Protein AF-0000000066256049 (afdb_homodimer)

Nearest PDB structures (foldseek):
  1gz0-assembly4_D  TM=6.446E-01  e=3.204E-24  Escherichia coli
  1gz0-assembly4_E  TM=9.475E-01  e=6.299E-17  Escherichia coli
  3nk7-assembly1_A  TM=7.485E-01  e=8.533E-19  Streptomyces actuosus
  5l0z-assembly1_B  TM=7.660E-01  e=1.141E-17  Sinorhizobium meliloti 1021
  1zjr-assembly1_A  TM=8.448E-01  e=2.002E-11  Aquifex aeolicus

InterPro domains:
  IPR001537 tRNA/rRNA methyltransferase, SpoU type [PF00588] (96-236)
  IPR004441 RNA methyltransferase TrmH [PTHR46429] (3-244)
  IPR004441 RNA methyltransferase TrmH [TIGR00186] (5-242)
  IPR013123 RNA 2-O ribose methyltransferase, substrate binding [PF08032] (5-79)
  IPR013123 RNA 2-O ribose methyltransferase, substrate binding [SM00967] (5-79)
  IPR029026 tRNA (guanine-N1-)-methyltransferase, N-terminal [G3DSA:3.40.1280.10] (73-248)
  IPR029028 Alpha/beta knot methyltransferases [SSF75217] (67-243)
  IPR029064 Ribosomal protein eL30-like superfamily [G3DSA:3.30.1330.30] (1-72)
  IPR029064 Ribosomal protein eL30-like superfamily [SSF55315] (4-76)

Radius of gyration: 24.27 Å; Cα contacts (8 Å, |Δi|>4): 991; chains: 2; bounding box: 60×64×53 Å

Sequence (498 aa):
MEDIVIVGRHAVKEAIVSGHTINKIWIQEGIRKQQINDILQNAKEQKLIVQTVPKSKLDNLANAPHQGVAALIAPYEYADFDQFIQSQKDKEGLSTVVILDGLEDPHNLGSILRTADASGVDGVIIPKRRSVALTQTVAKASTGAIQHVPVMRVTNLAKTIDELKEHGYWVAGAEADNATDYRDMAADMPLAIVIGSEGQGMSRLVKDKCDFYIKIPMVGHVNSLNASVAASLMMYEVYRKRHQVGDNAMEDIVIVGRHAVKEAIVSGHTINKIWIQEGIRKQQINDILQNAKEQKLIVQTVPKSKLDNLANAPHQGVAALIAPYEYADFDQFIQSQKDKEGLSTVVILDGLEDPHNLGSILRTADASGVDGVIIPKRRSVALTQTVAKASTGAIQHVPVMRVTNLAKTIDELKEHGYWVAGAEADNATDYRDMAADMPLAIVIGSEGQGMSRLVKDKCDFYIKIPMVGHVNSLNASVAASLMMYEVYRKRHQVGDNA

pLDDT: mean 92.68, std 7.94, range [45.41, 98.94]

Solvent-accessible surface area (backbone atoms only — not comparable to full-atom values): 26792 Å² total; per-residue (Å²): 131,72,65,39,77,46,55,15,56,65,53,45,42,46,37,59,72,59,61,50,59,61,68,34,34,39,32,30,64,87,60,59,59,84,80,44,40,71,48,52,51,53,30,58,75,66,67,46,51,74,42,78,37,57,60,67,60,57,58,69,70,42,96,57,78,28,80,52,25,35,26,36,24,60,62,76,78,66,41,56,60,69,63,48,56,59,54,57,72,72,44,87,74,72,53,35,35,38,35,40,43,46,40,60,54,37,58,41,52,7,38,37,35,26,44,29,25,19,50,59,40,62,31,37,37,35,37,66,63,77,36,44,66,83,43,71,63,19,39,59,48,11,62,44,19,63,80,73,32,45,37,24,66,36,89,49,65,51,62,48,51,52,52,42,40,76,72,60,34,43,33,39,28,61,33,83,69,93,37,41,53,51,91,69,57,85,57,91,53,28,35,35,40,36,42,31,16,86,92,74,37,55,49,66,67,48,54,71,66,36,73,46,39,29,15,77,83,59,64,44,82,48,91,67,70,55,57,38,44,50,48,42,54,52,48,46,46,43,36,53,73,70,44,59,90,82,60,78,115,132,73,65,38,79,44,55,15,56,65,53,44,42,48,37,59,72,58,61,49,59,62,68,33,34,38,33,29,64,85,60,59,60,84,80,44,40,69,48,52,50,52,30,58,76,66,68,44,49,72,43,78,37,58,59,68,60,58,57,69,71,42,96,56,78,27,80,51,25,35,25,36,22,58,62,76,77,66,42,57,61,70,63,47,56,59,54,58,72,74,44,86,74,72,55,35,35,38,35,38,43,47,41,60,55,37,57,42,51,7,39,37,35,25,43,29,24,19,49,58,40,60,31,37,39,34,37,67,63,76,35,45,65,82,44,71,63,17,39,60,49,11,62,45,19,63,79,72,34,46,38,23,67,37,87,48,64,50,62,50,51,52,54,41,41,76,71,59,32,43,34,39,28,60,32,82,69,93,39,42,54,51,90,70,57,85,58,90,52,28,34,33,39,35,40,30,16,85,92,73,36,55,49,67,67,48,55,69,66,36,72,44,40,28,15,76,83,59,65,44,83,50,90,69,71,55,57,37,45,50,50,42,52,53,47,45,44,43,36,54,74,71,44,59,90,84,59,77,114

Secondary structure (DSSP, 8-state):
-PPEEEESHHHHHHHHHHT--EEEEEEETT--GGGGHHHHHHHHHTT--EEEE-HHHHHHH-SS--TTEEEEEPPPPPBPHHHHHHHHHT-SS--EEEEEES---HHHHHHHHHHHHHHT--EEEEESSSS----HHHHHHHTTGGGTS-EEEES-HHHHHHHHHHTT-EEEEE-SSS-EEGGG---SS-EEEEEEBTTTBS-HHHHHH-SEEEE----SS-S---HHHHHHHHHHHHHHHHS-TT---/-PPEEEESHHHHHHHHHHT--EEEEEEETT--GGGGHHHHHHHHHTT--EEEE-HHHHHHH-SS--TTEEEEEPPPPPBPHHHHHHHHHT-SS--EEEEEES---HHHHHHHHHHHHHHT--EEEEESSSS----HHHHHHHTTGGGTS-EEEES-HHHHHHHHHHTT-EEEEE-SSS-EEGGG---SS-EEEEEEBTTTBS-HHHHHH-SEEEE----SS-S---HHHHHHHHHHHHHHHHS-TT---

Structure (mmCIF, N/CA/C/O backbone):
data_AF-0000000066256049-model_v1
#
loop_
_entity.id
_entity.type
_entity.pdbx_description
1 polymer 'Putative TrmH family tRNA/rRNA methyltransferase'
#
loop_
_atom_site.group_PDB
_atom_site.id
_atom_site.type_symbol
_atom_site.label_atom_id
_atom_site.label_alt_id
_atom_site.label_comp_id
_atom_site.label_asym_id
_atom_site.label_entity_id
_atom_site.label_seq_id
_atom_site.pdbx_PDB_ins_code
_atom_site.Cartn_x
_atom_site.Cartn_y
_atom_site.Cartn_z
_atom_site.occupancy
_atom_site.B_iso_or_equiv
_atom_site.auth_seq_id
_atom_site.auth_comp_id
_atom_site.auth_asym_id
_atom_site.auth_atom_id
_atom_site.pdbx_PDB_model_num
ATOM 1 N N . MET A 1 1 ? 14.336 25.484 12.82 1 47.97 1 MET A N 1
ATOM 2 C CA . MET A 1 1 ? 14.602 24.141 12.344 1 47.97 1 MET A CA 1
ATOM 3 C C . MET A 1 1 ? 15.516 24.156 11.125 1 47.97 1 MET A C 1
ATOM 5 O O . MET A 1 1 ? 15.453 25.078 10.305 1 47.97 1 MET A O 1
ATOM 9 N N . GLU A 1 2 ? 16.609 23.469 11.148 1 63.62 2 GLU A N 1
ATOM 10 C CA . GLU A 1 2 ? 17.688 23.594 10.172 1 63.62 2 GLU A CA 1
ATOM 11 C C . GLU A 1 2 ? 17.266 23.047 8.812 1 63.62 2 GLU A C 1
ATOM 13 O O . GLU A 1 2 ? 16.531 22.062 8.734 1 63.62 2 GLU A O 1
ATOM 18 N N . ASP A 1 3 ? 17.391 23.703 7.801 1 76.38 3 ASP A N 1
ATOM 19 C CA . ASP A 1 3 ? 17.125 23.328 6.41 1 76.38 3 ASP A CA 1
ATOM 20 C C . ASP A 1 3 ? 17.75 21.984 6.074 1 76.38 3 ASP A C 1
ATOM 22 O O . ASP A 1 3 ? 18.688 21.531 6.746 1 76.38 3 ASP A O 1
ATOM 26 N N . ILE A 1 4 ? 16.984 21.297 5.32 1 83.38 4 ILE A N 1
ATOM 27 C CA . ILE A 1 4 ? 17.453 19.969 4.879 1 83.38 4 ILE A CA 1
ATOM 28 C C . ILE A 1 4 ? 17.984 20.062 3.455 1 83.38 4 ILE A C 1
ATOM 30 O O . ILE A 1 4 ? 17.406 20.75 2.607 1 83.38 4 ILE A O 1
ATOM 34 N N . VAL A 1 5 ? 19.172 19.422 3.25 1 86.88 5 VAL A N 1
ATOM 35 C CA . VAL A 1 5 ? 19.734 19.375 1.901 1 86.88 5 VAL A CA 1
ATOM 36 C C . VAL A 1 5 ? 19.234 18.125 1.178 1 86.88 5 VAL A C 1
ATOM 38 O O . VAL A 1 5 ? 19.281 17.031 1.728 1 86.88 5 VAL A O 1
ATOM 41 N N . ILE A 1 6 ? 18.672 18.344 0.036 1 88.12 6 ILE A N 1
ATOM 42 C CA . ILE A 1 6 ? 18.344 17.219 -0.832 1 88.12 6 ILE A CA 1
ATOM 43 C C . ILE A 1 6 ? 19.234 17.266 -2.078 1 88.12 6 ILE A C 1
ATOM 45 O O . ILE A 1 6 ? 19.609 18.344 -2.541 1 88.12 6 ILE A O 1
ATOM 49 N N . VAL A 1 7 ? 19.562 16 -2.543 1 89.38 7 VAL A N 1
ATOM 50 C CA . VAL A 1 7 ? 20.469 15.953 -3.688 1 89.38 7 VAL A CA 1
ATOM 51 C C . VAL A 1 7 ? 19.844 15.117 -4.801 1 89.38 7 VAL A C 1
ATOM 53 O O . VAL A 1 7 ? 19.031 14.227 -4.539 1 89.38 7 VAL A O 1
ATOM 56 N N . GLY A 1 8 ? 20.172 15.555 -6.004 1 90.62 8 GLY A N 1
ATOM 57 C CA . GLY A 1 8 ? 19.719 14.812 -7.164 1 90.62 8 GLY A CA 1
ATOM 58 C C . GLY A 1 8 ? 18.641 15.531 -7.957 1 90.62 8 GLY A C 1
ATOM 59 O O . GLY A 1 8 ? 17.781 16.203 -7.383 1 90.62 8 GLY A O 1
ATOM 60 N N . ARG A 1 9 ? 18.766 15.383 -9.273 1 90.06 9 ARG A N 1
ATOM 61 C CA . ARG A 1 9 ? 17.875 16.094 -10.18 1 90.06 9 ARG A CA 1
ATOM 62 C C . ARG A 1 9 ? 16.422 15.75 -9.898 1 90.06 9 ARG A C 1
ATOM 64 O O . ARG A 1 9 ? 15.57 16.641 -9.828 1 90.06 9 ARG A O 1
ATOM 71 N N . HIS A 1 10 ? 16.188 14.523 -9.664 1 85.06 10 HIS A N 1
ATOM 72 C CA . HIS A 1 10 ? 14.812 14.07 -9.461 1 85.06 10 HIS A CA 1
ATOM 73 C C . HIS A 1 10 ? 14.258 14.586 -8.133 1 85.06 10 HIS A C 1
ATOM 75 O O . HI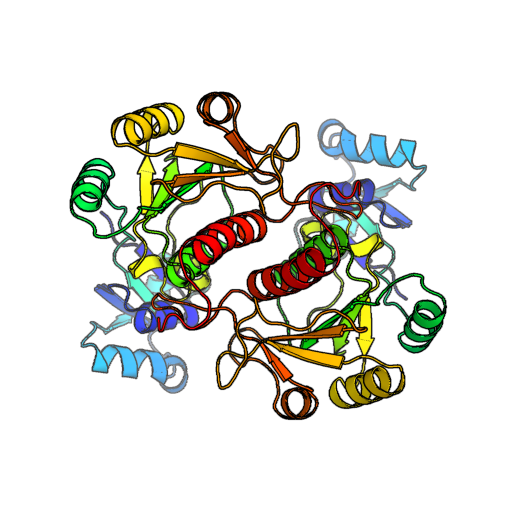S A 1 10 ? 13.133 15.094 -8.086 1 85.06 10 HIS A O 1
ATOM 81 N N . ALA A 1 11 ? 15.047 14.547 -7.176 1 84.19 11 ALA A N 1
ATOM 82 C CA . ALA A 1 11 ? 14.625 15 -5.852 1 84.19 11 ALA A CA 1
ATOM 83 C C . ALA A 1 11 ? 14.32 16.5 -5.848 1 84.19 11 ALA A C 1
ATOM 85 O O . ALA A 1 11 ? 13.312 16.922 -5.281 1 84.19 11 ALA A O 1
ATOM 86 N N . VAL A 1 12 ? 15.172 17.219 -6.473 1 89.88 12 VAL A N 1
ATOM 87 C CA . VAL A 1 12 ? 14.992 18.672 -6.504 1 89.88 12 VAL A CA 1
ATOM 88 C C . VAL A 1 12 ? 13.773 19.016 -7.363 1 89.88 12 VAL A C 1
ATOM 90 O O . VAL A 1 12 ? 12.945 19.844 -6.973 1 89.88 12 VAL A O 1
ATOM 93 N N . LYS A 1 13 ? 13.672 18.359 -8.453 1 87.06 13 LYS A N 1
ATOM 94 C CA . LYS A 1 13 ? 12.508 18.562 -9.305 1 87.06 13 LYS A CA 1
ATOM 95 C C . LYS A 1 13 ? 11.211 18.281 -8.555 1 87.06 13 LYS A C 1
ATOM 97 O O . LYS A 1 13 ? 10.266 19.062 -8.609 1 87.06 13 LYS A O 1
ATOM 102 N N . GLU A 1 14 ? 11.172 17.234 -7.82 1 81.25 14 GLU A N 1
ATOM 103 C CA . GLU A 1 14 ? 9.984 16.828 -7.07 1 81.25 14 GLU A CA 1
ATOM 104 C C . GLU A 1 14 ? 9.648 17.859 -5.988 1 81.25 14 GLU A C 1
ATOM 106 O O . GLU A 1 14 ? 8.477 18.156 -5.746 1 81.25 14 GLU A O 1
ATOM 111 N N . ALA A 1 15 ? 10.688 18.312 -5.383 1 83.56 15 ALA A N 1
ATOM 112 C CA . ALA A 1 15 ? 10.469 19.312 -4.352 1 83.56 15 ALA A CA 1
ATOM 113 C C . ALA A 1 15 ? 9.828 20.578 -4.938 1 83.56 15 ALA A C 1
ATOM 115 O O . ALA A 1 15 ? 8.93 21.172 -4.332 1 83.56 15 ALA A O 1
ATOM 116 N N . ILE A 1 16 ? 10.203 20.891 -6.125 1 83.62 16 ILE A N 1
ATOM 117 C CA . ILE A 1 16 ? 9.68 22.078 -6.793 1 83.62 16 ILE A CA 1
ATOM 118 C C . ILE A 1 16 ? 8.219 21.859 -7.172 1 83.62 16 ILE A C 1
ATOM 120 O O . ILE A 1 16 ? 7.359 22.688 -6.871 1 83.62 16 ILE A O 1
ATOM 124 N N . VAL A 1 17 ? 8.008 20.641 -7.664 1 75.44 17 VAL A N 1
ATOM 125 C CA . VAL A 1 17 ? 6.684 20.328 -8.188 1 75.44 17 VAL A CA 1
ATOM 126 C C . VAL A 1 17 ? 5.695 20.172 -7.035 1 75.44 17 VAL A C 1
ATOM 128 O O . VAL A 1 17 ? 4.531 20.562 -7.148 1 75.44 17 VAL A O 1
ATOM 131 N N . SER A 1 18 ? 6.18 19.625 -5.977 1 72.88 18 SER A N 1
ATOM 132 C CA . SER A 1 18 ? 5.301 19.359 -4.84 1 72.88 18 SER A CA 1
ATOM 133 C C . SER A 1 18 ? 5 20.625 -4.062 1 72.88 18 SER A C 1
ATOM 135 O O . SER A 1 18 ? 4.141 20.641 -3.18 1 72.88 18 SER A O 1
ATOM 137 N N . GLY A 1 19 ? 5.715 21.641 -4.387 1 73.81 19 GLY A N 1
ATOM 138 C CA . GLY A 1 19 ? 5.477 22.922 -3.752 1 73.81 19 GLY A CA 1
ATOM 139 C C . GLY A 1 19 ? 6.164 23.062 -2.406 1 73.81 19 GLY A C 1
ATOM 140 O O . GLY A 1 19 ? 5.777 23.906 -1.589 1 73.81 19 GLY A O 1
ATOM 141 N N . HIS A 1 20 ? 7.047 22.203 -2.201 1 79.94 20 HIS A N 1
ATOM 142 C CA . HIS A 1 20 ? 7.809 22.359 -0.969 1 79.94 20 HIS A CA 1
ATOM 143 C C . HIS A 1 20 ? 8.617 23.656 -0.971 1 79.94 20 HIS A C 1
ATOM 145 O O . HIS A 1 20 ? 9.094 24.094 -2.02 1 79.94 20 HIS A O 1
ATOM 151 N N . THR A 1 21 ? 8.766 24.172 0.235 1 83.38 21 THR A N 1
ATOM 152 C CA . THR A 1 21 ? 9.539 25.406 0.338 1 83.38 21 THR A CA 1
ATOM 153 C C . THR A 1 21 ? 11.023 25.141 0.071 1 83.38 21 THR A C 1
ATOM 155 O O . THR A 1 21 ? 11.664 24.391 0.802 1 83.38 21 THR A O 1
ATOM 158 N N . ILE A 1 22 ? 11.477 25.766 -0.982 1 89.31 22 ILE A N 1
ATOM 159 C CA . ILE A 1 22 ? 12.875 25.641 -1.36 1 89.31 22 ILE A CA 1
ATOM 160 C C . ILE A 1 22 ? 13.602 26.969 -1.11 1 89.31 22 ILE A C 1
ATOM 162 O O . ILE A 1 22 ? 13.211 28 -1.649 1 89.31 22 ILE A O 1
ATOM 166 N N . ASN A 1 23 ? 14.664 26.828 -0.33 1 90.19 23 ASN A N 1
ATOM 167 C CA . ASN A 1 23 ? 15.383 28.047 0.034 1 90.19 23 ASN A CA 1
ATOM 168 C C . ASN A 1 23 ? 16.469 28.375 -0.981 1 90.19 23 ASN A C 1
ATOM 170 O O . ASN A 1 23 ? 16.75 29.547 -1.243 1 90.19 23 ASN A O 1
ATOM 174 N N . LYS A 1 24 ? 17.047 27.281 -1.451 1 93.12 24 LYS A N 1
ATOM 175 C CA . LYS A 1 24 ? 18.156 27.484 -2.379 1 93.12 24 LYS A CA 1
ATOM 176 C C . LYS A 1 24 ? 18.406 26.234 -3.223 1 93.12 24 LYS A C 1
ATOM 178 O O . LYS A 1 24 ? 18.25 25.109 -2.734 1 93.12 24 LYS A O 1
ATOM 183 N N . ILE A 1 25 ? 18.703 26.531 -4.508 1 95.31 25 ILE A N 1
ATOM 184 C CA . ILE A 1 25 ? 19.109 25.453 -5.395 1 95.31 25 ILE A CA 1
ATOM 185 C C . ILE A 1 25 ? 20.562 25.641 -5.824 1 95.31 25 ILE A C 1
ATOM 187 O O . ILE A 1 25 ? 20.969 26.75 -6.195 1 95.31 25 ILE A O 1
ATOM 191 N N . TRP A 1 26 ? 21.359 24.531 -5.715 1 95.06 26 TRP A N 1
ATOM 192 C CA . TRP A 1 26 ? 22.734 24.547 -6.191 1 95.06 26 TRP A CA 1
ATOM 193 C C . TRP A 1 26 ? 22.875 23.719 -7.461 1 95.06 26 TRP A C 1
ATOM 195 O O . TRP A 1 26 ? 22.391 22.578 -7.527 1 95.06 26 TRP A O 1
ATOM 205 N N . ILE A 1 27 ? 23.547 24.328 -8.375 1 95.81 27 ILE A N 1
ATOM 206 C CA . ILE A 1 27 ? 23.859 23.641 -9.633 1 95.81 27 ILE A CA 1
ATOM 207 C C . ILE A 1 27 ? 25.359 23.562 -9.828 1 95.81 27 ILE A C 1
ATOM 209 O O . ILE A 1 27 ? 26.078 24.547 -9.594 1 95.81 27 ILE A O 1
ATOM 213 N N . GLN A 1 28 ? 25.797 22.359 -10.258 1 95.38 28 GLN A N 1
ATOM 214 C CA . GLN A 1 28 ? 27.234 22.156 -10.492 1 95.38 28 GLN A CA 1
ATOM 215 C C . GLN A 1 28 ? 27.719 23 -11.664 1 95.38 28 GLN A C 1
ATOM 217 O O . GLN A 1 28 ? 27.078 23.062 -12.711 1 95.38 28 GLN A O 1
ATOM 222 N N . GLU A 1 29 ? 28.938 23.531 -11.453 1 94.56 29 GLU A N 1
ATOM 223 C CA . GLU A 1 29 ? 29.594 24.234 -12.562 1 94.56 29 GLU A CA 1
ATOM 224 C C . GLU A 1 29 ? 29.828 23.297 -13.742 1 94.56 29 GLU A C 1
ATOM 226 O O . GLU A 1 29 ? 30.297 22.172 -13.562 1 94.56 29 GLU A O 1
ATOM 231 N N . GLY A 1 30 ? 29.438 23.812 -14.938 1 92.25 30 GLY A N 1
ATOM 232 C CA . GLY A 1 30 ? 29.734 23.062 -16.141 1 92.25 30 GLY A CA 1
ATOM 233 C C . GLY A 1 30 ? 28.625 22.094 -16.531 1 92.25 30 GLY A C 1
ATOM 234 O O . GLY A 1 30 ? 28.719 21.422 -17.562 1 92.25 30 GLY A O 1
ATOM 235 N N . ILE A 1 31 ? 27.672 22 -15.68 1 91.44 31 ILE A N 1
ATOM 236 C CA . ILE A 1 31 ? 26.578 21.094 -16.016 1 91.44 31 ILE A CA 1
ATOM 237 C C . ILE A 1 31 ? 25.844 21.594 -17.25 1 91.44 31 ILE A C 1
ATOM 239 O O . ILE A 1 31 ? 25.688 22.797 -17.453 1 91.44 31 ILE A O 1
ATOM 243 N N . ARG A 1 32 ? 25.484 20.703 -18.125 1 87.75 32 ARG A N 1
ATOM 244 C CA . ARG A 1 32 ? 24.75 21.062 -19.328 1 87.75 32 ARG A CA 1
ATOM 245 C C . ARG A 1 32 ? 23.328 21.5 -18.984 1 87.75 32 ARG A C 1
ATOM 247 O O . ARG A 1 32 ? 22.562 20.734 -18.391 1 87.75 32 ARG A O 1
ATOM 254 N N . LYS A 1 33 ? 22.969 22.625 -19.469 1 85.12 33 LYS A N 1
ATOM 255 C CA . LYS A 1 33 ? 21.672 23.219 -19.141 1 85.12 33 LYS A CA 1
ATOM 256 C C . LYS A 1 33 ? 20.531 22.328 -19.594 1 85.12 33 LYS A C 1
ATOM 258 O O . LYS A 1 33 ? 19.484 22.281 -18.953 1 85.12 33 LYS A O 1
ATOM 263 N N . GLN A 1 34 ? 20.75 21.641 -20.656 1 88.56 34 GLN A N 1
ATOM 264 C CA . GLN A 1 34 ? 19.719 20.766 -21.219 1 88.56 34 GLN A CA 1
ATOM 265 C C . GLN A 1 34 ? 19.328 19.672 -20.219 1 88.56 34 GLN A C 1
ATOM 267 O O . GLN A 1 34 ? 18.188 19.203 -20.203 1 88.56 34 GLN A O 1
ATOM 272 N N . GLN A 1 35 ? 20.25 19.375 -19.312 1 86.94 35 GLN A N 1
ATOM 273 C CA . GLN A 1 35 ? 20.031 18.281 -18.375 1 86.94 35 GLN A CA 1
ATOM 274 C C . GLN A 1 35 ? 19.188 18.734 -17.188 1 86.94 35 GLN A C 1
ATOM 276 O O . GLN A 1 35 ? 18.594 17.906 -16.5 1 86.94 35 GLN A O 1
ATOM 281 N N . ILE A 1 36 ? 19.203 20.016 -17 1 90.88 36 ILE A N 1
ATOM 282 C CA . ILE A 1 36 ? 18.484 20.484 -15.828 1 90.88 36 ILE A CA 1
ATOM 283 C C . ILE A 1 36 ? 17.5 21.578 -16.234 1 90.88 36 ILE A C 1
ATOM 285 O O . ILE A 1 36 ? 17.172 22.453 -15.43 1 90.88 36 ILE A O 1
ATOM 289 N N . ASN A 1 37 ? 17.094 21.547 -17.438 1 91.44 37 ASN A N 1
ATOM 290 C CA . ASN A 1 37 ? 16.203 22.578 -17.984 1 91.44 37 ASN A CA 1
ATOM 291 C C . ASN A 1 37 ? 14.914 22.672 -17.188 1 91.44 37 ASN A C 1
ATOM 293 O O . ASN A 1 37 ? 14.453 23.766 -16.875 1 91.44 37 ASN A O 1
ATOM 297 N N . ASP A 1 38 ? 14.367 21.562 -16.891 1 90.38 38 ASP A N 1
ATOM 298 C CA . ASP A 1 38 ? 13.117 21.531 -16.141 1 90.38 38 ASP A CA 1
ATOM 299 C C . ASP A 1 38 ? 13.273 22.203 -14.773 1 90.38 38 ASP A C 1
ATOM 301 O O . ASP A 1 38 ? 12.391 22.938 -14.328 1 90.38 38 ASP A O 1
ATOM 305 N N . ILE A 1 39 ? 14.344 22 -14.195 1 91.94 39 ILE A N 1
ATOM 306 C CA . ILE A 1 39 ? 14.625 22.562 -12.875 1 91.94 39 ILE A CA 1
ATOM 307 C C . ILE A 1 39 ? 14.812 24.078 -12.984 1 91.94 39 ILE A C 1
ATOM 309 O O . ILE A 1 39 ? 14.227 24.828 -12.211 1 91.94 39 ILE A O 1
ATOM 313 N N . LEU A 1 40 ? 15.555 24.469 -13.984 1 92.12 40 LEU A N 1
ATOM 314 C CA . LEU A 1 40 ? 15.828 25.875 -14.18 1 92.12 40 LEU A CA 1
ATOM 315 C C . LEU A 1 40 ? 14.547 26.641 -14.523 1 92.12 40 LEU A C 1
ATOM 317 O O . LEU A 1 40 ? 14.312 27.734 -13.992 1 92.12 40 LEU A O 1
ATOM 321 N N . GLN A 1 41 ? 13.773 26.062 -15.32 1 92.38 41 GLN A N 1
ATOM 322 C CA . GLN A 1 41 ? 12.523 26.688 -15.727 1 92.38 41 GLN A CA 1
ATOM 323 C C . GLN A 1 41 ? 11.578 26.844 -14.539 1 92.38 41 GLN A C 1
ATOM 325 O O . GLN A 1 41 ? 11.023 27.922 -14.312 1 92.38 41 GLN A O 1
ATOM 330 N N . ASN A 1 42 ? 11.43 25.781 -13.82 1 90.31 42 ASN A N 1
ATOM 331 C CA . ASN A 1 42 ? 10.555 25.812 -12.656 1 90.31 42 ASN A CA 1
ATOM 332 C C . ASN A 1 42 ? 11.062 26.781 -11.594 1 90.31 42 ASN A C 1
ATOM 334 O O . ASN A 1 42 ? 10.281 27.484 -10.961 1 90.31 42 ASN A O 1
ATOM 338 N N . ALA A 1 43 ? 12.367 26.781 -11.438 1 90.12 43 ALA A N 1
ATOM 339 C CA . ALA A 1 43 ? 12.984 27.688 -10.469 1 90.12 43 ALA A CA 1
ATOM 340 C C . ALA A 1 43 ? 12.742 29.141 -10.844 1 90.12 43 ALA A C 1
ATOM 342 O O . ALA A 1 43 ? 12.445 29.969 -9.977 1 90.12 43 ALA A O 1
ATOM 343 N N . LYS A 1 44 ? 12.883 29.391 -12.078 1 89.88 44 LYS A N 1
ATOM 344 C CA . LYS A 1 44 ? 12.633 30.75 -12.57 1 89.88 44 LYS A CA 1
ATOM 345 C C . LYS A 1 44 ? 11.18 31.156 -12.367 1 89.88 44 LYS A C 1
ATOM 347 O O . LYS A 1 44 ? 10.891 32.25 -11.859 1 89.88 44 LYS A O 1
ATOM 352 N N . GLU A 1 45 ? 10.305 30.281 -12.703 1 90.06 45 GLU A N 1
ATOM 353 C CA . GLU A 1 45 ? 8.867 30.531 -12.586 1 90.06 45 GLU A CA 1
ATOM 354 C C . GLU A 1 45 ? 8.469 30.781 -11.133 1 90.06 45 GLU A C 1
ATOM 356 O O . GLU A 1 45 ? 7.59 31.594 -10.859 1 90.06 45 GLU A O 1
ATOM 361 N N . GLN A 1 46 ? 9.172 30.172 -10.266 1 88.19 46 GLN A N 1
ATOM 362 C CA . GLN A 1 46 ? 8.812 30.266 -8.852 1 88.19 46 GLN A CA 1
ATOM 363 C C . GLN A 1 46 ? 9.734 31.234 -8.117 1 88.19 46 GLN A C 1
ATOM 365 O O . GLN A 1 46 ? 9.672 31.344 -6.891 1 88.19 46 GLN A O 1
ATOM 370 N N . LYS A 1 47 ? 10.656 31.859 -8.875 1 89.81 47 LYS A N 1
ATOM 371 C CA . LYS A 1 47 ? 11.578 32.875 -8.359 1 89.81 47 LYS A CA 1
ATOM 372 C C . LYS A 1 47 ? 12.461 32.281 -7.254 1 89.81 47 LYS A C 1
ATOM 374 O O . LYS A 1 47 ? 12.625 32.906 -6.199 1 89.81 47 LYS A O 1
ATOM 379 N N . LEU A 1 48 ? 12.922 31.078 -7.496 1 91.69 48 LEU A N 1
ATOM 380 C CA . LEU A 1 48 ? 13.812 30.438 -6.547 1 91.69 48 LEU A CA 1
ATOM 381 C C . LEU A 1 48 ? 15.258 30.875 -6.773 1 91.69 48 LEU A C 1
ATOM 383 O O . LEU A 1 48 ? 15.648 31.172 -7.906 1 91.69 48 LEU A O 1
ATOM 387 N N . ILE A 1 49 ? 16.031 30.922 -5.738 1 93.25 49 ILE A N 1
ATOM 388 C CA . ILE A 1 49 ? 17.438 31.266 -5.816 1 93.25 49 ILE A CA 1
ATOM 389 C C . ILE A 1 49 ? 18.234 30.062 -6.352 1 93.25 49 ILE A C 1
ATOM 391 O O . ILE A 1 49 ? 18.172 28.969 -5.785 1 93.25 49 ILE A O 1
ATOM 395 N N . VAL A 1 50 ? 18.891 30.312 -7.457 1 95.12 50 VAL A N 1
ATOM 396 C CA . VAL A 1 50 ? 19.734 29.281 -8.039 1 95.12 50 VAL A CA 1
ATOM 397 C C . VAL A 1 50 ? 21.188 29.75 -8.031 1 95.12 50 VAL A C 1
ATOM 399 O O . VAL A 1 50 ? 21.5 30.859 -8.477 1 95.12 50 VAL A O 1
ATOM 402 N N . GLN A 1 51 ? 22.031 28.922 -7.473 1 95.5 51 GLN A N 1
ATOM 403 C CA . GLN A 1 51 ? 23.453 29.266 -7.398 1 95.5 51 GLN A CA 1
ATOM 404 C C . GLN A 1 51 ? 24.312 28.188 -8.055 1 95.5 51 GLN A C 1
ATOM 406 O O . GLN A 1 51 ? 24.141 27 -7.789 1 95.5 51 GLN A O 1
ATOM 411 N N . THR A 1 52 ? 25.219 28.609 -8.914 1 95.31 52 THR A N 1
ATOM 412 C CA . THR A 1 52 ?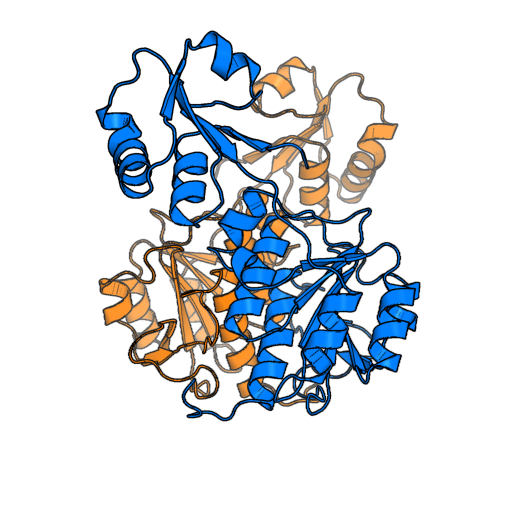 26.188 27.688 -9.492 1 95.31 52 THR A CA 1
ATOM 413 C C . THR A 1 52 ? 27.375 27.5 -8.547 1 95.31 52 THR A C 1
ATOM 415 O O . THR A 1 52 ? 27.938 28.484 -8.031 1 95.31 52 THR A O 1
ATOM 418 N N . VAL A 1 53 ? 27.734 26.266 -8.297 1 95.94 53 VAL A N 1
ATOM 419 C CA . VAL A 1 53 ? 28.781 25.984 -7.336 1 95.94 53 VAL A CA 1
ATOM 420 C C . VAL A 1 53 ? 29.75 24.938 -7.91 1 95.94 53 VAL A C 1
ATOM 422 O O . VAL A 1 53 ? 29.391 24.188 -8.828 1 95.94 53 VAL A O 1
ATOM 425 N N . PRO A 1 54 ? 31.062 24.906 -7.402 1 94.62 54 PRO A N 1
ATOM 426 C CA . PRO A 1 54 ? 31.969 23.844 -7.816 1 94.62 54 PRO A CA 1
ATOM 427 C C . PRO A 1 54 ? 31.5 22.453 -7.379 1 94.62 54 PRO A C 1
ATOM 429 O O . PRO A 1 54 ? 30.734 22.344 -6.418 1 94.62 54 PRO A O 1
ATOM 432 N N . LYS A 1 55 ? 31.906 21.469 -8.07 1 93.06 55 LYS A N 1
ATOM 433 C CA . LYS A 1 55 ? 31.531 20.094 -7.766 1 93.06 55 LYS A CA 1
ATOM 434 C C . LYS A 1 55 ? 31.875 19.734 -6.32 1 93.06 55 LYS A C 1
ATOM 436 O O . LYS A 1 55 ? 31.141 18.984 -5.672 1 93.06 55 LYS A O 1
ATOM 441 N N . SER A 1 56 ? 32.938 20.297 -5.863 1 93 56 SER A N 1
ATOM 442 C CA . SER A 1 56 ? 33.438 19.984 -4.52 1 93 56 SER A CA 1
ATOM 443 C C . SER A 1 56 ? 32.406 20.391 -3.463 1 93 56 SER A C 1
ATOM 445 O O . SER A 1 56 ? 32.25 19.703 -2.455 1 93 56 SER A O 1
ATOM 447 N N . LYS A 1 57 ? 31.766 21.453 -3.643 1 92 57 LYS A N 1
ATOM 448 C CA . LYS A 1 57 ? 30.75 21.906 -2.703 1 92 57 LYS A CA 1
ATOM 449 C C . LYS A 1 57 ? 29.594 20.906 -2.613 1 92 57 LYS A C 1
ATOM 451 O O . LYS A 1 57 ? 29.125 20.594 -1.519 1 92 57 LYS A O 1
ATOM 456 N N . LEU A 1 58 ? 29.125 20.406 -3.744 1 92.75 58 LEU A N 1
ATOM 457 C CA . LEU A 1 58 ? 28.031 19.438 -3.783 1 92.75 58 LEU A CA 1
ATOM 458 C C . LEU A 1 58 ? 28.469 18.109 -3.188 1 92.75 58 LEU A C 1
ATOM 460 O O . LEU A 1 58 ? 27.688 17.453 -2.49 1 92.75 58 LEU A O 1
ATOM 464 N N . ASP A 1 59 ? 29.719 17.75 -3.402 1 90.81 59 ASP A N 1
ATOM 465 C CA . ASP A 1 59 ? 30.266 16.516 -2.871 1 90.81 59 ASP A CA 1
ATOM 466 C C . ASP A 1 59 ? 30.25 16.516 -1.344 1 90.81 59 ASP A C 1
ATOM 468 O O . ASP A 1 59 ? 30.109 15.461 -0.716 1 90.81 59 ASP A O 1
ATOM 472 N N . ASN A 1 60 ? 30.312 17.672 -0.843 1 89.31 60 ASN A N 1
ATOM 473 C CA . ASN A 1 60 ? 30.406 17.797 0.608 1 89.31 60 ASN A CA 1
ATOM 474 C C . ASN A 1 60 ? 29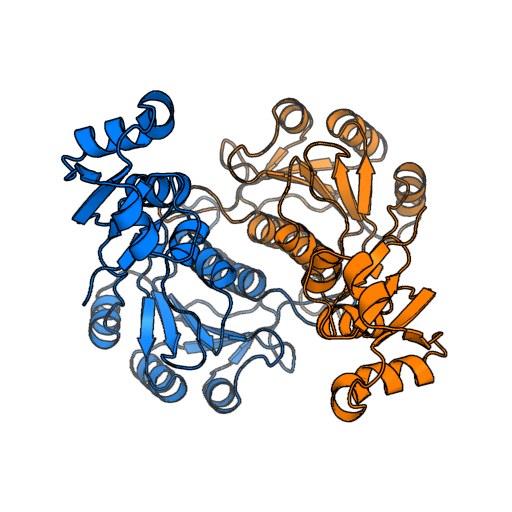.031 17.859 1.255 1 89.31 60 ASN A C 1
ATOM 476 O O . ASN A 1 60 ? 28.906 17.734 2.475 1 89.31 60 ASN A O 1
ATOM 480 N N . LEU A 1 61 ? 28.047 18.156 0.467 1 85.19 61 LEU A N 1
ATOM 481 C CA . LEU A 1 61 ? 26.703 18.375 1.013 1 85.19 61 LEU A CA 1
ATOM 482 C C . LEU A 1 61 ? 26.047 17.047 1.358 1 85.19 61 LEU A C 1
ATOM 484 O O . LEU A 1 61 ? 25.266 16.969 2.312 1 85.19 61 LEU A O 1
ATOM 488 N N . ALA A 1 62 ? 26.234 16.078 0.517 1 75.88 62 ALA A N 1
ATOM 489 C CA . ALA A 1 62 ? 25.594 14.781 0.778 1 75.88 62 ALA A CA 1
ATOM 490 C C . ALA A 1 62 ? 26.453 13.633 0.26 1 75.88 62 ALA A C 1
ATOM 492 O O . ALA A 1 62 ? 27.266 13.812 -0.65 1 75.88 62 ALA A O 1
ATOM 493 N N . ASN A 1 63 ? 26.297 12.508 0.883 1 77.19 63 ASN A N 1
ATOM 494 C CA . ASN A 1 63 ? 27.016 11.305 0.473 1 77.19 63 ASN A CA 1
ATOM 495 C C . ASN A 1 63 ? 26.312 10.594 -0.679 1 77.19 63 ASN A C 1
ATOM 497 O O . ASN A 1 63 ? 26.828 9.594 -1.196 1 77.19 63 ASN A O 1
ATOM 501 N N . ALA A 1 64 ? 25.281 11.102 -1.133 1 76.69 64 ALA A N 1
ATOM 502 C CA . ALA A 1 64 ? 24.516 10.508 -2.232 1 76.69 64 ALA A CA 1
ATOM 503 C C . ALA A 1 64 ? 24.859 11.188 -3.559 1 76.69 64 ALA A C 1
ATOM 505 O O . ALA A 1 64 ? 25.312 12.328 -3.58 1 76.69 64 ALA A O 1
ATOM 506 N N . PRO A 1 65 ? 24.766 10.422 -4.609 1 86.25 65 PRO A N 1
ATOM 507 C CA . PRO A 1 65 ? 25 11.055 -5.91 1 86.25 65 PRO A CA 1
ATOM 508 C C . PRO A 1 65 ? 24.125 12.281 -6.141 1 86.25 65 PRO A C 1
ATOM 510 O O . PRO A 1 65 ? 22.891 12.203 -6.051 1 86.25 65 PRO A O 1
ATOM 513 N N . HIS A 1 66 ? 24.719 13.359 -6.43 1 90.38 66 HIS A N 1
ATOM 514 C CA . HIS A 1 66 ? 23.969 14.609 -6.531 1 90.38 66 HIS A CA 1
ATOM 515 C C . HIS A 1 66 ? 23.625 14.922 -7.98 1 90.38 66 HIS A C 1
ATOM 517 O O . HIS A 1 66 ? 22.75 15.766 -8.242 1 90.38 66 HIS A O 1
ATOM 523 N N . GLN A 1 67 ? 24.203 14.258 -8.875 1 91.5 67 GLN A N 1
ATOM 524 C CA . GLN A 1 67 ? 23.922 14.445 -10.289 1 91.5 67 GLN A CA 1
ATOM 525 C C . GLN A 1 67 ? 24 15.914 -10.68 1 91.5 67 GLN A C 1
ATOM 527 O O . GLN A 1 67 ? 23.188 16.391 -11.484 1 91.5 67 GLN A O 1
ATOM 532 N N . GLY A 1 68 ? 24.828 16.719 -9.961 1 93.06 68 GLY A N 1
ATOM 533 C CA . GLY A 1 68 ? 25.094 18.109 -10.289 1 93.06 68 GLY A CA 1
ATOM 534 C C . GLY A 1 68 ? 24.062 19.062 -9.695 1 93.06 68 GLY A C 1
ATOM 535 O O . GLY A 1 68 ? 24.094 20.266 -9.984 1 93.06 68 GLY A O 1
ATOM 536 N N . VAL A 1 69 ? 23.109 18.547 -8.977 1 95.25 69 VAL A N 1
ATOM 537 C CA . VAL A 1 69 ? 22.047 19.406 -8.461 1 95.25 69 VAL A CA 1
ATOM 538 C C . VAL A 1 69 ? 21.828 19.109 -6.977 1 95.25 69 VAL A C 1
ATOM 540 O O . VAL A 1 69 ? 21.828 17.953 -6.562 1 95.25 69 VAL A O 1
ATOM 543 N N . ALA A 1 70 ? 21.656 20.156 -6.152 1 94.06 70 ALA A N 1
ATOM 544 C CA . ALA A 1 70 ? 21.234 20.062 -4.758 1 94.06 70 ALA A CA 1
ATOM 545 C C . ALA A 1 70 ? 20.312 21.219 -4.387 1 94.06 70 ALA A C 1
ATOM 547 O O . ALA A 1 70 ? 20.25 22.234 -5.094 1 94.06 70 ALA A O 1
ATOM 548 N N . ALA A 1 71 ? 19.516 20.984 -3.387 1 93.19 71 ALA A N 1
ATOM 549 C CA . ALA A 1 71 ? 18.641 22.062 -2.926 1 93.19 71 ALA A CA 1
ATOM 550 C C . ALA A 1 71 ? 18.547 22.078 -1.402 1 93.19 71 ALA A C 1
ATOM 552 O O . ALA A 1 71 ? 18.625 21.031 -0.758 1 93.19 71 ALA A O 1
ATOM 553 N N . LEU A 1 72 ? 18.547 23.234 -0.935 1 89.94 72 LEU A N 1
ATOM 554 C CA . LEU A 1 72 ? 18.234 23.484 0.469 1 89.94 72 LEU A CA 1
ATOM 555 C C . LEU A 1 72 ? 16.734 23.719 0.661 1 89.94 72 LEU A C 1
ATOM 557 O O . LEU A 1 72 ? 16.188 24.688 0.153 1 89.94 72 LEU A O 1
ATOM 561 N N . ILE A 1 73 ? 16.078 22.766 1.397 1 87.75 73 ILE A N 1
ATOM 562 C CA . ILE A 1 73 ? 14.633 22.875 1.536 1 87.75 73 ILE A CA 1
ATOM 563 C C . ILE A 1 73 ? 14.266 23.016 3.012 1 87.75 73 ILE A C 1
ATOM 565 O O . ILE A 1 73 ? 15.047 22.641 3.891 1 87.75 73 ILE A O 1
ATOM 569 N N . ALA A 1 74 ? 13.086 23.688 3.215 1 86.44 74 ALA A N 1
ATOM 570 C CA . ALA A 1 74 ? 12.555 23.766 4.57 1 86.44 74 ALA A CA 1
ATOM 571 C C . ALA A 1 74 ? 12.195 22.375 5.098 1 86.44 74 ALA A C 1
ATOM 573 O O . ALA A 1 74 ? 11.789 21.5 4.332 1 86.44 74 ALA A O 1
ATOM 574 N N . PRO A 1 75 ? 12.438 22.156 6.418 1 85.5 75 PRO A N 1
ATOM 575 C CA . PRO A 1 75 ? 11.984 20.891 6.988 1 85.5 75 PRO A CA 1
ATOM 576 C C . PRO A 1 75 ? 10.469 20.719 6.93 1 85.5 75 PRO A C 1
ATOM 578 O O . PRO A 1 75 ? 9.734 21.719 6.895 1 85.5 75 PRO A O 1
ATOM 581 N N . TYR A 1 76 ? 10.062 19.438 6.801 1 86.38 76 TYR A N 1
ATOM 582 C CA . TYR A 1 76 ? 8.633 19.188 6.883 1 86.38 76 TYR A CA 1
ATOM 583 C C . TYR A 1 76 ? 8.117 19.406 8.297 1 86.38 76 TYR A C 1
ATOM 585 O O . TYR A 1 76 ? 8.719 18.938 9.266 1 86.38 76 TYR A O 1
ATOM 593 N N . GLU A 1 77 ? 7.078 20.156 8.422 1 89.19 77 GLU A N 1
ATOM 594 C CA . GLU A 1 77 ? 6.578 20.547 9.734 1 89.19 77 GLU A CA 1
ATOM 595 C C . GLU A 1 77 ? 5.516 19.562 10.234 1 89.19 77 GLU A C 1
ATOM 597 O O . GLU A 1 77 ? 4.688 19.094 9.461 1 89.19 77 GLU A O 1
ATOM 602 N N . TYR A 1 78 ? 5.625 19.375 11.531 1 95.94 78 TYR A N 1
ATOM 603 C CA . TYR A 1 78 ? 4.582 18.625 12.211 1 95.94 78 TYR A CA 1
ATOM 604 C C . TYR A 1 78 ? 3.533 19.547 12.805 1 95.94 78 TYR A C 1
ATOM 606 O O . TYR A 1 78 ? 3.863 20.641 13.281 1 95.94 78 TYR A O 1
ATOM 614 N N . ALA A 1 79 ? 2.311 19.125 12.742 1 97.56 79 ALA A N 1
ATOM 615 C CA . ALA A 1 79 ? 1.235 19.891 13.367 1 97.56 79 ALA A CA 1
ATOM 616 C C . ALA A 1 79 ? 1.241 19.719 14.883 1 97.56 79 ALA A C 1
ATOM 618 O O . ALA A 1 79 ? 1.715 18.688 15.391 1 97.56 79 ALA A O 1
ATOM 619 N N . ASP A 1 80 ? 0.725 20.75 15.5 1 97.81 80 ASP A N 1
ATOM 620 C CA . ASP A 1 80 ? 0.554 20.672 16.953 1 97.81 80 ASP A CA 1
ATOM 621 C C . ASP A 1 80 ? -0.728 19.922 17.312 1 97.81 80 ASP A C 1
ATOM 623 O O . ASP A 1 80 ? -1.813 20.281 16.859 1 97.81 80 ASP A O 1
ATOM 627 N N . PHE A 1 81 ? -0.602 18.969 18.219 1 98.5 81 PHE A N 1
ATOM 628 C CA . PHE A 1 81 ? -1.731 18.109 18.547 1 98.5 81 PHE A CA 1
ATOM 629 C C . PHE A 1 81 ? -2.85 18.922 19.203 1 98.5 81 PHE A C 1
ATOM 631 O O . PHE A 1 81 ? -4.016 18.781 18.828 1 98.5 81 PHE A O 1
ATOM 638 N N . ASP A 1 82 ? -2.504 19.75 20.172 1 97.62 82 ASP A N 1
ATOM 639 C CA . ASP A 1 82 ? -3.51 20.516 20.891 1 97.62 82 ASP A CA 1
ATOM 640 C C . ASP A 1 82 ? -4.242 21.484 19.953 1 97.62 82 ASP A C 1
ATOM 642 O O . ASP A 1 82 ? -5.469 21.609 20.016 1 97.62 82 ASP A O 1
ATOM 646 N N . GLN A 1 83 ? -3.486 22.109 19.125 1 97.69 83 GLN A N 1
ATOM 647 C CA . GLN A 1 83 ? -4.098 23.016 18.156 1 97.69 83 GLN A CA 1
ATOM 648 C C . GLN A 1 83 ? -5.016 22.266 17.203 1 97.69 83 GLN A C 1
ATOM 650 O O . GLN A 1 83 ? -6.102 22.75 16.859 1 97.69 83 GLN A O 1
ATOM 655 N N . PHE A 1 84 ? -4.594 21.094 16.828 1 98.19 84 PHE A N 1
ATOM 656 C CA . PHE A 1 84 ? -5.387 20.266 15.938 1 98.19 84 PHE A CA 1
ATOM 657 C C . PHE A 1 84 ? -6.715 19.891 16.578 1 98.19 84 PHE A C 1
ATOM 659 O O . PHE A 1 84 ? -7.777 20.062 15.969 1 98.19 84 PHE A O 1
ATOM 666 N N . ILE A 1 85 ? -6.691 19.438 17.75 1 97.5 85 ILE A N 1
ATOM 667 C CA . ILE A 1 85 ? -7.887 18.953 18.438 1 97.5 85 ILE A CA 1
ATOM 668 C C . ILE A 1 85 ? -8.883 20.109 18.594 1 97.5 85 ILE A C 1
ATOM 670 O O . ILE A 1 85 ? -10.086 19.922 18.391 1 97.5 85 ILE A O 1
ATOM 674 N N . GLN A 1 86 ? -8.359 21.297 18.922 1 96.12 86 GLN A N 1
ATOM 675 C CA . GLN A 1 86 ? -9.219 22.453 19.047 1 96.12 86 GLN A CA 1
ATOM 676 C C . GLN A 1 86 ? -9.891 22.797 17.719 1 96.12 86 GLN A C 1
ATOM 678 O O . GLN A 1 86 ? -11.07 23.156 17.688 1 96.12 86 GLN A O 1
ATOM 683 N N . SER A 1 87 ? -9.164 22.641 16.719 1 96.56 87 SER A N 1
ATOM 684 C CA . SER A 1 87 ? -9.711 22.953 15.391 1 96.56 87 SER A CA 1
ATOM 685 C C . SER A 1 87 ? -10.812 21.984 15.008 1 96.56 87 SER A C 1
ATOM 687 O O . SER A 1 87 ? -11.734 22.344 14.266 1 96.56 87 SER A O 1
ATOM 689 N N . GLN A 1 88 ? -10.727 20.719 15.469 1 96.69 88 GLN A N 1
ATOM 690 C CA . GLN A 1 88 ? -11.703 19.688 15.125 1 96.69 88 GLN A CA 1
ATOM 691 C C . GLN A 1 88 ? -13.039 19.938 15.812 1 96.69 88 GLN A C 1
ATOM 693 O O . GLN A 1 88 ? -14.078 19.438 15.367 1 96.69 88 GLN A O 1
ATOM 698 N N . LYS A 1 89 ? -13.031 20.719 16.891 1 92.56 89 LYS A N 1
ATOM 699 C CA . LYS A 1 89 ? -14.258 21.031 17.609 1 92.56 89 LYS A CA 1
ATOM 700 C C . LYS A 1 89 ? -15.18 21.922 16.766 1 92.56 89 LYS A C 1
ATOM 702 O O . LYS A 1 89 ? -16.406 21.859 16.891 1 92.56 89 LYS A O 1
ATOM 707 N N . ASP A 1 90 ? -14.594 22.672 15.883 1 90.75 90 ASP A N 1
ATOM 708 C CA . ASP A 1 90 ? -15.344 23.625 15.07 1 90.75 90 ASP A CA 1
ATOM 709 C C . ASP A 1 90 ? -15.641 23.062 13.688 1 90.75 90 ASP A C 1
ATOM 711 O O . ASP A 1 90 ? -16.266 23.719 12.859 1 90.75 90 ASP A O 1
ATOM 715 N N . LYS A 1 91 ? -15.227 21.859 13.508 1 90.5 91 LYS A N 1
ATOM 716 C CA . LYS A 1 91 ? -15.391 21.266 12.188 1 90.5 91 LYS A CA 1
ATOM 717 C C . LYS A 1 91 ? -16.828 20.766 11.984 1 90.5 91 LYS A C 1
ATOM 719 O O . LYS A 1 91 ? -17.438 20.234 12.914 1 90.5 91 LYS A O 1
ATOM 724 N N . GLU A 1 92 ? -17.234 21 10.75 1 90.88 92 GLU A N 1
ATOM 725 C CA . GLU A 1 92 ? -18.5 20.375 10.383 1 90.88 92 GLU A CA 1
ATOM 726 C C . GLU A 1 92 ? -18.312 18.891 10.062 1 90.88 92 GLU A C 1
ATOM 728 O O . GLU A 1 92 ? -17.344 18.516 9.398 1 90.88 92 GLU A O 1
ATOM 733 N N . GLY A 1 93 ? -19.125 18.031 10.648 1 93.44 93 GLY A N 1
ATOM 734 C CA . GLY A 1 93 ? -19.047 16.609 10.375 1 93.44 93 GLY A CA 1
ATOM 735 C C . GLY A 1 93 ? -18.234 15.852 11.406 1 93.44 93 GLY A C 1
ATOM 736 O O . GLY A 1 93 ? -17.781 16.438 12.391 1 93.44 93 GLY A O 1
ATOM 737 N N . LEU A 1 94 ? -18.047 14.586 11.18 1 97.31 94 LEU A N 1
ATOM 738 C CA . LEU A 1 94 ? -17.359 13.711 12.125 1 97.31 94 LEU A CA 1
ATOM 739 C C . LEU A 1 94 ? -15.875 13.617 11.805 1 97.31 94 LEU A C 1
ATOM 741 O O . LEU A 1 94 ? -15.492 13.336 10.672 1 97.31 94 LEU A O 1
ATOM 745 N N . SER A 1 95 ? -15.086 13.867 12.789 1 98.31 95 SER A N 1
ATOM 746 C CA . SER A 1 95 ? -13.633 13.836 12.641 1 98.31 95 SER A CA 1
ATOM 747 C C . SER A 1 95 ? -13.117 12.406 12.602 1 98.31 95 SER A C 1
ATOM 749 O O . SER A 1 95 ? -13.602 11.539 13.344 1 98.31 95 SER A O 1
ATOM 751 N N . THR A 1 96 ? -12.141 12.18 11.727 1 98.75 96 THR A N 1
ATOM 752 C CA . THR A 1 96 ? -11.414 10.914 11.672 1 98.75 96 THR A CA 1
ATOM 753 C C . THR A 1 96 ? -9.914 11.156 11.703 1 98.75 96 THR A C 1
ATOM 755 O O . THR A 1 96 ? -9.391 11.992 10.961 1 98.75 96 THR A O 1
ATOM 758 N N . VAL A 1 97 ? -9.203 10.461 12.602 1 98.94 97 VAL A N 1
ATOM 759 C CA . VAL A 1 97 ? -7.746 10.5 12.617 1 98.94 97 VAL A CA 1
ATOM 760 C C . VAL A 1 97 ? -7.188 9.078 12.562 1 98.94 97 VAL A C 1
ATOM 762 O O . VAL A 1 97 ? -7.867 8.125 12.945 1 98.94 97 VAL A O 1
ATOM 765 N N . VAL A 1 98 ? -5.969 8.945 12.047 1 98.94 98 VAL A N 1
ATOM 766 C CA . VAL A 1 98 ? -5.266 7.668 12 1 98.94 98 VAL A CA 1
ATOM 767 C C . VAL A 1 98 ? -4.055 7.711 12.938 1 98.94 98 VAL A C 1
ATOM 769 O O . VAL A 1 98 ? -3.277 8.664 12.906 1 98.94 98 VAL A O 1
ATOM 772 N N . ILE A 1 99 ? -3.969 6.719 13.758 1 98.94 99 ILE A N 1
ATOM 773 C CA . ILE A 1 99 ? -2.842 6.566 14.672 1 98.94 99 ILE A CA 1
ATOM 774 C C . ILE A 1 99 ? -1.952 5.418 14.203 1 98.94 99 ILE A C 1
ATOM 776 O O . ILE A 1 99 ? -2.414 4.281 14.078 1 98.94 99 ILE A O 1
ATOM 780 N N . LEU A 1 100 ? -0.697 5.738 13.969 1 98.75 100 LEU A N 1
ATOM 781 C CA . LEU A 1 100 ? 0.265 4.719 13.562 1 98.75 100 LEU A CA 1
ATOM 782 C C . LEU A 1 100 ? 1.169 4.336 14.734 1 98.75 100 LEU A C 1
ATOM 784 O O . LEU A 1 100 ? 1.981 5.145 15.188 1 98.75 100 LEU A O 1
ATOM 788 N N . ASP A 1 101 ? 1.038 3.123 15.156 1 98.25 101 ASP A N 1
ATOM 789 C CA . ASP A 1 101 ? 1.772 2.629 16.328 1 98.25 101 ASP A CA 1
ATOM 790 C C . ASP A 1 101 ? 2.996 1.821 15.898 1 98.25 101 ASP A C 1
ATOM 792 O O . ASP A 1 101 ? 2.936 0.593 15.812 1 98.25 101 ASP A O 1
ATOM 796 N N . GLY A 1 102 ? 4.055 2.564 15.648 1 96.25 102 GLY A N 1
ATOM 797 C CA . GLY A 1 102 ? 5.312 1.885 15.391 1 96.25 102 GLY A CA 1
ATOM 798 C C . GLY A 1 102 ? 5.59 1.681 13.906 1 96.25 102 GLY A C 1
ATOM 799 O O . GLY A 1 102 ? 6.336 0.776 13.531 1 96.25 102 GLY A O 1
ATOM 800 N N . LEU A 1 103 ? 4.973 2.408 13.031 1 97 103 LEU A N 1
ATOM 801 C CA . LEU A 1 103 ? 5.27 2.334 11.609 1 97 103 LEU A CA 1
ATOM 802 C C . LEU A 1 103 ? 6.66 2.885 11.312 1 97 103 LEU A C 1
ATOM 804 O O . LEU A 1 103 ? 6.988 4 11.719 1 97 103 LEU A O 1
ATOM 808 N N . GLU A 1 104 ? 7.438 2.189 10.531 1 95 104 GLU A N 1
ATOM 809 C CA . GLU A 1 104 ? 8.82 2.611 10.344 1 95 104 GLU A CA 1
ATOM 810 C C . GLU A 1 104 ? 9.117 2.893 8.875 1 95 104 GLU A C 1
ATOM 812 O O . GLU A 1 104 ? 10.086 3.584 8.547 1 95 104 GLU A O 1
ATOM 817 N N . ASP A 1 105 ? 8.383 2.41 8 1 95.25 105 ASP A N 1
ATOM 818 C CA . ASP A 1 105 ? 8.648 2.512 6.57 1 95.25 105 ASP A CA 1
ATOM 819 C C . ASP A 1 105 ? 8.109 3.824 6.004 1 95.25 105 ASP A C 1
ATOM 821 O O . ASP A 1 105 ? 6.898 4.055 5.992 1 95.25 105 ASP A O 1
ATOM 825 N N . PRO A 1 106 ? 8.977 4.668 5.422 1 96.06 106 PRO A N 1
ATOM 826 C CA . PRO A 1 106 ? 8.516 5.949 4.879 1 96.06 106 PRO A CA 1
ATOM 827 C C . PRO A 1 106 ? 7.559 5.785 3.701 1 96.06 106 PRO A C 1
ATOM 829 O O . PRO A 1 106 ? 6.691 6.633 3.482 1 96.06 106 PRO A O 1
ATOM 832 N N . HIS A 1 107 ? 7.691 4.734 2.912 1 95.5 107 HIS A N 1
ATOM 833 C CA . HIS A 1 107 ? 6.781 4.504 1.795 1 95.5 107 HIS A CA 1
ATOM 834 C C . HIS A 1 107 ? 5.367 4.223 2.285 1 95.5 107 HIS A C 1
ATOM 836 O O . HIS A 1 107 ? 4.395 4.695 1.691 1 95.5 107 HIS A O 1
ATOM 842 N N . ASN A 1 108 ? 5.324 3.502 3.389 1 97.5 108 ASN A N 1
ATOM 843 C CA . ASN A 1 108 ? 4.02 3.248 3.99 1 97.5 108 ASN A CA 1
ATOM 844 C C . ASN A 1 108 ? 3.375 4.535 4.5 1 97.5 108 ASN A C 1
ATOM 846 O O . ASN A 1 108 ? 2.184 4.766 4.289 1 97.5 108 ASN A O 1
ATOM 850 N N . LEU A 1 109 ? 4.172 5.336 5.16 1 98.19 109 LEU A N 1
ATOM 851 C CA . LEU A 1 109 ? 3.619 6.594 5.648 1 98.19 109 LEU A CA 1
ATOM 852 C C . LEU A 1 109 ? 3.125 7.457 4.496 1 98.19 109 LEU A C 1
ATOM 854 O O . LEU A 1 109 ? 2.025 8.016 4.555 1 98.19 109 LEU A O 1
ATOM 858 N N . GLY A 1 110 ? 3.975 7.559 3.48 1 97.19 110 GLY A N 1
ATOM 859 C CA . GLY A 1 110 ? 3.545 8.312 2.316 1 97.19 110 GLY A CA 1
ATOM 860 C C . GLY A 1 110 ? 2.246 7.809 1.721 1 97.19 110 GLY A C 1
ATOM 861 O O . GLY A 1 110 ? 1.347 8.594 1.416 1 97.19 110 GLY A O 1
ATOM 862 N N . SER A 1 111 ? 2.166 6.508 1.568 1 97.81 111 SER A N 1
ATOM 863 C CA . SER A 1 111 ? 0.966 5.883 1.021 1 97.81 111 SER A CA 1
ATOM 864 C C . SER A 1 111 ? -0.245 6.133 1.914 1 97.81 111 SER A C 1
ATOM 866 O O . SER A 1 111 ? -1.342 6.402 1.42 1 97.81 111 SER A O 1
ATOM 868 N N . ILE A 1 112 ? -0.066 6.082 3.18 1 98.75 112 ILE A N 1
ATOM 869 C CA . ILE A 1 112 ? -1.146 6.301 4.137 1 98.75 112 ILE A CA 1
ATOM 870 C C . ILE A 1 112 ? -1.609 7.754 4.066 1 98.75 112 ILE A C 1
ATOM 872 O O . ILE A 1 112 ? -2.811 8.031 4.082 1 98.75 112 ILE A O 1
ATOM 876 N N . LEU A 1 113 ? -0.663 8.68 3.959 1 98.44 113 LEU A N 1
ATOM 877 C CA . LEU A 1 113 ? -1.025 10.086 3.818 1 98.44 113 LEU A CA 1
ATOM 878 C C . LEU A 1 113 ? -1.821 10.312 2.537 1 98.44 113 LEU A C 1
ATOM 880 O O . LEU A 1 113 ? -2.799 11.062 2.535 1 98.44 113 LEU A O 1
ATOM 884 N N . ARG A 1 114 ? -1.356 9.633 1.521 1 97.38 114 ARG A N 1
ATOM 885 C CA . ARG A 1 114 ? -2.049 9.727 0.239 1 97.38 114 ARG A CA 1
ATOM 886 C C . ARG A 1 114 ? -3.492 9.242 0.362 1 97.38 114 ARG A C 1
ATOM 888 O O . ARG A 1 114 ? -4.418 9.914 -0.1 1 97.38 114 ARG A O 1
ATOM 895 N N . THR A 1 115 ? -3.715 8.164 1.018 1 98.69 115 THR A N 1
ATOM 896 C CA . THR A 1 115 ? -5.051 7.617 1.23 1 98.69 115 THR A CA 1
ATOM 897 C C . THR A 1 115 ? -5.855 8.508 2.174 1 98.69 115 THR A C 1
ATOM 899 O O . THR A 1 115 ? -7.062 8.68 1.992 1 98.69 115 THR A O 1
ATOM 902 N N . ALA A 1 116 ? -5.168 9.023 3.193 1 98.88 116 ALA A N 1
ATOM 903 C CA . ALA A 1 116 ? -5.84 9.922 4.133 1 98.88 116 ALA A CA 1
ATOM 904 C C . ALA A 1 116 ? -6.406 11.141 3.418 1 98.88 116 ALA A C 1
ATOM 906 O O . ALA A 1 116 ? -7.574 11.492 3.604 1 98.88 116 ALA A O 1
ATOM 907 N N . ASP A 1 117 ? -5.66 11.734 2.582 1 97.88 117 ASP A N 1
ATOM 908 C CA . ASP A 1 117 ? -6.125 12.867 1.789 1 97.88 117 ASP A CA 1
ATOM 909 C C . ASP A 1 117 ? -7.301 12.469 0.897 1 97.88 117 ASP A C 1
ATOM 911 O O . ASP A 1 117 ? -8.328 13.148 0.868 1 97.88 117 ASP A O 1
ATOM 915 N N . ALA A 1 118 ? -7.145 11.344 0.281 1 97.5 118 ALA A N 1
ATOM 916 C CA . ALA A 1 118 ? -8.133 10.867 -0.683 1 97.5 118 ALA A CA 1
ATOM 917 C C . ALA A 1 118 ? -9.469 10.578 -0 1 97.5 118 ALA A C 1
ATOM 919 O O . ALA A 1 118 ? -10.531 10.812 -0.578 1 97.5 118 ALA A O 1
ATOM 920 N N . SER A 1 119 ? -9.422 10.062 1.194 1 98.25 119 SER A N 1
ATOM 921 C CA . SER A 1 119 ? -10.633 9.586 1.852 1 98.25 119 SER A CA 1
ATOM 922 C C . SER A 1 119 ? -11.188 10.625 2.824 1 98.25 119 SER A C 1
ATOM 924 O O . SER A 1 119 ? -12.227 10.414 3.447 1 98.25 119 SER A O 1
ATOM 926 N N . GLY A 1 120 ? -10.461 11.68 3.059 1 97.56 120 GLY A N 1
ATOM 927 C CA . GLY A 1 120 ? -10.977 12.773 3.875 1 97.56 120 GLY A CA 1
ATOM 928 C C . GLY A 1 120 ? -10.609 12.633 5.344 1 97.56 120 GLY A C 1
ATOM 929 O O . GLY A 1 120 ? -11.281 13.211 6.207 1 97.56 120 GLY A O 1
ATOM 930 N N . VAL A 1 121 ? -9.641 11.867 5.66 1 98.69 121 VAL A N 1
ATOM 931 C CA . VAL A 1 121 ? -9.109 11.766 7.016 1 98.69 121 VAL A CA 1
ATOM 932 C C . VAL A 1 121 ? -8.492 13.102 7.43 1 98.69 121 VAL A C 1
ATOM 934 O O . VAL A 1 121 ? -7.809 13.75 6.637 1 98.69 121 VAL A O 1
ATOM 937 N N . ASP A 1 122 ? -8.664 13.453 8.688 1 98.56 122 ASP A N 1
ATOM 938 C CA . ASP A 1 122 ? -8.367 14.812 9.109 1 98.56 122 ASP A CA 1
ATOM 939 C C . ASP A 1 122 ? -6.918 14.938 9.586 1 98.56 122 ASP A C 1
ATOM 941 O O . ASP A 1 122 ? -6.359 16.031 9.609 1 98.56 122 ASP A O 1
ATOM 945 N N . GLY A 1 123 ? -6.352 13.828 10.008 1 98.75 123 GLY A N 1
ATOM 946 C CA . GLY A 1 123 ? -4.988 13.891 10.516 1 98.75 123 GLY A CA 1
ATOM 947 C C . GLY A 1 123 ? -4.395 12.523 10.805 1 98.75 123 GLY A C 1
ATOM 948 O O . GLY A 1 123 ? -5.121 11.531 10.898 1 98.75 123 GLY A O 1
ATOM 949 N N . VAL A 1 124 ? -3.047 12.523 10.914 1 98.94 124 VAL A N 1
ATOM 950 C CA . VAL A 1 124 ? -2.301 11.312 11.234 1 98.94 124 VAL A CA 1
ATOM 951 C C . VAL A 1 124 ? -1.405 11.562 12.445 1 98.94 124 VAL A C 1
ATOM 953 O O . VAL A 1 124 ? -0.755 12.602 12.547 1 98.94 124 VAL A O 1
ATOM 956 N N . ILE A 1 125 ? -1.421 10.594 13.359 1 98.94 125 ILE A N 1
ATOM 957 C CA . ILE A 1 125 ? -0.64 10.703 14.586 1 98.94 125 ILE A CA 1
ATOM 958 C C . ILE A 1 125 ? 0.436 9.617 14.609 1 98.94 125 ILE A C 1
ATOM 960 O O . ILE A 1 125 ? 0.147 8.445 14.375 1 98.94 125 ILE A O 1
ATOM 964 N N . ILE A 1 126 ? 1.648 10.039 14.891 1 98.69 126 ILE A N 1
ATOM 965 C CA . ILE A 1 126 ? 2.766 9.109 15 1 98.69 126 ILE A CA 1
ATOM 966 C C . ILE A 1 126 ? 3.572 9.414 16.266 1 98.69 126 ILE A C 1
ATOM 968 O O . ILE A 1 126 ? 3.588 10.555 16.734 1 98.69 126 ILE A O 1
ATOM 972 N N . PRO A 1 127 ? 4.23 8.375 16.797 1 98.19 127 PRO A N 1
ATOM 973 C CA . PRO A 1 127 ? 5.094 8.648 17.953 1 98.19 127 PRO A CA 1
ATOM 974 C C . PRO A 1 127 ? 6.441 9.25 17.547 1 98.19 127 PRO A C 1
ATOM 976 O O . PRO A 1 127 ? 6.883 9.078 16.406 1 98.19 127 PRO A O 1
ATOM 979 N N . LYS A 1 128 ? 7.066 9.906 18.469 1 96.44 128 LYS A N 1
ATOM 980 C CA . LYS A 1 128 ? 8.359 10.539 18.25 1 96.44 128 LYS A CA 1
ATOM 981 C C . LYS A 1 128 ? 9.461 9.492 18.094 1 96.44 128 LYS A C 1
ATOM 983 O O . LYS A 1 128 ? 10.406 9.688 17.328 1 96.44 128 LYS A O 1
ATOM 988 N N . ARG A 1 129 ? 9.281 8.406 18.797 1 93.38 129 ARG A N 1
ATOM 989 C CA . ARG A 1 129 ? 10.336 7.398 18.812 1 93.38 129 ARG A CA 1
ATOM 990 C C . ARG A 1 129 ? 9.883 6.121 18.109 1 93.38 129 ARG A C 1
ATOM 992 O O . ARG A 1 129 ? 8.695 5.793 18.109 1 93.38 129 ARG A O 1
ATOM 999 N N . ARG A 1 130 ? 10.914 5.449 17.609 1 90 130 ARG A N 1
ATOM 1000 C CA . ARG A 1 130 ? 10.688 4.156 16.984 1 90 130 ARG A CA 1
ATOM 1001 C C . ARG A 1 130 ? 9.578 4.242 15.938 1 90 130 ARG A C 1
ATOM 1003 O O . ARG A 1 130 ? 8.68 3.398 15.914 1 90 130 ARG A O 1
ATOM 1010 N N . SER A 1 131 ? 9.641 5.355 15.195 1 94.25 131 SER A N 1
ATOM 1011 C CA . SER A 1 131 ? 8.609 5.641 14.203 1 94.25 131 SER A CA 1
ATOM 1012 C C . SER A 1 131 ? 9.188 6.371 13 1 94.25 131 SER A C 1
ATOM 1014 O O . SER A 1 131 ? 10.25 6.988 13.094 1 94.25 131 SER A O 1
ATOM 1016 N N . VAL A 1 132 ? 8.484 6.227 11.93 1 94.56 132 VAL A N 1
ATOM 1017 C CA . VAL A 1 132 ? 8.828 6.934 10.703 1 94.56 132 VAL A CA 1
ATOM 1018 C C . VAL A 1 132 ? 8.68 8.438 10.906 1 94.56 132 VAL A C 1
ATOM 1020 O O . VAL A 1 132 ? 7.891 8.883 11.742 1 94.56 132 VAL A O 1
ATOM 1023 N N . ALA A 1 133 ? 9.492 9.195 10.164 1 94.06 133 ALA A N 1
ATOM 1024 C CA . ALA A 1 133 ? 9.445 10.656 10.195 1 94.06 133 ALA A CA 1
ATOM 1025 C C . ALA A 1 133 ? 9.07 11.211 8.82 1 94.06 133 ALA A C 1
ATOM 1027 O O . ALA A 1 133 ? 9.078 10.492 7.824 1 94.06 133 ALA A O 1
ATOM 1028 N N . LEU A 1 134 ? 8.695 12.477 8.844 1 93 134 LEU A N 1
ATOM 1029 C CA . LEU A 1 134 ? 8.469 13.156 7.574 1 93 134 LEU A CA 1
ATOM 1030 C C . LEU A 1 134 ? 9.789 13.43 6.863 1 93 134 LEU A C 1
ATOM 1032 O O . LEU A 1 134 ? 10.672 14.094 7.414 1 93 134 LEU A O 1
ATOM 1036 N N . THR A 1 135 ? 9.891 12.859 5.727 1 88.75 135 THR A N 1
ATOM 1037 C CA . THR A 1 135 ? 11.094 12.984 4.91 1 88.75 135 THR A CA 1
ATOM 1038 C C . THR A 1 135 ? 10.734 13.25 3.453 1 88.75 135 THR A C 1
ATOM 1040 O O . THR A 1 135 ? 9.555 13.273 3.092 1 88.75 135 THR A O 1
ATOM 1043 N N . GLN A 1 136 ? 11.766 13.406 2.646 1 83.88 136 GLN A N 1
ATOM 1044 C CA . GLN A 1 136 ? 11.578 13.57 1.209 1 83.88 136 GLN A CA 1
ATOM 1045 C C . GLN A 1 136 ? 10.945 12.32 0.596 1 83.88 136 GLN A C 1
ATOM 1047 O O . GLN A 1 136 ? 10.133 12.414 -0.322 1 83.88 136 GLN A O 1
ATOM 1052 N N . THR A 1 137 ? 11.391 11.211 1.128 1 87.94 137 THR A N 1
ATOM 1053 C CA . THR A 1 137 ? 10.82 9.953 0.663 1 87.94 137 THR A CA 1
ATOM 1054 C C . THR A 1 137 ? 9.312 9.922 0.909 1 87.94 137 THR A C 1
ATOM 1056 O O . THR A 1 137 ? 8.539 9.547 0.025 1 87.94 137 THR A O 1
ATOM 1059 N N . VAL A 1 138 ? 8.906 10.352 2.066 1 93.94 138 VAL A N 1
ATOM 1060 C CA . VAL A 1 138 ? 7.488 10.414 2.41 1 93.94 138 VAL A CA 1
ATOM 1061 C C . VAL A 1 138 ? 6.773 11.398 1.491 1 93.94 138 VAL A C 1
ATOM 1063 O O . VAL A 1 138 ? 5.68 11.117 0.994 1 93.94 138 VAL A O 1
ATOM 1066 N N . ALA A 1 139 ? 7.355 12.5 1.256 1 88.5 139 ALA A N 1
ATOM 1067 C CA . ALA A 1 139 ? 6.777 13.523 0.386 1 88.5 139 ALA A CA 1
ATOM 1068 C C . ALA A 1 139 ? 6.527 12.969 -1.016 1 88.5 139 ALA A C 1
ATOM 1070 O O . ALA A 1 139 ? 5.449 13.156 -1.578 1 88.5 139 ALA A O 1
ATOM 1071 N N . LYS A 1 140 ? 7.477 12.289 -1.498 1 85.31 140 LYS A N 1
ATOM 1072 C CA . LYS A 1 140 ? 7.355 11.711 -2.832 1 85.31 140 LYS A CA 1
ATOM 1073 C C . LYS A 1 140 ? 6.262 10.648 -2.869 1 85.31 140 LYS A C 1
ATOM 1075 O O . LYS A 1 140 ? 5.418 10.648 -3.77 1 85.31 140 LYS A O 1
ATOM 1080 N N . ALA A 1 141 ? 6.281 9.781 -1.893 1 91 141 ALA A N 1
ATOM 1081 C CA . ALA A 1 141 ? 5.336 8.672 -1.842 1 91 141 ALA A CA 1
ATOM 1082 C C . ALA A 1 141 ? 3.912 9.172 -1.619 1 91 141 ALA A C 1
ATOM 1084 O O . ALA A 1 141 ? 2.947 8.508 -2.006 1 91 141 ALA A O 1
ATOM 1085 N N . SER A 1 142 ? 3.748 10.336 -1.021 1 93 142 SER A N 1
ATOM 1086 C CA . SER A 1 142 ? 2.434 10.875 -0.685 1 93 142 SER A CA 1
ATOM 1087 C C . SER A 1 142 ? 1.833 11.641 -1.856 1 93 142 SER A C 1
ATOM 1089 O O . SER A 1 142 ? 0.656 12.008 -1.83 1 93 142 SER A O 1
ATOM 1091 N N . THR A 1 143 ? 2.693 11.867 -2.871 1 86.75 143 THR A N 1
ATOM 1092 C CA . THR A 1 143 ? 2.273 12.625 -4.051 1 86.75 143 THR A CA 1
ATOM 1093 C C . THR A 1 143 ? 1.593 13.93 -3.645 1 86.75 143 THR A C 1
ATOM 1095 O O . THR A 1 143 ? 0.506 14.242 -4.133 1 86.75 143 THR A O 1
ATOM 1098 N N . GLY A 1 144 ? 2.18 14.648 -2.641 1 81.88 144 GLY A N 1
ATOM 1099 C CA . GLY A 1 144 ? 1.696 15.969 -2.268 1 81.88 144 GLY A CA 1
ATOM 1100 C C . GLY A 1 144 ? 0.754 15.945 -1.079 1 81.88 144 GLY A C 1
ATOM 1101 O O . GLY A 1 144 ? 0.508 16.984 -0.454 1 81.88 144 GLY A O 1
ATOM 1102 N N . ALA A 1 145 ? 0.185 14.797 -0.696 1 92.06 145 ALA A N 1
ATOM 1103 C CA . ALA A 1 145 ? -0.747 14.688 0.424 1 92.06 145 ALA A CA 1
ATOM 1104 C C . ALA A 1 145 ? -0.111 15.195 1.716 1 92.06 145 ALA A C 1
ATOM 1106 O O . ALA A 1 145 ? -0.812 15.641 2.625 1 92.06 145 ALA A O 1
ATOM 1107 N N . ILE A 1 146 ? 1.167 15.172 1.753 1 92.12 146 ILE A N 1
ATOM 1108 C CA . ILE A 1 146 ? 1.929 15.57 2.93 1 92.12 146 ILE A CA 1
ATOM 1109 C C . ILE A 1 146 ? 1.646 17.047 3.248 1 92.12 146 ILE A C 1
ATOM 1111 O O . ILE A 1 146 ? 1.81 17.469 4.391 1 92.12 146 ILE A O 1
ATOM 1115 N N . GLN A 1 147 ? 1.228 17.797 2.275 1 87.5 147 GLN A N 1
ATOM 1116 C CA . GLN A 1 147 ? 0.961 19.219 2.443 1 87.5 147 GLN A CA 1
ATOM 1117 C C . GLN A 1 147 ? -0.457 19.469 2.953 1 87.5 147 GLN A C 1
ATOM 1119 O O . GLN A 1 147 ? -0.784 20.562 3.404 1 87.5 147 GLN A O 1
ATOM 1124 N N . HIS A 1 148 ? -1.264 18.438 2.918 1 92.44 148 HIS A N 1
ATOM 1125 C CA . HIS A 1 148 ? -2.686 18.672 3.141 1 92.44 148 HIS A CA 1
ATOM 1126 C C . HIS A 1 148 ? -3.186 17.922 4.363 1 92.44 148 HIS A C 1
ATOM 1128 O O . HIS A 1 148 ? -4.207 18.281 4.949 1 92.44 148 HIS A O 1
ATOM 1134 N N . VAL A 1 149 ? -2.506 16.859 4.707 1 97.25 149 VAL A N 1
ATOM 1135 C CA . VAL A 1 149 ? -2.893 16.062 5.871 1 97.25 149 VAL A CA 1
ATOM 1136 C C . VAL A 1 149 ? -1.938 16.344 7.027 1 97.25 149 VAL A C 1
ATOM 1138 O O . VAL A 1 149 ? -0.765 15.969 6.98 1 97.25 149 VAL A O 1
ATOM 1141 N N . PRO A 1 150 ? -2.422 17 8.047 1 97.94 150 PRO A N 1
ATOM 1142 C CA . PRO A 1 150 ? -1.528 17.25 9.18 1 97.94 150 PRO A CA 1
ATOM 1143 C C . PRO A 1 150 ? -1.03 15.953 9.836 1 97.94 150 PRO A C 1
ATOM 1145 O O . PRO A 1 150 ? -1.807 15.016 10.031 1 97.94 150 PRO A O 1
ATOM 1148 N N . VAL A 1 151 ? 0.245 15.953 10.094 1 98.56 151 VAL A N 1
ATOM 1149 C CA . VAL A 1 151 ? 0.867 14.867 10.844 1 98.56 151 VAL A CA 1
ATOM 1150 C C . VAL A 1 151 ? 1.32 15.375 12.211 1 98.56 151 VAL A C 1
ATOM 1152 O O . VAL A 1 151 ? 2.043 16.375 12.297 1 98.56 151 VAL A O 1
ATOM 1155 N N . MET A 1 152 ? 0.847 14.711 13.234 1 98.69 152 MET A N 1
ATOM 1156 C CA . MET A 1 152 ? 1.202 15.07 14.602 1 98.69 152 MET A CA 1
ATOM 1157 C C . MET A 1 152 ? 2.141 14.039 15.219 1 98.69 152 MET A C 1
ATOM 1159 O O . MET A 1 152 ? 1.854 12.844 15.188 1 98.69 152 MET A O 1
ATOM 1163 N N . ARG A 1 153 ? 3.172 14.547 15.75 1 97.81 153 ARG A N 1
ATOM 1164 C CA . ARG A 1 153 ? 4.102 13.703 16.484 1 97.81 153 ARG A CA 1
ATOM 1165 C C . ARG A 1 153 ? 3.898 13.844 17.984 1 97.81 153 ARG A C 1
ATOM 1167 O O . ARG A 1 153 ? 3.869 14.961 18.516 1 97.81 153 ARG A O 1
ATOM 1174 N N . VAL A 1 154 ? 3.828 12.711 18.609 1 98.44 154 VAL A N 1
ATOM 1175 C CA . VAL A 1 154 ? 3.525 12.766 20.031 1 98.44 154 VAL A CA 1
ATOM 1176 C C . VAL A 1 154 ? 4.52 11.898 20.812 1 98.44 154 VAL A C 1
ATOM 1178 O O . VAL A 1 154 ? 5.152 11.008 20.234 1 98.44 154 VAL A O 1
ATOM 1181 N N . THR A 1 155 ? 4.633 12.125 22.062 1 97.31 155 THR A N 1
ATOM 1182 C CA . THR A 1 155 ? 5.578 11.398 22.906 1 97.31 155 THR A CA 1
ATOM 1183 C C . THR A 1 155 ? 4.992 10.055 23.328 1 97.31 155 THR A C 1
ATOM 1185 O O . THR A 1 155 ? 5.691 9.039 23.344 1 97.31 155 THR A O 1
ATOM 1188 N N . ASN A 1 156 ? 3.668 10.109 23.719 1 97.69 156 ASN A N 1
ATOM 1189 C CA . ASN A 1 156 ? 3.006 8.93 24.281 1 97.69 156 ASN A CA 1
ATOM 1190 C C . ASN A 1 156 ? 1.649 8.695 23.625 1 97.69 156 ASN A C 1
ATOM 1192 O O . ASN A 1 156 ? 0.691 9.422 23.875 1 97.69 156 ASN A O 1
ATOM 1196 N N . LEU A 1 157 ? 1.604 7.57 22.891 1 98.5 157 LEU A N 1
ATOM 1197 C CA . LEU A 1 157 ? 0.387 7.285 22.141 1 98.5 157 LEU A CA 1
ATOM 1198 C C . LEU A 1 157 ? -0.767 6.949 23.078 1 98.5 157 LEU A C 1
ATOM 1200 O O . LEU A 1 157 ? -1.902 7.375 22.859 1 98.5 157 LEU A O 1
ATOM 1204 N N . ALA A 1 158 ? -0.475 6.191 24.094 1 98.5 158 ALA A N 1
ATOM 1205 C CA . ALA A 1 158 ? -1.527 5.797 25.031 1 98.5 158 ALA A CA 1
ATOM 1206 C C . ALA A 1 158 ? -2.178 7.02 25.672 1 98.5 158 ALA A C 1
ATOM 1208 O O . ALA A 1 158 ? -3.406 7.113 25.734 1 98.5 158 ALA A O 1
ATOM 1209 N N . LYS A 1 159 ? -1.394 7.93 26.109 1 98.38 159 LYS A N 1
ATOM 1210 C CA . LYS A 1 159 ? -1.902 9.164 26.703 1 98.38 159 LYS A CA 1
ATOM 1211 C C . LYS A 1 159 ? -2.666 9.992 25.672 1 98.38 159 LYS A C 1
ATOM 1213 O O . LYS A 1 159 ? -3.691 10.602 26 1 98.38 159 LYS A O 1
ATOM 1218 N N . THR A 1 160 ? -2.137 10.023 24.5 1 98.81 160 THR A N 1
ATOM 1219 C CA . THR A 1 160 ? -2.785 10.75 23.422 1 98.81 160 THR A CA 1
ATOM 1220 C C . THR A 1 160 ? -4.168 10.18 23.141 1 98.81 160 THR A C 1
ATOM 1222 O O . THR A 1 160 ? -5.121 10.93 22.891 1 98.81 160 THR A O 1
ATOM 1225 N N . ILE A 1 161 ? -4.305 8.883 23.156 1 98.88 161 ILE A N 1
ATOM 1226 C CA . ILE A 1 161 ? -5.586 8.219 22.938 1 98.88 161 ILE A CA 1
ATOM 1227 C C . ILE A 1 161 ? -6.57 8.625 24.031 1 98.88 161 ILE A C 1
ATOM 1229 O O . ILE A 1 161 ? -7.734 8.914 23.75 1 98.88 161 ILE A O 1
ATOM 1233 N N . ASP A 1 162 ? -6.066 8.711 25.266 1 98.75 162 ASP A N 1
ATOM 1234 C CA . ASP A 1 162 ? -6.918 9.172 26.359 1 98.75 162 ASP A CA 1
ATOM 1235 C C . ASP A 1 162 ? -7.445 10.578 26.094 1 98.75 162 ASP A C 1
ATOM 1237 O O . ASP A 1 162 ? -8.625 10.859 26.312 1 98.75 162 ASP A O 1
ATOM 1241 N N . GLU A 1 163 ? -6.582 11.391 25.656 1 98.56 163 GLU A N 1
ATOM 1242 C CA . GLU A 1 163 ? -6.961 12.766 25.375 1 98.56 163 GLU A CA 1
ATOM 1243 C C . GLU A 1 163 ? -7.98 12.836 24.234 1 98.56 163 GLU A C 1
ATOM 1245 O O . GLU A 1 163 ? -8.938 13.602 24.297 1 98.56 163 GLU A O 1
ATOM 1250 N N . LEU A 1 164 ? -7.793 12.047 23.219 1 98.81 164 LEU A N 1
ATOM 1251 C CA . LEU A 1 164 ? -8.758 11.969 22.125 1 98.81 164 LEU A CA 1
ATOM 1252 C C . LEU A 1 164 ? -10.133 11.57 22.641 1 98.81 164 LEU A C 1
ATOM 1254 O O . LEU A 1 164 ? -11.141 12.172 22.266 1 98.81 164 LEU A O 1
ATOM 1258 N N . LYS A 1 165 ? -10.172 10.609 23.484 1 98.62 165 LYS A N 1
ATOM 1259 C CA . LYS A 1 165 ? -11.43 10.125 24.047 1 98.62 165 LYS A CA 1
ATOM 1260 C C . LYS A 1 165 ? -12.125 11.219 24.859 1 98.62 165 LYS A C 1
ATOM 1262 O O . LYS A 1 165 ? -13.352 11.344 24.812 1 98.62 165 LYS A O 1
ATOM 1267 N N . GLU A 1 166 ? -11.312 11.984 25.578 1 98.19 166 GLU A N 1
ATOM 1268 C CA . GLU A 1 166 ? -11.859 13.117 26.328 1 98.19 166 GLU A CA 1
ATOM 1269 C C . GLU A 1 166 ? -12.523 14.125 25.391 1 98.19 166 GLU A C 1
ATOM 1271 O O . GLU A 1 166 ? -13.422 14.859 25.812 1 98.19 166 GLU A O 1
ATOM 1276 N N . HIS A 1 167 ? -12.109 14.086 24.188 1 97.5 167 HIS A N 1
ATOM 1277 C CA . HIS A 1 167 ? -12.656 15.031 23.219 1 97.5 167 HIS A CA 1
ATOM 1278 C C . HIS A 1 167 ? -13.688 14.367 22.312 1 97.5 167 HIS A C 1
ATOM 1280 O O . HIS A 1 167 ? -13.992 14.867 21.234 1 97.5 167 HIS A O 1
ATOM 1286 N N . GLY A 1 168 ? -14.102 13.141 22.594 1 97.62 168 GLY A N 1
ATOM 1287 C CA . GLY A 1 168 ? -15.273 12.547 21.969 1 97.62 168 GLY A CA 1
ATOM 1288 C C . GLY A 1 168 ? -14.93 11.492 20.938 1 97.62 168 GLY A C 1
ATOM 1289 O O . GLY A 1 168 ? -15.82 10.922 20.297 1 97.62 168 GLY A O 1
ATOM 1290 N N . TYR A 1 169 ? -13.672 11.156 20.781 1 98.69 169 TYR A N 1
ATOM 1291 C CA . TYR A 1 169 ? -13.289 10.141 19.812 1 98.69 169 TYR A CA 1
ATOM 1292 C C . TYR A 1 169 ? -13.508 8.742 20.375 1 98.69 169 TYR A C 1
ATOM 1294 O O . TYR A 1 169 ? -13.242 8.484 21.547 1 98.69 169 TYR A O 1
ATOM 1302 N N . TRP A 1 170 ? -13.961 7.926 19.547 1 98.81 170 TRP A N 1
ATOM 1303 C CA . TRP A 1 170 ? -13.828 6.488 19.766 1 98.81 170 TRP A CA 1
ATOM 1304 C C . TRP A 1 170 ? -12.609 5.93 19.047 1 98.81 170 TRP A C 1
ATOM 1306 O O . TRP A 1 170 ? -12.195 6.465 18.016 1 98.81 170 TRP A O 1
ATOM 1316 N N . VAL A 1 171 ? -12.07 4.863 19.641 1 98.88 171 VAL A N 1
ATOM 1317 C CA . VAL A 1 171 ? -10.812 4.367 19.109 1 98.88 171 VAL A CA 1
ATOM 1318 C C . VAL A 1 171 ? -10.984 2.932 18.609 1 98.88 171 VAL A C 1
ATOM 1320 O O . VAL A 1 171 ? -11.297 2.031 19.391 1 98.88 171 VAL A O 1
ATOM 1323 N N . ALA A 1 172 ? -10.805 2.758 17.328 1 98.69 172 ALA A N 1
ATOM 1324 C CA . ALA A 1 172 ? -10.852 1.448 16.688 1 98.69 172 ALA A CA 1
ATOM 1325 C C . ALA A 1 172 ? -9.445 0.936 16.375 1 98.69 172 ALA A C 1
ATOM 1327 O O . ALA A 1 172 ? -8.703 1.556 15.609 1 98.69 172 ALA A O 1
ATOM 1328 N N . GLY A 1 173 ? -9.117 -0.205 16.938 1 98.5 173 GLY A N 1
ATOM 1329 C CA . GLY A 1 173 ? -7.84 -0.829 16.641 1 98.5 173 GLY A CA 1
ATOM 1330 C C . GLY A 1 173 ? -7.945 -1.923 15.594 1 98.5 173 GLY A C 1
ATOM 1331 O O . GLY A 1 173 ? -8.82 -2.791 15.68 1 98.5 173 GLY A O 1
ATOM 1332 N N . ALA A 1 174 ? -7.078 -1.876 14.594 1 97.19 174 ALA A N 1
ATOM 1333 C CA . ALA A 1 174 ? -7.012 -2.961 13.617 1 97.19 174 ALA A CA 1
ATOM 1334 C C . ALA A 1 174 ? -6.332 -4.191 14.211 1 97.19 174 ALA A C 1
ATOM 1336 O O . ALA A 1 174 ? -5.133 -4.172 14.492 1 97.19 174 ALA A O 1
ATOM 1337 N N . GLU A 1 175 ? -7.125 -5.207 14.383 1 93.25 175 GLU A N 1
ATOM 1338 C CA . GLU A 1 175 ? -6.664 -6.43 15.031 1 93.25 175 GLU A CA 1
ATOM 1339 C C . GLU A 1 175 ? -7.328 -7.664 14.422 1 93.25 175 GLU A C 1
ATOM 1341 O O . GLU A 1 175 ? -8.516 -7.629 14.078 1 93.25 175 GLU A O 1
ATOM 1346 N N . ALA A 1 176 ? -6.527 -8.719 14.352 1 87.06 176 ALA A N 1
ATOM 1347 C CA . ALA A 1 176 ? -7.039 -9.93 13.711 1 87.06 176 ALA A CA 1
ATOM 1348 C C . ALA A 1 176 ? -7.887 -10.742 14.688 1 87.06 176 ALA A C 1
ATOM 1350 O O . ALA A 1 176 ? -8.914 -11.312 14.305 1 87.06 176 ALA A O 1
ATOM 1351 N N . ASP A 1 177 ? -7.535 -10.68 15.922 1 87.31 177 ASP A N 1
ATOM 1352 C CA . ASP A 1 177 ? -8.148 -11.586 16.891 1 87.31 177 ASP A CA 1
ATOM 1353 C C . ASP A 1 177 ? -9.258 -10.883 17.672 1 87.31 177 ASP A C 1
ATOM 1355 O O . ASP A 1 177 ? -9.102 -9.734 18.094 1 87.31 177 ASP A O 1
ATOM 1359 N N . ASN A 1 178 ? -10.352 -11.641 17.891 1 90.5 178 ASN A N 1
ATOM 1360 C CA . ASN A 1 178 ? -11.461 -11.164 18.703 1 90.5 178 ASN A CA 1
ATOM 1361 C C . ASN A 1 178 ? -11.914 -9.773 18.266 1 90.5 178 ASN A C 1
ATOM 1363 O O . ASN A 1 178 ? -12.031 -8.867 19.094 1 90.5 178 ASN A O 1
ATOM 1367 N N . ALA A 1 179 ? -12.141 -9.672 17.031 1 94.94 179 ALA A N 1
ATOM 1368 C CA . ALA A 1 179 ? -12.453 -8.367 16.438 1 94.94 179 ALA A CA 1
ATOM 1369 C C . ALA A 1 179 ? -13.688 -8.453 15.555 1 94.94 179 ALA A C 1
ATOM 1371 O O . ALA A 1 179 ? -14.094 -9.539 15.141 1 94.94 179 ALA A O 1
ATOM 1372 N N . THR A 1 180 ? -14.289 -7.316 15.375 1 96.19 180 THR A N 1
ATOM 1373 C CA . THR A 1 180 ? -15.445 -7.156 14.508 1 96.19 180 THR A CA 1
ATOM 1374 C C . THR A 1 180 ? -15.008 -6.98 13.055 1 96.19 180 THR A C 1
ATOM 1376 O O . THR A 1 180 ? -14.016 -6.305 12.773 1 96.19 180 THR A O 1
ATOM 1379 N N . ASP A 1 181 ? -15.82 -7.641 12.133 1 97.69 181 ASP A N 1
ATOM 1380 C CA . ASP A 1 181 ? -15.57 -7.438 10.711 1 97.69 181 ASP A CA 1
ATOM 1381 C C . ASP A 1 181 ? -15.602 -5.953 10.352 1 97.69 181 ASP A C 1
ATOM 1383 O O . ASP A 1 181 ? -16.484 -5.219 10.805 1 97.69 181 ASP A O 1
ATOM 1387 N N . TYR A 1 182 ? -14.602 -5.539 9.484 1 98 182 TYR A N 1
ATOM 1388 C CA . TYR A 1 182 ? -14.516 -4.113 9.18 1 98 182 TYR A CA 1
ATOM 1389 C C . TYR A 1 182 ? -15.797 -3.619 8.516 1 98 182 TYR A C 1
ATOM 1391 O O . TYR A 1 182 ? -16.125 -2.436 8.602 1 98 182 TYR A O 1
ATOM 1399 N N . ARG A 1 183 ? -16.609 -4.438 7.98 1 97.62 183 ARG A N 1
ATOM 1400 C CA . ARG A 1 183 ? -17.875 -4.078 7.332 1 97.62 183 ARG A CA 1
ATOM 1401 C C . ARG A 1 183 ? -18.922 -3.678 8.359 1 97.62 183 ARG A C 1
ATOM 1403 O O . ARG A 1 183 ? -19.891 -2.98 8.039 1 97.62 183 ARG A O 1
ATOM 1410 N N . ASP A 1 184 ? -18.641 -4.059 9.57 1 97.44 184 ASP A N 1
ATOM 1411 C CA . ASP A 1 184 ? -19.594 -3.771 10.641 1 97.44 184 ASP A CA 1
ATOM 1412 C C . ASP A 1 184 ? -19.062 -2.68 11.57 1 97.44 184 ASP A C 1
ATOM 1414 O O . ASP A 1 184 ? -19.641 -2.416 12.625 1 97.44 184 ASP A O 1
ATOM 1418 N N . MET A 1 185 ? -18.047 -2.078 11.188 1 96.81 185 MET A N 1
ATOM 1419 C CA . MET A 1 185 ? -17.438 -1.032 12.008 1 96.81 185 MET A CA 1
ATOM 1420 C C . MET A 1 185 ? -18.375 0.158 12.156 1 96.81 185 MET A C 1
ATOM 1422 O O . MET A 1 185 ? -18.891 0.668 11.156 1 96.81 185 MET A O 1
ATOM 1426 N N . ALA A 1 186 ? -18.609 0.576 13.391 1 97.06 186 ALA A N 1
ATOM 1427 C CA . ALA A 1 186 ? -19.375 1.8 13.617 1 97.06 186 ALA A CA 1
ATOM 1428 C C . ALA A 1 186 ? -18.562 3.031 13.211 1 97.06 186 ALA A C 1
ATOM 1430 O O . ALA A 1 186 ? -17.375 3.127 13.508 1 97.06 186 ALA A O 1
ATOM 1431 N N . ALA A 1 187 ? -19.25 3.924 12.461 1 97.62 187 ALA A N 1
ATOM 1432 C CA . ALA A 1 187 ? -18.531 5.109 11.992 1 97.62 187 ALA A CA 1
ATOM 1433 C C . ALA A 1 187 ? -19.391 6.359 12.133 1 97.62 187 ALA A C 1
ATOM 1435 O O . ALA A 1 187 ? -19.219 7.332 11.398 1 97.62 187 ALA A O 1
ATOM 1436 N N . ASP A 1 188 ? -20.312 6.34 13.031 1 97.88 188 ASP A N 1
ATOM 1437 C CA . ASP A 1 188 ? -21.25 7.449 13.211 1 97.88 188 ASP A CA 1
ATOM 1438 C C . ASP A 1 188 ? -20.812 8.352 14.367 1 97.88 188 ASP A C 1
ATOM 1440 O O . ASP A 1 188 ? -21.641 9.047 14.969 1 97.88 188 ASP A O 1
ATOM 1444 N N . MET A 1 189 ? -19.625 8.312 14.773 1 97.75 189 MET A N 1
ATOM 1445 C CA . MET A 1 189 ? -18.969 9.117 15.805 1 97.75 189 MET A CA 1
ATOM 1446 C C . MET A 1 189 ? -17.578 9.555 15.359 1 97.75 189 MET A C 1
ATOM 1448 O O . MET A 1 189 ? -17.031 9.008 14.406 1 97.75 189 MET A O 1
ATOM 1452 N N . PRO A 1 190 ? -17 10.594 16 1 98.5 190 PRO A N 1
ATOM 1453 C CA . PRO A 1 190 ? -15.578 10.836 15.75 1 98.5 190 PRO A CA 1
ATOM 1454 C C . PRO A 1 190 ? -14.719 9.609 16.016 1 98.5 190 PRO A C 1
ATOM 1456 O O . PRO A 1 190 ? -14.961 8.867 16.969 1 98.5 190 PRO A O 1
ATOM 1459 N N . LEU A 1 191 ? -13.766 9.359 15.109 1 98.81 191 LEU A N 1
ATOM 1460 C CA . LEU A 1 191 ? -13.094 8.062 15.141 1 98.81 191 LEU A CA 1
ATOM 1461 C C . LEU A 1 191 ? -11.586 8.227 15.023 1 98.81 191 LEU A C 1
ATOM 1463 O O . LEU A 1 191 ? -11.102 9.023 14.211 1 98.81 191 LEU A O 1
ATOM 1467 N N . ALA A 1 192 ? -10.883 7.535 15.875 1 98.94 192 ALA A N 1
ATOM 1468 C CA . ALA A 1 192 ? -9.453 7.289 15.703 1 98.94 192 ALA A CA 1
ATOM 1469 C C . ALA A 1 192 ? -9.188 5.84 15.312 1 98.94 192 ALA A C 1
ATOM 1471 O O . ALA A 1 192 ? -9.625 4.914 16 1 98.94 192 ALA A O 1
ATOM 1472 N N . ILE A 1 193 ? -8.5 5.668 14.219 1 98.88 193 ILE A N 1
ATOM 1473 C CA . ILE A 1 193 ? -8.156 4.34 13.727 1 98.88 193 ILE A CA 1
ATOM 1474 C C . ILE A 1 193 ? -6.691 4.039 14.031 1 98.88 193 ILE A C 1
ATOM 1476 O O . ILE A 1 193 ? -5.797 4.773 13.602 1 98.88 193 ILE A O 1
ATOM 1480 N N . VAL A 1 194 ? -6.438 2.926 14.727 1 98.88 194 VAL A N 1
ATOM 1481 C CA . VAL A 1 194 ? -5.07 2.564 15.086 1 98.88 194 VAL A CA 1
ATOM 1482 C C . VAL A 1 194 ? -4.574 1.45 14.164 1 98.88 194 VAL A C 1
ATOM 1484 O O . VAL A 1 194 ? -5.219 0.404 14.047 1 98.88 194 VAL A O 1
ATOM 1487 N N . ILE A 1 195 ? -3.492 1.717 13.539 1 98.44 195 ILE A N 1
ATOM 1488 C CA . ILE A 1 195 ? -2.787 0.732 12.727 1 98.44 195 ILE A CA 1
ATOM 1489 C C . ILE A 1 195 ? -1.465 0.363 13.398 1 98.44 195 ILE A C 1
ATOM 1491 O O . ILE A 1 195 ? -0.637 1.235 13.672 1 98.44 195 ILE A O 1
ATOM 1495 N N . GLY A 1 196 ? -1.246 -0.855 13.602 1 96.44 196 GLY A N 1
ATOM 1496 C CA . GLY A 1 196 ? -0.03 -1.329 14.242 1 96.44 196 GLY A CA 1
ATOM 1497 C C . GLY A 1 196 ? 1.132 -1.481 13.273 1 96.44 196 GLY A C 1
ATOM 1498 O O . GLY A 1 196 ? 0.958 -1.364 12.062 1 96.44 196 GLY A O 1
ATOM 1499 N N . SER A 1 197 ? 2.264 -1.8 13.898 1 90.5 197 SER A N 1
ATOM 1500 C CA . SER A 1 197 ? 3.488 -1.964 13.125 1 90.5 197 SER A CA 1
ATOM 1501 C C . SER A 1 197 ? 3.465 -3.264 12.328 1 90.5 197 SER A C 1
ATOM 1503 O O . SER A 1 197 ? 2.666 -4.156 12.609 1 90.5 197 SER A O 1
ATOM 1505 N N . GLU A 1 198 ? 4.438 -3.178 11.289 1 78.94 198 GLU A N 1
ATOM 1506 C CA . GLU A 1 198 ? 4.641 -4.391 10.508 1 78.94 198 GLU A CA 1
ATOM 1507 C C . GLU A 1 198 ? 5.277 -5.492 11.344 1 78.94 198 GLU A C 1
ATOM 1509 O O . GLU A 1 198 ? 6.254 -5.254 12.062 1 78.94 198 GLU A O 1
ATOM 1514 N N . GLY A 1 199 ? 4.781 -6.621 11.633 1 76.25 199 GLY A N 1
ATOM 1515 C CA . GLY A 1 199 ? 5.398 -7.719 12.359 1 76.25 199 GLY A CA 1
ATOM 1516 C C . GLY A 1 199 ? 4.785 -7.949 13.727 1 76.25 199 GLY A C 1
ATOM 1517 O O . GLY A 1 199 ? 4.348 -9.062 14.039 1 76.25 199 GLY A O 1
ATOM 1518 N N . GLN A 1 200 ? 4.746 -6.773 14.531 1 83.38 200 GLN A N 1
ATOM 1519 C CA . GLN A 1 200 ? 4.352 -6.961 15.922 1 83.38 200 GLN A CA 1
ATOM 1520 C C . GLN A 1 200 ? 2.898 -6.551 16.141 1 83.38 200 GLN A C 1
ATOM 1522 O O . GLN A 1 200 ? 2.291 -6.914 17.156 1 83.38 200 GLN A O 1
ATOM 1527 N N . GLY A 1 201 ? 2.391 -5.797 15.242 1 91.38 201 GLY A N 1
ATOM 1528 C CA . GLY A 1 201 ? 1.058 -5.258 15.453 1 91.38 201 GLY A CA 1
ATOM 1529 C C . GLY A 1 201 ? 1.031 -4.109 16.438 1 91.38 201 GLY A C 1
ATOM 1530 O O . GLY A 1 201 ? 2 -3.354 16.547 1 91.38 201 GLY A O 1
ATOM 1531 N N . MET A 1 202 ? -0.033 -3.938 17.109 1 95.25 202 MET A N 1
ATOM 1532 C CA . MET A 1 202 ? -0.207 -2.848 18.062 1 95.25 202 MET A CA 1
ATOM 1533 C C . MET A 1 202 ? 0.49 -3.164 19.391 1 95.25 202 MET A C 1
ATOM 1535 O O . MET A 1 202 ? 0.465 -4.309 19.844 1 95.25 202 MET A O 1
ATOM 1539 N N . SER A 1 203 ? 1.047 -2.145 19.938 1 96 203 SER A N 1
ATOM 1540 C CA . SER A 1 203 ? 1.621 -2.32 21.266 1 96 203 SER A CA 1
ATOM 1541 C C . SER A 1 203 ? 0.536 -2.582 22.312 1 96 203 SER A C 1
ATOM 1543 O O . SER A 1 203 ? -0.611 -2.166 22.141 1 96 203 SER A O 1
ATOM 1545 N N . ARG A 1 204 ? 0.932 -3.227 23.359 1 95.94 204 ARG A N 1
ATOM 1546 C CA . ARG A 1 204 ? -0.011 -3.641 24.391 1 95.94 204 ARG A CA 1
ATOM 1547 C C . ARG A 1 204 ? -0.741 -2.438 24.969 1 95.94 204 ARG A C 1
ATOM 1549 O O . ARG A 1 204 ? -1.965 -2.457 25.125 1 95.94 204 ARG A O 1
ATOM 1556 N N . LEU A 1 205 ? -0.034 -1.415 25.375 1 97.31 205 LEU A N 1
ATOM 1557 C CA . LEU A 1 205 ? -0.62 -0.239 26.016 1 97.31 205 LEU A CA 1
ATOM 1558 C C . LEU A 1 205 ? -1.635 0.427 25.094 1 97.31 205 LEU A C 1
ATOM 1560 O O . LEU A 1 205 ? -2.701 0.853 25.547 1 97.31 205 LEU A O 1
ATOM 1564 N N . VAL A 1 206 ? -1.307 0.516 23.828 1 98.12 206 VAL A N 1
ATOM 1565 C CA . VAL A 1 206 ? -2.207 1.113 22.844 1 98.12 206 VAL A CA 1
ATOM 1566 C C . VAL A 1 206 ? -3.434 0.222 22.656 1 98.12 206 VAL A C 1
ATOM 1568 O O . VAL A 1 206 ? -4.566 0.709 22.625 1 98.12 206 VAL A O 1
ATOM 1571 N N . LYS A 1 207 ? -3.16 -1.043 22.578 1 97.12 207 LYS A N 1
ATOM 1572 C CA . LYS A 1 207 ? -4.238 -2.016 22.438 1 97.12 207 LYS A CA 1
ATOM 1573 C C . LYS A 1 207 ? -5.242 -1.901 23.578 1 97.12 207 LYS A C 1
ATOM 1575 O O . LYS A 1 207 ? -6.453 -1.912 23.359 1 97.12 207 LYS A O 1
ATOM 1580 N N . ASP A 1 208 ? -4.766 -1.701 24.719 1 97.62 208 ASP A N 1
ATOM 1581 C CA . ASP A 1 208 ? -5.594 -1.62 25.922 1 97.62 208 ASP A CA 1
ATOM 1582 C C . ASP A 1 208 ? -6.465 -0.365 25.906 1 97.62 208 ASP A C 1
ATOM 1584 O O . ASP A 1 208 ? -7.48 -0.299 26.594 1 97.62 208 ASP A O 1
ATOM 1588 N N . LYS A 1 209 ? -6.07 0.605 25.156 1 98.25 209 LYS A N 1
ATOM 1589 C CA . LYS A 1 209 ? -6.777 1.882 25.141 1 98.25 209 LYS A CA 1
ATOM 1590 C C . LYS A 1 209 ? -7.867 1.896 24.078 1 98.25 209 LYS A C 1
ATOM 1592 O O . LYS A 1 209 ? -8.719 2.789 24.062 1 98.25 209 LYS A O 1
ATOM 1597 N N . CYS A 1 210 ? -7.879 0.935 23.219 1 98.44 210 CYS A N 1
ATOM 1598 C CA . CYS A 1 210 ? -8.867 0.908 22.141 1 98.44 210 CYS A CA 1
ATOM 1599 C C . CYS A 1 210 ? -10.258 0.609 22.703 1 98.44 210 CYS A C 1
ATOM 1601 O O . CYS A 1 210 ? -10.406 -0.153 23.656 1 98.44 210 CYS A O 1
ATOM 1603 N N . ASP A 1 211 ? -11.227 1.198 22.094 1 98.44 211 ASP A N 1
ATOM 1604 C CA . ASP A 1 211 ? -12.602 0.946 22.5 1 98.44 211 ASP A CA 1
ATOM 1605 C C . ASP A 1 211 ? -13.141 -0.333 21.859 1 98.44 211 ASP A C 1
ATOM 1607 O O . ASP A 1 211 ? -13.969 -1.027 22.453 1 98.44 211 ASP A O 1
ATOM 1611 N N . PHE A 1 212 ? -12.758 -0.642 20.672 1 97.56 212 PHE A N 1
ATOM 1612 C CA . PHE A 1 212 ? -13.125 -1.873 19.984 1 97.56 212 PHE A CA 1
ATOM 1613 C C . PHE A 1 212 ? -12.094 -2.236 18.922 1 97.56 212 PHE A C 1
ATOM 1615 O O . PHE A 1 212 ? -11.234 -1.421 18.594 1 97.56 212 PHE A O 1
ATOM 1622 N N . TYR A 1 213 ? -12.18 -3.494 18.484 1 98 213 TYR A N 1
ATOM 1623 C CA . TYR A 1 213 ? -11.227 -4.023 17.516 1 98 213 TYR A CA 1
ATOM 1624 C C . TYR A 1 213 ? -11.914 -4.383 16.203 1 98 213 TYR A C 1
ATOM 1626 O O . TYR A 1 213 ? -13.055 -4.855 16.203 1 98 213 TYR A O 1
ATOM 1634 N N . ILE A 1 214 ? -11.234 -4.082 15.141 1 98.06 214 ILE A N 1
ATOM 1635 C CA . ILE A 1 214 ? -11.75 -4.324 13.797 1 98.06 214 ILE A CA 1
ATOM 1636 C C . ILE A 1 214 ? -10.805 -5.25 13.039 1 98.06 214 ILE A C 1
ATOM 1638 O O . ILE A 1 214 ? -9.586 -5.066 13.078 1 98.06 214 ILE A O 1
ATOM 1642 N N . LYS A 1 215 ? -11.352 -6.199 12.344 1 97 215 LYS A N 1
ATOM 1643 C CA . LYS A 1 215 ? -10.539 -7.098 11.531 1 97 215 LYS A CA 1
ATOM 1644 C C . LYS A 1 215 ? -10.93 -7.012 10.055 1 97 215 LYS A C 1
ATOM 1646 O O . LYS A 1 215 ? -12.102 -6.801 9.734 1 97 215 LYS A O 1
ATOM 1651 N N . ILE A 1 216 ? -10.008 -7.094 9.242 1 97.06 216 ILE A N 1
ATOM 1652 C CA . ILE A 1 216 ? -10.203 -7.324 7.812 1 97.06 216 ILE A CA 1
ATOM 1653 C C . ILE A 1 216 ? -10.125 -8.82 7.516 1 97.06 216 ILE A C 1
ATOM 1655 O O . ILE A 1 216 ? -9.102 -9.461 7.77 1 97.06 216 ILE A O 1
ATOM 1659 N N . PRO A 1 217 ? -11.18 -9.328 7.066 1 96.44 217 PRO A N 1
ATOM 1660 C CA . PRO A 1 217 ? -11.172 -10.773 6.84 1 96.44 217 PRO A CA 1
ATOM 1661 C C . PRO A 1 217 ? -10.109 -11.211 5.832 1 96.44 217 PRO A C 1
ATOM 1663 O O . PRO A 1 217 ? -9.859 -10.5 4.852 1 96.44 217 PRO A O 1
ATOM 1666 N N . MET A 1 218 ? -9.539 -12.336 6.098 1 94.44 218 MET A N 1
ATOM 1667 C CA . MET A 1 218 ? -8.562 -12.945 5.203 1 94.44 218 MET A CA 1
ATOM 1668 C C . MET A 1 218 ? -8.875 -14.43 4.992 1 94.44 218 MET A C 1
ATOM 1670 O O . MET A 1 218 ? -9.125 -15.156 5.953 1 94.44 218 MET A O 1
ATOM 1674 N N . VAL A 1 219 ? -8.852 -14.898 3.807 1 93.56 219 VAL A N 1
ATOM 1675 C CA . VAL A 1 219 ? -9.242 -16.281 3.535 1 93.56 219 VAL A CA 1
ATOM 1676 C C . VAL A 1 219 ? -8.031 -17.078 3.039 1 93.56 219 VAL A C 1
ATOM 1678 O O . VAL A 1 219 ? -8.086 -18.297 2.932 1 93.56 219 VAL A O 1
ATOM 1681 N N . GLY A 1 220 ? -6.945 -16.453 2.744 1 92.94 220 GLY A N 1
ATOM 1682 C CA . GLY A 1 220 ? -5.773 -17.156 2.232 1 92.94 220 GLY A CA 1
ATOM 1683 C C . GLY A 1 220 ? -4.824 -17.609 3.326 1 92.94 220 GLY A C 1
ATOM 1684 O O . GLY A 1 220 ? -5.262 -18.125 4.359 1 92.94 220 GLY A O 1
ATOM 1685 N N . HIS A 1 221 ? -3.592 -17.531 3.027 1 90.5 221 HIS A N 1
ATOM 1686 C CA . HIS A 1 221 ? -2.57 -18.125 3.879 1 90.5 221 HIS A CA 1
ATOM 1687 C C . HIS A 1 221 ? -1.84 -17.062 4.695 1 90.5 221 HIS A C 1
ATOM 1689 O O . HIS A 1 221 ? -1.212 -17.375 5.707 1 90.5 221 HIS A O 1
ATOM 1695 N N . VAL A 1 222 ? -1.944 -15.844 4.27 1 89.56 222 VAL A N 1
ATOM 1696 C CA . VAL A 1 222 ? -1.233 -14.789 4.977 1 89.56 222 VAL A CA 1
ATOM 1697 C C . 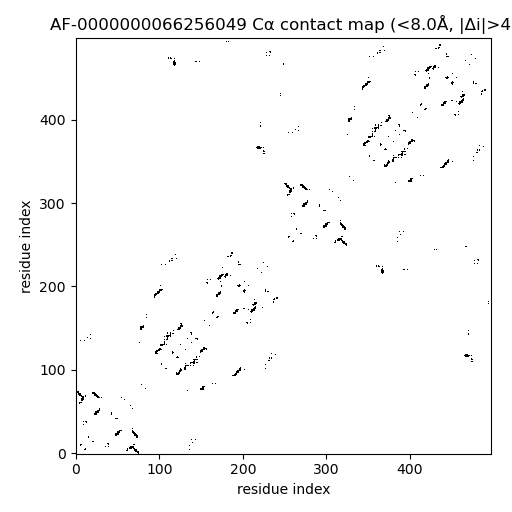VAL A 1 222 ? -1.974 -14.438 6.27 1 89.56 222 VAL A C 1
ATOM 1699 O O . VAL A 1 222 ? -3.186 -14.648 6.371 1 89.56 222 VAL A O 1
ATOM 1702 N N . ASN A 1 223 ? -1.215 -13.836 7.176 1 87.44 223 ASN A N 1
ATOM 1703 C CA . ASN A 1 223 ? -1.823 -13.531 8.469 1 87.44 223 ASN A CA 1
ATOM 1704 C C . ASN A 1 223 ? -1.917 -12.031 8.703 1 87.44 223 ASN A C 1
ATOM 1706 O O . ASN A 1 223 ? -2.33 -11.586 9.773 1 87.44 223 ASN A O 1
ATOM 1710 N N . SER A 1 224 ? -1.482 -11.32 7.781 1 92.31 224 SER A N 1
ATOM 1711 C CA . SER A 1 224 ? -1.576 -9.867 7.891 1 92.31 224 SER A CA 1
ATOM 1712 C C . SER A 1 224 ? -1.448 -9.203 6.523 1 92.31 224 SER A C 1
ATOM 1714 O O . SER A 1 224 ? -0.958 -9.82 5.574 1 92.31 224 SER A O 1
ATOM 1716 N N . LEU A 1 225 ? -1.938 -8.031 6.5 1 95.56 225 LEU A N 1
ATOM 1717 C CA . LEU A 1 225 ? -1.802 -7.18 5.316 1 95.56 225 LEU A CA 1
ATOM 1718 C C . LEU A 1 225 ? -0.698 -6.148 5.516 1 95.56 225 LEU A C 1
ATOM 1720 O O . LEU A 1 225 ? -0.232 -5.938 6.637 1 95.56 225 LEU A O 1
ATOM 1724 N N . ASN A 1 226 ? -0.193 -5.609 4.398 1 95.81 226 ASN A N 1
ATOM 1725 C CA . ASN A 1 226 ? 0.657 -4.43 4.496 1 95.81 226 ASN A CA 1
ATOM 1726 C C . ASN A 1 226 ? -0.027 -3.307 5.27 1 95.81 226 ASN A C 1
ATOM 1728 O O . ASN A 1 226 ? -1.226 -3.074 5.102 1 95.81 226 ASN A O 1
ATOM 1732 N N . ALA A 1 227 ? 0.738 -2.547 6.008 1 97.12 227 ALA A N 1
ATOM 1733 C CA . ALA A 1 227 ? 0.175 -1.534 6.895 1 97.12 227 ALA A CA 1
ATOM 1734 C C . ALA A 1 227 ? -0.608 -0.488 6.105 1 97.12 227 ALA A C 1
ATOM 1736 O O . ALA A 1 227 ? -1.68 -0.053 6.535 1 97.12 227 ALA A O 1
ATOM 1737 N N . SER A 1 228 ? -0.081 -0.026 4.977 1 98 228 SER A N 1
ATOM 1738 C CA . SER A 1 228 ? -0.774 0.998 4.199 1 98 228 SER A CA 1
ATOM 1739 C C . SER A 1 228 ? -2.055 0.449 3.578 1 98 228 SER A C 1
ATOM 1741 O O . SER A 1 228 ? -3.039 1.176 3.43 1 98 228 SER A O 1
ATOM 1743 N N . VAL A 1 229 ? -2.041 -0.853 3.242 1 98.19 229 VAL A N 1
ATOM 1744 C CA . VAL A 1 229 ? -3.232 -1.508 2.713 1 98.19 229 VAL A CA 1
ATOM 1745 C C . VAL A 1 229 ? -4.293 -1.614 3.805 1 98.19 229 VAL A C 1
ATOM 1747 O O . VAL A 1 229 ? -5.449 -1.235 3.598 1 98.19 229 VAL A O 1
ATOM 1750 N N . ALA A 1 230 ? -3.881 -2.1 4.98 1 98.19 230 ALA A N 1
ATOM 1751 C CA . ALA A 1 230 ? -4.82 -2.199 6.098 1 98.19 230 ALA A CA 1
ATOM 1752 C C . ALA A 1 230 ? -5.418 -0.837 6.43 1 98.19 230 ALA A C 1
ATOM 1754 O O . ALA A 1 230 ? -6.637 -0.711 6.594 1 98.19 230 ALA A O 1
ATOM 1755 N N . ALA A 1 231 ? -4.574 0.159 6.48 1 98.62 231 ALA A N 1
ATOM 1756 C CA . ALA A 1 231 ? -5.031 1.517 6.77 1 98.62 231 ALA A CA 1
ATOM 1757 C C . ALA A 1 231 ? -6.035 1.991 5.719 1 98.62 231 ALA A C 1
ATOM 1759 O O . ALA A 1 231 ? -7.055 2.596 6.059 1 98.62 231 ALA A O 1
ATOM 1760 N N . SER A 1 232 ? -5.77 1.702 4.477 1 98.81 232 SER A N 1
ATOM 1761 C CA . SER A 1 232 ? -6.621 2.188 3.395 1 98.81 232 SER A CA 1
ATOM 1762 C C . SER A 1 232 ? -8 1.539 3.441 1 98.81 232 SER A C 1
ATOM 1764 O O . SER A 1 232 ? -9.008 2.201 3.199 1 98.81 232 SER A O 1
ATOM 1766 N N . LEU A 1 233 ? -8.039 0.218 3.748 1 98.81 233 LEU A N 1
ATOM 1767 C CA . LEU A 1 233 ? -9.32 -0.484 3.854 1 98.81 233 LEU A CA 1
ATOM 1768 C C . LEU A 1 233 ? -10.156 0.078 4.996 1 98.81 233 LEU A C 1
ATOM 1770 O O . LEU A 1 233 ? -11.359 0.274 4.848 1 98.81 233 LEU A O 1
ATOM 1774 N N . MET A 1 234 ? -9.508 0.42 6.082 1 98.75 234 MET A N 1
ATOM 1775 C CA . MET A 1 234 ? -10.219 0.993 7.223 1 98.75 234 MET A CA 1
ATOM 1776 C C . MET A 1 234 ? -10.711 2.398 6.906 1 98.75 234 MET A C 1
ATOM 1778 O O . MET A 1 234 ? -11.867 2.729 7.18 1 98.75 234 MET A O 1
ATOM 1782 N N . MET A 1 235 ? -9.891 3.207 6.324 1 98.88 235 MET A N 1
ATOM 1783 C CA . MET A 1 235 ? -10.25 4.582 6.004 1 98.88 235 MET A CA 1
ATOM 1784 C C . MET A 1 235 ? -11.414 4.625 5.02 1 98.88 235 MET A C 1
ATOM 1786 O O . MET A 1 235 ? -12.352 5.402 5.191 1 98.88 235 MET A O 1
ATOM 1790 N N . TYR A 1 236 ? -11.398 3.785 4.059 1 98.75 236 TYR A N 1
ATOM 1791 C CA . TYR A 1 236 ? -12.445 3.822 3.037 1 98.75 236 TYR A CA 1
ATOM 1792 C C . TYR A 1 236 ? -13.734 3.193 3.553 1 98.75 236 TYR A C 1
ATOM 1794 O O . TYR A 1 236 ? -14.812 3.453 3.018 1 98.75 236 TYR A O 1
ATOM 1802 N N . GLU A 1 237 ? -13.586 2.283 4.578 1 98.69 237 GLU A N 1
ATOM 1803 C CA . GLU A 1 237 ? -14.82 1.832 5.215 1 98.69 237 GLU A CA 1
ATOM 1804 C C . GLU A 1 237 ? -15.516 2.979 5.938 1 98.69 237 GLU A C 1
ATOM 1806 O O . GLU A 1 237 ? -16.75 3.1 5.883 1 98.69 237 GLU A O 1
ATOM 1811 N N . VAL A 1 238 ? -14.758 3.816 6.609 1 98.56 238 VAL A N 1
ATOM 1812 C CA . VAL A 1 238 ? -15.312 5.004 7.242 1 98.56 238 VAL A CA 1
ATOM 1813 C C . VAL A 1 238 ? -15.93 5.918 6.18 1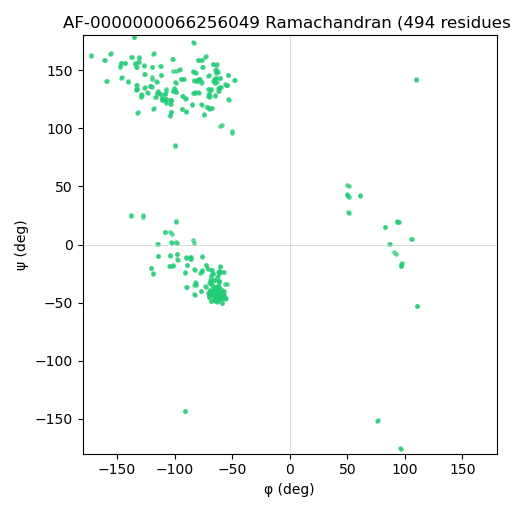 98.56 238 VAL A C 1
ATOM 1815 O O . VAL A 1 238 ? -17.047 6.395 6.34 1 98.56 238 VAL A O 1
ATOM 1818 N N . TYR A 1 239 ? -15.242 6.121 5.082 1 98.38 239 TYR A N 1
ATOM 1819 C CA . TYR A 1 239 ? -15.742 6.926 3.977 1 98.38 239 TYR A CA 1
ATOM 1820 C C . TYR A 1 239 ? -17.078 6.395 3.479 1 98.38 239 TYR A C 1
ATOM 1822 O O . TYR A 1 239 ? -18.031 7.16 3.303 1 98.38 239 TYR A O 1
ATOM 1830 N N . ARG A 1 240 ? -17.125 5.113 3.291 1 97.69 240 ARG A N 1
ATOM 1831 C CA . ARG A 1 240 ? -18.312 4.441 2.7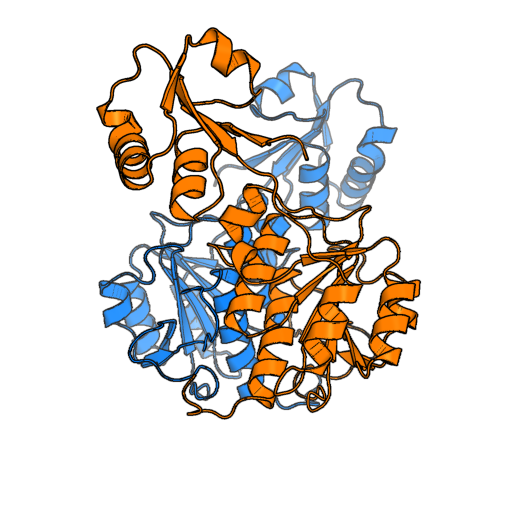83 1 97.69 240 ARG A CA 1
ATOM 1832 C C . ARG A 1 240 ? -19.516 4.691 3.693 1 97.69 240 ARG A C 1
ATOM 1834 O O . ARG A 1 240 ? -20.609 4.992 3.215 1 97.69 240 ARG A O 1
ATOM 1841 N N . LYS A 1 241 ? -19.281 4.621 4.945 1 97.44 241 LYS A N 1
ATOM 1842 C CA . LYS A 1 241 ? -20.375 4.723 5.91 1 97.44 241 LYS A CA 1
ATOM 1843 C C . LYS A 1 241 ? -20.844 6.168 6.066 1 97.44 241 LYS A C 1
ATOM 1845 O O . LYS A 1 241 ? -22 6.422 6.41 1 97.44 241 LYS A O 1
ATOM 1850 N N . ARG A 1 242 ? -19.922 7.051 5.711 1 97.12 242 ARG A N 1
ATOM 1851 C CA . ARG A 1 242 ? -20.25 8.445 5.98 1 97.12 242 ARG A CA 1
ATOM 1852 C C . ARG A 1 242 ? -20.656 9.172 4.703 1 97.12 242 ARG A C 1
ATOM 1854 O O . ARG A 1 242 ? -21.078 10.328 4.746 1 97.12 242 ARG A O 1
ATOM 1861 N N . HIS A 1 243 ? -20.484 8.547 3.551 1 95.31 243 HIS A N 1
ATOM 1862 C CA . HIS A 1 243 ? -20.828 9.156 2.27 1 95.31 243 HIS A CA 1
ATOM 1863 C C . HIS A 1 243 ? -21.703 8.227 1.438 1 95.31 243 HIS A C 1
ATOM 1865 O O . HIS A 1 243 ? -21.344 7.078 1.187 1 95.31 243 HIS A O 1
ATOM 1871 N N . GLN A 1 244 ? -22.781 8.703 1 1 89.94 244 GLN A N 1
ATOM 1872 C CA . GLN A 1 244 ? -23.641 7.914 0.122 1 89.94 244 GLN A CA 1
ATOM 1873 C C . GLN A 1 244 ? -23.141 7.969 -1.322 1 89.94 244 GLN A C 1
ATOM 1875 O O . GLN A 1 244 ? -22.547 8.961 -1.74 1 89.94 244 GLN A O 1
ATOM 1880 N N . VAL A 1 245 ? -23.406 6.805 -1.966 1 88.44 245 VAL A N 1
ATOM 1881 C CA . VAL A 1 245 ? -23.062 6.797 -3.383 1 88.44 245 VAL A CA 1
ATOM 1882 C C . VAL A 1 245 ? -23.844 7.891 -4.109 1 88.44 245 VAL A C 1
ATOM 1884 O O . VAL A 1 245 ? -25.047 8.039 -3.912 1 88.44 245 VAL A O 1
ATOM 1887 N N . GLY A 1 246 ? -23.156 8.617 -4.953 1 75.44 246 GLY A N 1
ATOM 1888 C CA . GLY A 1 246 ? -23.812 9.719 -5.645 1 75.44 246 GLY A CA 1
ATOM 1889 C C . GLY A 1 246 ? -23.578 11.062 -4.969 1 75.44 246 GLY A C 1
ATOM 1890 O O . GLY A 1 246 ? -23.891 12.109 -5.539 1 75.44 246 GLY A O 1
ATOM 1891 N N . ASP A 1 247 ? -23.172 10.992 -3.678 1 67.25 247 ASP A N 1
ATOM 1892 C CA . ASP A 1 247 ? -22.844 12.242 -3.008 1 67.25 247 ASP A CA 1
ATOM 1893 C C . ASP A 1 247 ? -21.688 12.961 -3.725 1 67.25 247 ASP A C 1
ATOM 1895 O O . ASP A 1 247 ? -20.797 12.312 -4.27 1 67.25 247 ASP A O 1
ATOM 1899 N N . ASN A 1 248 ? -21.938 13.953 -4.484 1 53.75 248 ASN A N 1
ATOM 1900 C CA . ASN A 1 248 ? -20.922 14.734 -5.176 1 53.75 248 ASN A CA 1
ATOM 1901 C C . ASN A 1 248 ? -19.812 15.18 -4.227 1 53.75 248 ASN A C 1
ATOM 1903 O O . ASN A 1 248 ? -20.078 15.742 -3.166 1 53.75 248 ASN A O 1
ATOM 1907 N N . ALA A 1 249 ? -18.812 14.383 -4.27 1 45.41 249 ALA A N 1
ATOM 1908 C CA . ALA A 1 249 ? -17.688 15.102 -3.666 1 45.41 249 ALA A CA 1
ATOM 1909 C C . ALA A 1 249 ? -17.344 16.359 -4.465 1 45.41 249 ALA A C 1
ATOM 1911 O O . ALA A 1 249 ? -17.484 16.375 -5.691 1 45.41 249 ALA A O 1
ATOM 1912 N N . MET B 1 1 ? 15.961 -23.484 -15.75 1 47.69 1 MET B N 1
ATOM 1913 C CA . MET B 1 1 ? 16.031 -22.094 -15.312 1 47.69 1 MET B CA 1
ATOM 1914 C C . MET B 1 1 ? 17.141 -21.906 -14.281 1 47.69 1 MET B C 1
ATOM 1916 O O . MET B 1 1 ? 17.391 -22.797 -13.469 1 47.69 1 MET B O 1
ATOM 1920 N N . GLU B 1 2 ? 18.047 -21.031 -14.5 1 63.06 2 GLU B N 1
ATOM 1921 C CA . GLU B 1 2 ? 19.297 -20.938 -13.734 1 63.06 2 GLU B CA 1
ATOM 1922 C C . GLU B 1 2 ? 19.031 -20.453 -12.312 1 63.06 2 GLU B C 1
ATOM 1924 O O . GLU B 1 2 ? 18.156 -19.609 -12.094 1 63.06 2 GLU B O 1
ATOM 1929 N N . ASP B 1 3 ? 19.438 -21.062 -11.344 1 76.06 3 ASP B N 1
ATOM 1930 C CA . ASP B 1 3 ? 19.359 -20.734 -9.922 1 76.06 3 ASP B CA 1
ATOM 1931 C C . ASP B 1 3 ? 19.797 -19.281 -9.688 1 76.06 3 ASP B C 1
ATOM 1933 O O . ASP B 1 3 ? 20.5 -18.688 -10.508 1 76.06 3 ASP B O 1
ATOM 1937 N N . ILE B 1 4 ? 19.062 -18.734 -8.797 1 83.12 4 ILE B N 1
ATOM 1938 C CA . ILE B 1 4 ? 19.344 -17.344 -8.422 1 83.12 4 ILE B CA 1
ATOM 1939 C C . ILE B 1 4 ? 20.141 -17.328 -7.117 1 83.12 4 ILE B C 1
ATOM 1941 O O . ILE B 1 4 ? 19.859 -18.094 -6.191 1 83.12 4 ILE B O 1
ATOM 1945 N N . VAL B 1 5 ? 21.219 -16.484 -7.125 1 86.56 5 VAL B N 1
ATOM 1946 C CA . VAL B 1 5 ? 22 -16.328 -5.898 1 86.56 5 VAL B CA 1
ATOM 1947 C C . VAL B 1 5 ? 21.438 -15.164 -5.078 1 86.56 5 VAL B C 1
ATOM 1949 O O . VAL B 1 5 ? 21.188 -14.078 -5.613 1 86.56 5 VAL B O 1
ATOM 1952 N N . ILE B 1 6 ? 21.125 -15.469 -3.863 1 87.88 6 ILE B N 1
ATOM 1953 C CA . ILE B 1 6 ? 20.781 -14.398 -2.938 1 87.88 6 ILE B CA 1
ATOM 1954 C C . ILE B 1 6 ? 21.859 -14.266 -1.868 1 87.88 6 ILE B C 1
ATOM 1956 O O . ILE B 1 6 ? 22.5 -15.25 -1.493 1 87.88 6 ILE B O 1
ATOM 1960 N N . VAL B 1 7 ? 22.062 -12.953 -1.461 1 89.12 7 VAL B N 1
ATOM 1961 C CA . VAL B 1 7 ? 23.141 -12.734 -0.498 1 89.12 7 VAL B CA 1
ATOM 1962 C C . VAL B 1 7 ? 22.594 -11.992 0.723 1 89.12 7 VAL B C 1
ATOM 1964 O O . VAL B 1 7 ? 21.609 -11.258 0.623 1 89.12 7 VAL B O 1
ATOM 1967 N N . GLY B 1 8 ? 23.203 -12.352 1.831 1 90.44 8 GLY B N 1
ATOM 1968 C CA . GLY B 1 8 ? 22.844 -11.672 3.066 1 90.44 8 GLY B CA 1
ATOM 1969 C C . GLY B 1 8 ? 22.062 -12.555 4.027 1 90.44 8 GLY B C 1
ATOM 1970 O O . GLY B 1 8 ? 21.25 -13.367 3.605 1 90.44 8 GLY B O 1
ATOM 1971 N N . ARG B 1 9 ? 22.391 -12.359 5.305 1 89.88 9 ARG B N 1
ATOM 1972 C CA . ARG B 1 9 ? 21.812 -13.203 6.344 1 89.88 9 ARG B CA 1
ATOM 1973 C C . ARG B 1 9 ? 20.281 -13.117 6.332 1 89.88 9 ARG B C 1
ATOM 1975 O O . ARG B 1 9 ? 19.594 -14.133 6.402 1 89.88 9 ARG B O 1
ATOM 1982 N N . HIS B 1 10 ? 19.812 -11.953 6.156 1 84.69 10 HIS B N 1
ATOM 1983 C CA . HIS B 1 10 ? 18.359 -11.742 6.203 1 84.69 10 HIS B CA 1
ATOM 1984 C C . HIS B 1 10 ? 17.688 -12.367 4.992 1 84.69 10 HIS B C 1
ATOM 1986 O O . HIS B 1 10 ? 16.672 -13.055 5.129 1 84.69 10 HIS B O 1
ATOM 1992 N N . ALA B 1 11 ? 18.266 -12.211 3.908 1 83.81 11 ALA B N 1
ATOM 1993 C CA . ALA B 1 11 ? 17.703 -12.742 2.672 1 83.81 11 ALA B CA 1
ATOM 1994 C C . ALA B 1 11 ? 17.656 -14.266 2.703 1 83.81 11 ALA B C 1
ATOM 1996 O O . ALA B 1 11 ? 16.656 -14.867 2.318 1 83.81 11 ALA B O 1
ATOM 1997 N N . VAL B 1 12 ? 18.719 -14.82 3.156 1 89.56 12 VAL B N 1
ATOM 1998 C CA . VAL B 1 12 ? 18.797 -16.281 3.201 1 89.56 12 VAL B CA 1
ATOM 1999 C C . VAL B 1 12 ? 17.828 -16.812 4.254 1 89.56 12 VAL B C 1
ATOM 2001 O O . VAL B 1 12 ? 17.094 -17.781 4.004 1 89.56 12 VAL B O 1
ATOM 2004 N N . LYS B 1 13 ? 17.797 -16.156 5.359 1 86.81 13 LYS B N 1
ATOM 2005 C CA . LYS B 1 13 ? 16.859 -16.562 6.398 1 86.81 13 LYS B CA 1
ATOM 2006 C C . LYS B 1 13 ? 15.414 -16.5 5.883 1 86.81 13 LYS B C 1
ATOM 2008 O O . LYS B 1 13 ? 14.641 -17.438 6.098 1 86.81 13 LYS B O 1
ATOM 2013 N N . GLU B 1 14 ? 15.078 -15.492 5.184 1 80.88 14 GLU B N 1
ATOM 2014 C CA . GLU B 1 14 ? 13.727 -15.312 4.66 1 80.88 14 GLU B CA 1
ATOM 2015 C C . GLU B 1 14 ? 13.383 -16.391 3.641 1 80.88 14 GLU B C 1
ATOM 2017 O O . GLU B 1 14 ? 12.25 -16.891 3.604 1 80.88 14 GLU B O 1
ATOM 2022 N N . ALA B 1 15 ? 14.359 -16.688 2.861 1 83.31 15 ALA B N 1
ATOM 2023 C CA . ALA B 1 15 ? 14.133 -17.734 1.871 1 83.31 15 ALA B CA 1
ATOM 2024 C C . ALA B 1 15 ? 13.828 -19.062 2.547 1 83.31 15 ALA B C 1
ATOM 2026 O O . ALA B 1 15 ? 12.953 -19.812 2.098 1 83.31 15 ALA B O 1
ATOM 2027 N N . ILE B 1 16 ? 14.461 -19.297 3.646 1 83.38 16 ILE B N 1
ATOM 2028 C CA . ILE B 1 16 ? 14.266 -20.531 4.379 1 83.38 16 ILE B CA 1
ATOM 2029 C C . ILE B 1 16 ? 12.875 -20.547 5.012 1 83.38 16 ILE B C 1
ATOM 2031 O O . ILE B 1 16 ? 12.125 -21.516 4.855 1 83.38 16 ILE B O 1
ATOM 2035 N N . VAL B 1 17 ? 12.547 -19.391 5.547 1 75.31 17 VAL B N 1
ATOM 2036 C CA . VAL B 1 17 ? 11.305 -19.297 6.301 1 75.31 17 VAL B CA 1
ATOM 2037 C C . VAL B 1 17 ? 10.117 -19.312 5.34 1 75.31 17 VAL B C 1
ATOM 2039 O O . VAL B 1 17 ? 9.07 -19.891 5.652 1 75.31 17 VAL B O 1
ATOM 2042 N N . SER B 1 18 ? 10.305 -18.703 4.223 1 72.81 18 SER B N 1
ATOM 2043 C CA . SER B 1 18 ? 9.211 -18.609 3.266 1 72.81 18 SER B CA 1
ATOM 2044 C C . SER B 1 18 ? 8.992 -19.922 2.535 1 72.81 18 SER B C 1
ATOM 2046 O O . SER B 1 18 ? 8.008 -20.094 1.81 1 72.81 18 SER B O 1
ATOM 2048 N N . GLY B 1 19 ? 9.914 -20.812 2.723 1 73.62 19 GLY B N 1
ATOM 2049 C CA . GLY B 1 19 ? 9.781 -22.125 2.121 1 73.62 19 GLY B CA 1
ATOM 2050 C C . GLY B 1 19 ? 10.227 -22.172 0.673 1 73.62 19 GLY B C 1
ATOM 2051 O O . GLY B 1 19 ? 9.852 -23.078 -0.074 1 73.62 19 GLY B O 1
ATOM 2052 N N . HIS B 1 20 ? 10.906 -21.188 0.328 1 79.56 20 HIS B N 1
ATOM 2053 C CA . HIS B 1 20 ? 11.453 -21.219 -1.023 1 79.56 20 HIS B CA 1
ATOM 2054 C C . HIS B 1 20 ? 12.453 -22.375 -1.18 1 79.56 20 HIS B C 1
ATOM 2056 O O . HIS B 1 20 ? 13.172 -22.703 -0.235 1 79.56 20 HIS B O 1
ATOM 2062 N N . THR B 1 21 ? 12.469 -22.891 -2.393 1 83.06 21 THR B N 1
ATOM 2063 C CA . THR B 1 21 ? 13.406 -23.969 -2.646 1 83.06 21 THR B CA 1
ATOM 2064 C C . THR B 1 21 ? 14.844 -23.453 -2.645 1 83.06 21 THR B C 1
ATOM 2066 O O . THR B 1 21 ? 15.211 -22.625 -3.471 1 83.06 21 THR B O 1
ATOM 2069 N N . ILE B 1 22 ? 15.578 -23.969 -1.696 1 89 22 ILE B N 1
ATOM 2070 C CA . ILE B 1 22 ? 16.984 -23.609 -1.572 1 89 22 ILE B CA 1
ATOM 2071 C C . ILE B 1 22 ? 17.859 -24.797 -1.964 1 89 22 ILE B C 1
ATOM 2073 O O . ILE B 1 22 ? 17.766 -25.875 -1.378 1 89 22 ILE B O 1
ATOM 2077 N N . ASN B 1 23 ? 18.734 -24.484 -2.912 1 89.94 23 ASN B N 1
ATOM 2078 C CA . ASN B 1 23 ? 19.562 -25.562 -3.416 1 89.94 23 ASN B CA 1
ATOM 2079 C C . ASN B 1 23 ? 20.859 -25.688 -2.613 1 89.94 23 ASN B C 1
ATOM 2081 O O . ASN B 1 23 ? 21.359 -26.797 -2.416 1 89.94 23 ASN B O 1
ATOM 2085 N N . LYS B 1 24 ? 21.328 -24.516 -2.244 1 92.88 24 LYS B N 1
ATOM 2086 C CA . LYS B 1 24 ? 22.594 -24.5 -1.528 1 92.88 24 LYS B CA 1
ATOM 2087 C C . LYS B 1 24 ? 22.766 -23.219 -0.725 1 92.88 24 LYS B C 1
ATOM 2089 O O . LYS B 1 24 ? 22.359 -22.141 -1.167 1 92.88 24 LYS B O 1
ATOM 2094 N N . ILE B 1 25 ? 23.344 -23.438 0.489 1 95.12 25 ILE B N 1
ATOM 2095 C CA . ILE B 1 25 ? 23.719 -22.297 1.308 1 95.12 25 ILE B CA 1
ATOM 2096 C C . ILE B 1 25 ? 25.234 -22.234 1.468 1 95.12 25 ILE B C 1
ATOM 2098 O O . ILE B 1 25 ? 25.875 -23.25 1.753 1 95.12 25 ILE B O 1
ATOM 2102 N N . TRP B 1 26 ? 25.797 -21.016 1.23 1 94.88 26 TRP B N 1
ATOM 2103 C CA . TRP B 1 26 ? 27.219 -20.781 1.453 1 94.88 26 TRP B CA 1
ATOM 2104 C C . TRP B 1 26 ? 27.453 -19.922 2.689 1 94.88 26 TRP B C 1
ATOM 2106 O O . TRP B 1 26 ? 26.797 -18.891 2.861 1 94.88 26 TRP B O 1
ATOM 2116 N N . ILE B 1 27 ? 28.359 -20.406 3.465 1 95.69 27 ILE B N 1
ATOM 2117 C CA . ILE B 1 27 ? 28.766 -19.656 4.652 1 95.69 27 ILE B CA 1
ATOM 2118 C C . ILE B 1 27 ? 30.25 -19.328 4.582 1 95.69 27 ILE B C 1
ATOM 2120 O O . ILE B 1 27 ? 31.062 -20.172 4.207 1 95.69 27 ILE B O 1
ATOM 2124 N N . GLN B 1 28 ? 30.562 -18.062 4.93 1 95.25 28 GLN B N 1
ATOM 2125 C CA . GLN B 1 28 ? 31.953 -17.609 4.91 1 95.25 28 GLN B CA 1
ATOM 2126 C C . GLN B 1 28 ? 32.781 -18.344 5.969 1 95.25 28 GLN B C 1
ATOM 2128 O O . GLN B 1 28 ? 32.344 -18.484 7.109 1 95.25 28 GLN B O 1
ATOM 2133 N N . GLU B 1 29 ? 34 -18.672 5.543 1 94.44 29 GLU B N 1
ATOM 2134 C CA . GLU B 1 29 ? 34.938 -19.234 6.504 1 94.44 29 GLU B CA 1
ATOM 2135 C C . GLU B 1 29 ? 35.25 -18.25 7.637 1 94.44 29 GLU B C 1
ATOM 2137 O O . GLU B 1 29 ? 35.469 -17.062 7.395 1 94.44 29 GLU B O 1
ATOM 2142 N N . GLY B 1 30 ? 35.156 -18.812 8.883 1 92.12 30 GLY B N 1
ATOM 2143 C CA . GLY B 1 30 ? 35.531 -17.984 10.023 1 92.12 30 GLY B CA 1
ATOM 2144 C C . GLY B 1 30 ? 34.344 -17.234 10.617 1 92.12 30 GLY B C 1
ATOM 2145 O O . GLY B 1 30 ? 34.5 -16.531 11.625 1 92.12 30 GLY B O 1
ATOM 2146 N N . ILE B 1 31 ? 33.25 -17.312 9.938 1 91.25 31 ILE B N 1
ATOM 2147 C CA . ILE B 1 31 ? 32.094 -16.594 10.477 1 91.25 31 ILE B CA 1
ATOM 2148 C C . ILE B 1 31 ? 31.719 -17.188 11.82 1 91.25 31 ILE B C 1
ATOM 2150 O O . ILE B 1 31 ? 31.797 -18.406 12.023 1 91.25 31 ILE B O 1
ATOM 2154 N N . ARG B 1 32 ? 31.359 -16.344 12.75 1 87.5 32 ARG B N 1
ATOM 2155 C CA . ARG B 1 32 ? 30.922 -16.812 14.062 1 87.5 32 ARG B CA 1
ATOM 2156 C C . ARG B 1 32 ? 29.547 -17.484 13.977 1 87.5 32 ARG B C 1
ATOM 2158 O O . ARG B 1 32 ? 28.578 -16.859 13.531 1 87.5 32 ARG B O 1
ATOM 2165 N N . LYS B 1 33 ? 29.484 -18.656 14.5 1 85 33 LYS B N 1
ATOM 2166 C CA . LYS B 1 33 ? 28.266 -19.453 14.391 1 85 33 LYS B CA 1
ATOM 2167 C C . LYS B 1 33 ? 27.078 -18.766 15.055 1 85 33 LYS B C 1
ATOM 2169 O O . LYS B 1 33 ? 25.953 -18.891 14.602 1 85 33 LYS B O 1
ATOM 2174 N N . GLN B 1 34 ? 27.359 -18.016 16.078 1 88.44 34 GLN B 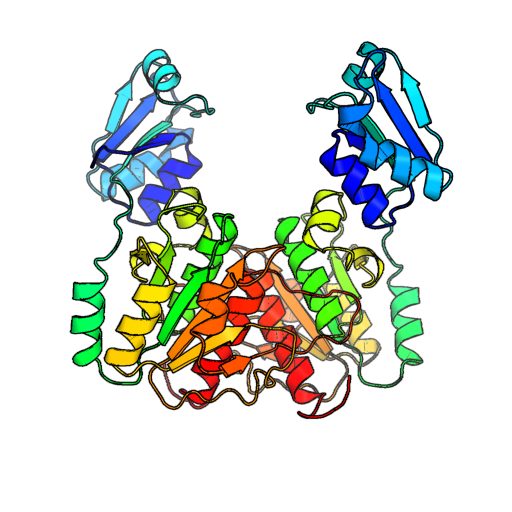N 1
ATOM 2175 C CA . GLN B 1 34 ? 26.312 -17.328 16.812 1 88.44 34 GLN B CA 1
ATOM 2176 C C . GLN B 1 34 ? 25.594 -16.328 15.922 1 88.44 34 GLN B C 1
ATOM 2178 O O . GLN B 1 34 ? 24.406 -16.062 16.109 1 88.44 34 GLN B O 1
ATOM 2183 N N . GLN B 1 35 ? 26.281 -15.898 14.875 1 86.81 35 GLN B N 1
ATOM 2184 C CA . GLN B 1 35 ? 25.734 -14.867 14.008 1 86.81 35 GLN B CA 1
ATOM 2185 C C . GLN B 1 35 ? 24.766 -15.461 12.977 1 86.81 35 GLN B C 1
ATOM 2187 O O . GLN B 1 35 ? 23.922 -14.758 12.422 1 86.81 35 GLN B O 1
ATOM 2192 N N . ILE B 1 36 ? 24.953 -16.734 12.773 1 90.75 36 ILE B N 1
ATOM 2193 C CA . ILE B 1 36 ? 24.141 -17.344 11.727 1 90.75 36 ILE B CA 1
ATOM 2194 C C . ILE B 1 36 ? 23.422 -18.578 12.281 1 90.75 36 ILE B C 1
ATOM 2196 O O . ILE B 1 36 ? 23.125 -19.516 11.531 1 90.75 36 ILE B O 1
ATOM 2200 N N . ASN B 1 37 ? 23.25 -18.594 13.539 1 91.25 37 ASN B N 1
ATOM 2201 C CA . ASN B 1 37 ? 22.656 -19.75 14.219 1 91.25 37 ASN B CA 1
ATOM 2202 C C . ASN B 1 37 ? 21.266 -20.078 13.664 1 91.25 37 ASN B C 1
ATOM 2204 O O . ASN B 1 37 ? 20.953 -21.25 13.422 1 91.25 37 ASN B O 1
ATOM 2208 N N . ASP B 1 38 ? 20.516 -19.078 13.469 1 90.12 38 ASP B N 1
ATOM 2209 C CA . ASP B 1 38 ? 19.156 -19.281 12.953 1 90.12 38 ASP B CA 1
ATOM 2210 C C . ASP B 1 38 ? 19.188 -19.938 11.57 1 90.12 38 ASP B C 1
ATOM 2212 O O . ASP B 1 38 ? 18.375 -20.812 11.281 1 90.12 38 ASP B O 1
ATOM 2216 N N . ILE B 1 39 ? 20.094 -19.562 10.82 1 91.81 39 ILE B N 1
ATOM 2217 C CA . ILE B 1 39 ? 20.219 -20.094 9.469 1 91.81 39 ILE B CA 1
ATOM 2218 C C . ILE B 1 39 ? 20.672 -21.547 9.523 1 91.81 39 ILE B C 1
ATOM 2220 O O . ILE B 1 39 ? 20.094 -22.406 8.852 1 91.81 39 ILE B O 1
ATOM 2224 N N . LEU B 1 40 ? 21.641 -21.797 10.367 1 91.94 40 LEU B N 1
ATOM 2225 C CA . LEU B 1 40 ? 22.172 -23.141 10.492 1 91.94 40 LEU B CA 1
ATOM 2226 C C . LEU B 1 40 ? 21.125 -24.094 11.047 1 91.94 40 LEU B C 1
ATOM 2228 O O . LEU B 1 40 ? 20.969 -25.219 10.555 1 91.94 40 LEU B O 1
ATOM 2232 N N . GLN B 1 41 ? 20.406 -23.641 11.977 1 92.19 41 GLN B N 1
ATOM 2233 C CA . GLN B 1 41 ? 19.375 -24.469 12.586 1 92.19 41 GLN B CA 1
ATOM 2234 C C . GLN B 1 41 ? 18.266 -24.797 11.586 1 92.19 41 GLN B C 1
ATOM 2236 O O . GLN B 1 41 ? 17.875 -25.953 11.453 1 92.19 41 GLN B O 1
ATOM 2241 N N . ASN B 1 42 ? 17.812 -23.781 10.922 1 90.06 42 ASN B N 1
ATOM 2242 C CA . ASN B 1 42 ? 16.766 -23.984 9.93 1 90.06 42 ASN B CA 1
ATOM 2243 C C . ASN B 1 42 ? 17.234 -24.875 8.781 1 90.06 42 ASN B C 1
ATOM 2245 O O . ASN B 1 42 ? 16.484 -25.703 8.289 1 90.06 42 ASN B O 1
ATOM 2249 N N . ALA B 1 43 ? 18.469 -24.656 8.398 1 89.88 43 ALA B N 1
ATOM 2250 C CA . ALA B 1 43 ? 19.047 -25.453 7.32 1 89.88 43 ALA B CA 1
ATOM 2251 C C . ALA B 1 43 ? 19.125 -26.938 7.711 1 89.88 43 ALA B C 1
ATOM 2253 O O . ALA B 1 43 ? 18.812 -27.812 6.902 1 89.88 43 ALA B O 1
ATOM 2254 N N . LYS B 1 44 ? 19.516 -27.141 8.906 1 89.69 44 LYS B N 1
ATOM 2255 C CA . LYS B 1 44 ? 19.594 -28.5 9.422 1 89.69 44 LYS B CA 1
ATOM 2256 C C . LYS B 1 44 ? 18.203 -29.141 9.469 1 89.69 44 LYS B C 1
ATOM 2258 O O . LYS B 1 44 ? 18.031 -30.281 9.016 1 89.69 44 LYS B O 1
ATOM 2263 N N . GLU B 1 45 ? 17.266 -28.422 9.969 1 89.81 45 GLU B N 1
ATOM 2264 C CA . GLU B 1 45 ? 15.898 -28.906 10.109 1 89.81 45 GLU B CA 1
ATOM 2265 C C . GLU B 1 45 ? 15.297 -29.25 8.742 1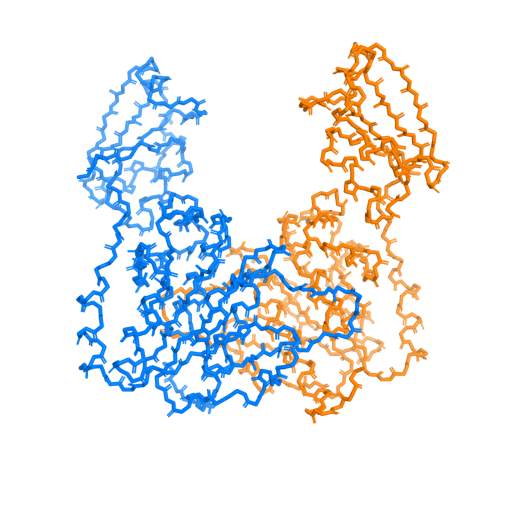 89.81 45 GLU B C 1
ATOM 2267 O O . GLU B 1 45 ? 14.523 -30.203 8.625 1 89.81 45 GLU B O 1
ATOM 2272 N N . GLN B 1 46 ? 15.727 -28.531 7.766 1 88 46 GLN B N 1
ATOM 2273 C CA . GLN B 1 46 ? 15.148 -28.703 6.438 1 88 46 GLN B CA 1
ATOM 2274 C C . GLN B 1 46 ? 16.078 -29.531 5.539 1 88 46 GLN B C 1
ATOM 2276 O O . GLN B 1 46 ? 15.82 -29.672 4.344 1 88 46 GLN B O 1
ATOM 2281 N N . LYS B 1 47 ? 17.203 -29.969 6.105 1 89.69 47 LYS B N 1
ATOM 2282 C CA . LYS B 1 47 ? 18.172 -30.828 5.418 1 89.69 47 LYS B CA 1
ATOM 2283 C C . LYS B 1 47 ? 18.734 -30.125 4.184 1 89.69 47 LYS B C 1
ATOM 2285 O O . LYS B 1 47 ? 18.812 -30.719 3.109 1 89.69 47 LYS B O 1
ATOM 2290 N N . LEU B 1 48 ? 19.016 -28.859 4.367 1 91.44 48 LEU B N 1
ATOM 2291 C CA . LEU B 1 48 ? 19.609 -28.078 3.281 1 91.44 48 LEU B CA 1
ATOM 2292 C C . LEU B 1 48 ? 21.125 -28.266 3.244 1 91.44 48 LEU B C 1
ATOM 2294 O O . LEU B 1 48 ? 21.75 -28.484 4.285 1 91.44 48 LEU B O 1
ATOM 2298 N N . ILE B 1 49 ? 21.688 -28.203 2.09 1 93.06 49 ILE B N 1
ATOM 2299 C CA . ILE B 1 49 ? 23.141 -28.297 1.909 1 93.06 49 ILE B CA 1
ATOM 2300 C C . ILE B 1 49 ? 23.797 -26.984 2.314 1 93.06 49 ILE B C 1
ATOM 2302 O O . ILE B 1 49 ? 23.453 -25.922 1.789 1 93.06 49 ILE B O 1
ATOM 2306 N N . VAL B 1 50 ? 24.672 -27.094 3.289 1 95 50 VAL B N 1
ATOM 2307 C CA . VAL B 1 50 ? 25.422 -25.922 3.729 1 95 50 VAL B CA 1
ATOM 2308 C C . VAL B 1 50 ? 26.906 -26.141 3.453 1 95 50 VAL B C 1
ATOM 2310 O O . VAL B 1 50 ? 27.469 -27.188 3.828 1 95 50 VAL B O 1
ATOM 2313 N N . GLN B 1 51 ? 27.484 -25.203 2.766 1 95.38 51 GLN B N 1
ATOM 2314 C CA . GLN B 1 51 ? 28.906 -25.297 2.439 1 95.38 51 GLN B CA 1
ATOM 2315 C C . GLN B 1 51 ? 29.688 -24.094 2.949 1 95.38 51 GLN B C 1
ATOM 2317 O O . GLN B 1 51 ? 29.266 -22.953 2.73 1 95.38 51 GLN B O 1
ATOM 2322 N N . THR B 1 52 ? 30.781 -24.328 3.635 1 95.19 52 THR B N 1
ATOM 2323 C CA . THR B 1 52 ? 31.672 -23.25 4.039 1 95.19 52 THR B CA 1
ATOM 2324 C C . THR B 1 52 ? 32.625 -22.891 2.906 1 95.19 52 THR B C 1
ATOM 2326 O O . THR B 1 52 ? 33.219 -23.766 2.289 1 95.19 52 THR B O 1
ATOM 2329 N N . VAL B 1 53 ? 32.719 -21.609 2.605 1 95.81 53 VAL B N 1
ATOM 2330 C CA . VAL B 1 53 ? 33.531 -21.156 1.476 1 95.81 53 VAL B CA 1
ATOM 2331 C C . VAL B 1 53 ? 34.375 -19.969 1.886 1 95.81 53 VAL B C 1
ATOM 2333 O O . VAL B 1 53 ? 34.062 -19.281 2.855 1 95.81 53 VAL B O 1
ATOM 2336 N N . PRO B 1 54 ? 35.562 -19.734 1.153 1 94.5 54 PRO B N 1
ATOM 2337 C CA . PRO B 1 54 ? 36.344 -18.531 1.414 1 94.5 54 PRO B CA 1
ATOM 2338 C C . PRO B 1 54 ? 35.562 -17.25 1.087 1 94.5 54 PRO B C 1
ATOM 2340 O O . PRO B 1 54 ? 34.656 -17.266 0.275 1 94.5 54 PRO B O 1
ATOM 2343 N N . LYS B 1 55 ? 35.938 -16.203 1.71 1 92.75 55 LYS B N 1
ATOM 2344 C CA . LYS B 1 55 ? 35.281 -14.906 1.502 1 92.75 55 LYS B CA 1
ATOM 2345 C C . LYS B 1 55 ? 35.312 -14.523 0.026 1 92.75 55 LYS B C 1
ATOM 2347 O O . LYS B 1 55 ? 34.344 -13.914 -0.469 1 92.75 55 LYS B O 1
ATOM 2352 N N . SER B 1 56 ? 36.375 -14.898 -0.635 1 92.75 56 SER B N 1
ATOM 2353 C CA . SER B 1 56 ? 36.531 -14.539 -2.037 1 92.75 56 SER B CA 1
ATOM 2354 C C . SER B 1 56 ? 35.438 -15.117 -2.902 1 92.75 56 SER B C 1
ATOM 2356 O O . SER B 1 56 ? 34.969 -14.477 -3.852 1 92.75 56 SER B O 1
ATOM 2358 N N . LYS B 1 57 ? 35 -16.25 -2.625 1 91.69 57 LYS B N 1
ATOM 2359 C CA . LYS B 1 57 ? 33.938 -16.891 -3.375 1 91.69 57 LYS B CA 1
ATOM 2360 C C . LYS B 1 57 ? 32.625 -16.094 -3.242 1 91.69 57 LYS B C 1
ATOM 2362 O O . LYS B 1 57 ? 31.922 -15.875 -4.23 1 91.69 57 LYS B O 1
ATOM 2367 N N . LEU B 1 58 ? 32.281 -15.664 -2.029 1 92.38 58 LEU B N 1
ATOM 2368 C CA . LEU B 1 58 ? 31.078 -14.891 -1.781 1 92.38 58 LEU B CA 1
ATOM 2369 C C . LEU B 1 58 ? 31.172 -13.508 -2.422 1 92.38 58 LEU B C 1
ATOM 2371 O O . LEU B 1 58 ? 30.188 -13 -2.957 1 92.38 58 LEU B O 1
ATOM 2375 N N . ASP B 1 59 ? 32.344 -12.961 -2.434 1 90.56 59 ASP B N 1
ATOM 2376 C CA . ASP B 1 59 ? 32.594 -11.648 -3.029 1 90.56 59 ASP B CA 1
ATOM 2377 C C . ASP B 1 59 ? 32.312 -11.672 -4.531 1 90.56 59 ASP B C 1
ATOM 2379 O O . ASP B 1 59 ? 31.875 -10.664 -5.102 1 90.56 59 ASP B O 1
ATOM 2383 N N . ASN B 1 60 ? 32.469 -12.805 -5.059 1 88.81 60 ASN B N 1
ATOM 2384 C CA . ASN B 1 60 ? 32.312 -12.93 -6.508 1 88.81 60 ASN B CA 1
ATOM 2385 C C . ASN B 1 60 ? 30.875 -13.227 -6.902 1 88.81 60 ASN B C 1
ATOM 2387 O O . ASN B 1 60 ? 30.516 -13.172 -8.078 1 88.81 60 ASN B O 1
ATOM 2391 N N . LEU B 1 61 ? 30.109 -13.664 -5.953 1 84.5 61 LEU B N 1
ATOM 2392 C CA . LEU B 1 61 ? 28.75 -14.109 -6.258 1 84.5 61 LEU B CA 1
ATOM 2393 C C . LEU B 1 61 ? 27.812 -12.922 -6.461 1 84.5 61 LEU B C 1
ATOM 2395 O O . LEU B 1 61 ? 26.891 -12.992 -7.266 1 84.5 61 LEU B O 1
ATOM 2399 N N . ALA B 1 62 ? 27.984 -11.922 -5.645 1 75.25 62 ALA B N 1
ATOM 2400 C CA . ALA B 1 62 ? 27.094 -10.766 -5.773 1 75.25 62 ALA B CA 1
ATOM 2401 C C . ALA B 1 62 ? 27.828 -9.477 -5.402 1 75.25 62 ALA B C 1
ATOM 2403 O O . ALA B 1 62 ? 28.812 -9.5 -4.656 1 75.25 62 ALA B O 1
ATOM 2404 N N . ASN B 1 63 ? 27.359 -8.398 -5.969 1 76.62 63 ASN B N 1
ATOM 2405 C CA . ASN B 1 63 ? 27.938 -7.086 -5.684 1 76.62 63 ASN B CA 1
ATOM 2406 C C . ASN B 1 63 ? 27.344 -6.48 -4.414 1 76.62 63 ASN B C 1
ATOM 2408 O O . ASN B 1 63 ? 27.703 -5.367 -4.023 1 76.62 63 ASN B O 1
ATOM 2412 N N . ALA B 1 64 ? 26.547 -7.176 -3.773 1 76.5 64 ALA B N 1
ATOM 2413 C CA . ALA B 1 64 ? 25.906 -6.703 -2.547 1 76.5 64 ALA B CA 1
ATOM 2414 C C . ALA B 1 64 ? 26.578 -7.293 -1.314 1 76.5 64 ALA B C 1
ATOM 2416 O O . ALA B 1 64 ? 27.219 -8.352 -1.393 1 76.5 64 ALA B O 1
ATOM 2417 N N . PRO B 1 65 ? 26.547 -6.539 -0.257 1 85.75 65 PRO B N 1
ATOM 2418 C CA . PRO B 1 65 ? 27.109 -7.098 0.969 1 85.75 65 PRO B CA 1
ATOM 2419 C C . PRO B 1 65 ? 26.516 -8.461 1.329 1 85.75 65 PRO B C 1
ATOM 2421 O O . PRO B 1 65 ? 25.297 -8.586 1.47 1 85.75 65 PRO B O 1
ATOM 2424 N N . HIS B 1 66 ? 27.328 -9.43 1.489 1 90.06 66 HIS B N 1
ATOM 2425 C CA . HIS B 1 66 ? 26.828 -10.781 1.703 1 90.06 66 HIS B CA 1
ATOM 2426 C C . HIS B 1 66 ? 26.797 -11.125 3.188 1 90.06 66 HIS B C 1
ATOM 2428 O O . HIS B 1 66 ? 26.141 -12.094 3.59 1 90.06 66 HIS B O 1
ATOM 2434 N N . GLN B 1 67 ? 27.422 -10.359 3.973 1 91.31 67 GLN B N 1
ATOM 2435 C CA . GLN B 1 67 ? 27.422 -10.562 5.418 1 91.31 67 GLN B CA 1
ATOM 2436 C C . GLN B 1 67 ? 27.812 -12 5.77 1 91.31 67 GLN B C 1
ATOM 2438 O O . GLN B 1 67 ? 27.25 -12.594 6.688 1 91.31 67 GLN B O 1
ATOM 2443 N N . GLY B 1 68 ? 28.609 -12.664 4.895 1 92.81 68 GLY B N 1
ATOM 2444 C CA . GLY B 1 68 ? 29.156 -13.984 5.156 1 92.81 68 GLY B CA 1
ATOM 2445 C C . GLY B 1 68 ? 28.219 -15.102 4.734 1 92.81 68 GLY B C 1
ATOM 2446 O O . GLY B 1 68 ? 28.5 -16.281 4.992 1 92.81 68 GLY B O 1
ATOM 2447 N N . VAL B 1 69 ? 27.078 -14.766 4.203 1 95.12 69 VAL B N 1
ATOM 2448 C CA . VAL B 1 69 ? 26.109 -15.805 3.869 1 95.12 69 VAL B CA 1
ATOM 2449 C C . VAL B 1 69 ? 25.562 -15.57 2.459 1 95.12 69 VAL B C 1
ATOM 2451 O O . VAL B 1 69 ? 25.312 -14.438 2.064 1 95.12 69 VAL B O 1
ATOM 2454 N N . ALA B 1 70 ? 25.438 -16.641 1.669 1 93.88 70 ALA B N 1
ATOM 2455 C CA . ALA B 1 70 ? 24.75 -16.641 0.374 1 93.88 70 ALA B CA 1
ATOM 2456 C C . ALA B 1 70 ? 24 -17.953 0.156 1 93.88 70 ALA B C 1
ATOM 2458 O O . ALA B 1 70 ? 24.25 -18.938 0.843 1 93.88 70 ALA B O 1
ATOM 2459 N N . ALA B 1 71 ? 23 -17.859 -0.683 1 92.94 71 ALA B N 1
ATOM 2460 C CA . ALA B 1 71 ? 22.25 -19.078 -0.996 1 92.94 71 ALA B CA 1
ATOM 2461 C C . ALA B 1 71 ? 21.891 -19.125 -2.479 1 92.94 71 ALA B C 1
ATOM 2463 O O . ALA B 1 71 ? 21.672 -18.094 -3.111 1 92.94 71 ALA B O 1
ATOM 2464 N N . LEU B 1 72 ? 22.016 -20.297 -2.951 1 89.69 72 LEU B N 1
ATOM 2465 C CA . LEU B 1 72 ? 21.5 -20.609 -4.277 1 89.69 72 LEU B CA 1
ATOM 2466 C C . LEU B 1 72 ? 20.047 -21.094 -4.203 1 89.69 72 LEU B C 1
ATOM 2468 O O . LEU B 1 72 ? 19.766 -22.141 -3.621 1 89.69 72 LEU B O 1
ATOM 2472 N N . ILE B 1 73 ? 19.125 -20.281 -4.797 1 87.44 73 ILE B N 1
ATOM 2473 C CA . ILE B 1 73 ? 17.719 -20.625 -4.68 1 87.44 73 ILE B CA 1
ATOM 2474 C C . ILE B 1 73 ? 17.125 -20.859 -6.066 1 87.44 73 ILE B C 1
ATOM 2476 O O . ILE B 1 73 ? 17.656 -20.375 -7.066 1 87.44 73 ILE B O 1
ATOM 2480 N N . ALA B 1 74 ? 16.047 -21.719 -6.062 1 86 74 ALA B N 1
ATOM 2481 C CA . ALA B 1 74 ? 15.305 -21.906 -7.305 1 86 74 ALA B CA 1
ATOM 2482 C C . ALA B 1 74 ? 14.633 -20.609 -7.738 1 86 74 ALA B C 1
ATOM 2484 O O . ALA B 1 74 ? 14.234 -19.797 -6.898 1 86 74 ALA B O 1
ATOM 2485 N N . PRO B 1 75 ? 14.602 -20.375 -9.078 1 85.19 75 PRO B N 1
ATOM 2486 C CA . PRO B 1 75 ? 13.852 -19.203 -9.531 1 85.19 75 PRO B CA 1
ATOM 2487 C C . PRO B 1 75 ? 12.359 -19.297 -9.203 1 85.19 75 PRO B C 1
ATOM 2489 O O . PRO B 1 75 ? 11.82 -20.391 -9.055 1 85.19 75 PRO B O 1
ATOM 2492 N N . TYR B 1 76 ? 11.789 -18.094 -8.992 1 86.25 76 TYR B N 1
ATOM 2493 C CA . TYR B 1 76 ? 10.336 -18.078 -8.812 1 86.25 76 TYR B CA 1
ATOM 2494 C C . TYR B 1 76 ? 9.625 -18.406 -10.117 1 86.25 76 TYR B C 1
ATOM 2496 O O . TYR B 1 76 ? 9.953 -17.859 -11.172 1 86.25 76 TYR B O 1
ATOM 2504 N N . GLU B 1 77 ? 8.727 -19.312 -10.07 1 89.06 77 GLU B N 1
ATOM 2505 C CA . GLU B 1 77 ? 8.078 -19.812 -11.281 1 89.06 77 GLU B CA 1
ATOM 2506 C C . GLU B 1 77 ? 6.793 -19.031 -11.578 1 89.06 77 GLU B C 1
ATOM 2508 O O . GLU B 1 77 ? 6.047 -18.688 -10.656 1 89.06 77 GLU B O 1
ATOM 2513 N N . TYR B 1 78 ? 6.633 -18.844 -12.859 1 95.88 78 TYR B N 1
ATOM 2514 C CA . TYR B 1 78 ? 5.375 -18.281 -13.344 1 95.88 78 TYR B CA 1
ATOM 2515 C C . TYR B 1 78 ? 4.41 -19.391 -13.758 1 95.88 78 TYR B C 1
ATOM 2517 O O . TYR B 1 78 ? 4.828 -20.406 -14.297 1 95.88 78 TYR B O 1
ATOM 2525 N N . ALA B 1 79 ? 3.168 -19.172 -13.477 1 97.5 79 ALA B N 1
ATOM 2526 C CA . ALA B 1 79 ? 2.143 -20.109 -13.914 1 97.5 79 ALA B CA 1
ATOM 2527 C C . ALA B 1 79 ? 1.848 -19.953 -15.406 1 97.5 79 ALA B C 1
ATOM 2529 O O . ALA B 1 79 ? 2.053 -18.875 -15.969 1 97.5 79 ALA B O 1
ATOM 2530 N N . ASP B 1 80 ? 1.403 -21.078 -15.938 1 97.75 80 ASP B N 1
ATOM 2531 C CA . ASP B 1 80 ? 0.965 -21.047 -17.328 1 97.75 80 ASP B CA 1
ATOM 2532 C C . ASP B 1 80 ? -0.467 -20.531 -17.453 1 97.75 80 ASP B C 1
ATOM 2534 O O . ASP B 1 80 ? -1.379 -21.062 -16.812 1 97.75 80 ASP B O 1
ATOM 2538 N N . PHE B 1 81 ? -0.663 -19.578 -18.344 1 98.5 81 PHE B N 1
ATOM 2539 C CA . PHE B 1 81 ? -1.962 -18.922 -18.453 1 98.5 81 PHE B CA 1
ATOM 2540 C C . PHE B 1 81 ? -3.027 -19.922 -18.906 1 98.5 81 PHE B C 1
ATOM 2542 O O . PHE B 1 81 ? -4.117 -19.969 -18.328 1 98.5 81 PHE B O 1
ATOM 2549 N N . ASP B 1 82 ? -2.725 -20.688 -19.938 1 97.62 82 ASP B N 1
ATOM 2550 C CA . ASP B 1 82 ? -3.701 -21.625 -20.484 1 97.62 82 ASP B CA 1
ATOM 2551 C C . ASP B 1 82 ? -4.09 -22.672 -19.438 1 97.62 82 ASP B C 1
ATOM 2553 O O . ASP B 1 82 ? -5.266 -23 -19.297 1 97.62 82 ASP B O 1
ATOM 2557 N N . GLN B 1 83 ? -3.102 -23.172 -18.781 1 97.62 83 GLN B N 1
ATOM 2558 C CA . GLN B 1 83 ? -3.373 -24.156 -17.734 1 97.62 83 GLN B CA 1
ATOM 2559 C C . GLN B 1 83 ? -4.219 -23.547 -16.609 1 97.62 83 GLN B C 1
ATOM 2561 O O . GLN B 1 83 ? -5.133 -24.203 -16.094 1 97.62 83 GLN B O 1
ATOM 2566 N N . PHE B 1 84 ? -3.941 -22.328 -16.312 1 98.12 84 PHE B N 1
ATOM 2567 C CA . PHE B 1 84 ? -4.688 -21.625 -15.266 1 98.12 84 PHE B CA 1
ATOM 2568 C C . PHE B 1 84 ? -6.152 -21.484 -15.656 1 98.12 84 PHE B C 1
ATOM 2570 O O . PHE B 1 84 ? -7.043 -21.812 -14.875 1 98.12 84 PHE B O 1
ATOM 2577 N N . ILE B 1 85 ? -6.414 -21.031 -16.812 1 97.44 85 ILE B N 1
ATOM 2578 C CA . ILE B 1 85 ? -7.777 -20.766 -17.266 1 97.44 85 ILE B CA 1
ATOM 2579 C C . ILE B 1 85 ? -8.578 -22.062 -17.266 1 97.44 85 ILE B C 1
ATOM 2581 O O . ILE B 1 85 ? -9.742 -22.078 -16.844 1 97.44 85 ILE B O 1
ATOM 2585 N N . GLN B 1 86 ? -7.93 -23.156 -17.688 1 96.12 86 GLN B N 1
ATOM 2586 C CA . GLN B 1 86 ? -8.602 -24.453 -17.688 1 96.12 86 GLN B CA 1
ATOM 2587 C C . GLN B 1 86 ? -8.953 -24.891 -16.266 1 96.12 86 GLN B C 1
ATOM 2589 O O . GLN B 1 86 ? -10.031 -25.438 -16.031 1 96.12 86 GLN B O 1
ATOM 2594 N N . SER B 1 87 ? -8.109 -24.594 -15.391 1 96.56 87 SER B N 1
ATOM 2595 C CA . SER B 1 87 ? -8.352 -24.984 -14.008 1 96.56 87 SER B CA 1
ATOM 2596 C C . SER B 1 87 ? -9.516 -24.188 -13.414 1 96.56 87 SER B C 1
ATOM 2598 O O . SER B 1 87 ? -10.219 -24.688 -12.523 1 96.56 87 SER B O 1
ATOM 2600 N N . GLN B 1 88 ? -9.719 -22.922 -13.875 1 96.69 88 GLN B N 1
ATOM 2601 C CA . GLN B 1 88 ? -10.766 -22.062 -13.344 1 96.69 88 GLN B CA 1
ATOM 2602 C C . GLN B 1 88 ? -12.148 -22.547 -13.789 1 96.69 88 GLN B C 1
ATOM 2604 O O . GLN B 1 88 ? -13.156 -22.219 -13.148 1 96.69 88 GLN B O 1
ATOM 2609 N N . LYS B 1 89 ? -12.188 -23.344 -14.852 1 92.56 89 LYS B N 1
ATOM 2610 C CA . LYS B 1 89 ? -13.461 -23.875 -15.336 1 92.56 89 LYS B CA 1
ATOM 2611 C C . LYS B 1 89 ? -14.047 -24.875 -14.352 1 92.56 89 LYS B C 1
ATOM 2613 O O . LYS B 1 89 ? -15.266 -25.016 -14.258 1 92.56 89 LYS B O 1
ATOM 2618 N N . ASP B 1 90 ? -13.203 -25.516 -13.609 1 90.88 90 ASP B N 1
ATOM 2619 C CA . ASP B 1 90 ? -13.617 -26.578 -12.688 1 90.88 90 ASP B CA 1
ATOM 2620 C C . ASP B 1 90 ? -13.758 -26.031 -11.266 1 90.88 90 ASP B C 1
ATOM 2622 O O . ASP B 1 90 ? -14.109 -26.781 -10.352 1 90.88 90 ASP B O 1
ATOM 2626 N N . LYS B 1 91 ? -13.523 -24.781 -11.141 1 90.5 91 LYS B N 1
ATOM 2627 C CA . LYS B 1 91 ? -13.547 -24.203 -9.805 1 90.5 91 LYS B CA 1
ATOM 2628 C C . LYS B 1 91 ? -14.977 -23.953 -9.344 1 90.5 91 LYS B C 1
ATOM 2630 O O . LYS B 1 91 ? -15.828 -23.547 -10.133 1 90.5 91 LYS B O 1
ATOM 2635 N N . GLU B 1 92 ? -15.109 -24.203 -8.055 1 90.88 92 GLU B N 1
ATOM 2636 C CA . GLU B 1 92 ? -16.375 -23.797 -7.457 1 90.88 92 GLU B CA 1
ATOM 2637 C C . GLU B 1 92 ? -16.391 -22.312 -7.148 1 90.88 92 GLU B C 1
ATOM 2639 O O . GLU B 1 92 ? -15.398 -21.766 -6.664 1 90.88 92 GLU B O 1
ATOM 2644 N N . GLY B 1 93 ? -17.438 -21.609 -7.547 1 93.44 93 GLY B N 1
ATOM 2645 C CA . GLY B 1 93 ? -17.547 -20.188 -7.277 1 93.44 93 GLY B CA 1
ATOM 2646 C C . GLY B 1 93 ? -17.078 -19.312 -8.43 1 93.44 93 GLY B C 1
ATOM 2647 O O . GLY B 1 93 ? -16.703 -19.828 -9.484 1 93.44 93 GLY B O 1
ATOM 2648 N N . LEU B 1 94 ? -17.062 -18.047 -8.227 1 97.31 94 LEU B N 1
ATOM 2649 C CA . LEU B 1 94 ? -16.719 -17.094 -9.273 1 97.31 94 LEU B CA 1
ATOM 2650 C C . LEU B 1 94 ? -15.234 -16.75 -9.227 1 97.31 94 LEU B C 1
ATOM 2652 O O . LEU B 1 94 ? -14.703 -16.391 -8.172 1 97.31 94 LEU B O 1
ATOM 2656 N N . SER B 1 95 ? -14.602 -16.875 -10.344 1 98.31 95 SER B N 1
ATOM 2657 C CA . SER B 1 95 ? -13.172 -16.609 -10.461 1 98.31 95 SER B CA 1
ATOM 2658 C C . SER B 1 95 ? -12.898 -15.102 -10.5 1 98.31 95 SER B C 1
ATOM 2660 O O . SER B 1 95 ? -13.641 -14.344 -11.125 1 98.31 95 SER B O 1
ATOM 2662 N N . THR B 1 96 ? -11.836 -14.703 -9.797 1 98.75 96 THR B N 1
ATOM 2663 C CA . THR B 1 96 ? -11.328 -13.344 -9.852 1 98.75 96 THR B CA 1
ATOM 2664 C C . THR B 1 96 ? -9.836 -13.328 -10.156 1 98.75 96 THR B C 1
ATOM 2666 O O . THR B 1 96 ? -9.062 -14.062 -9.531 1 98.75 96 THR B O 1
ATOM 2669 N N . VAL B 1 97 ? -9.422 -12.539 -11.156 1 98.94 97 VAL B N 1
ATOM 2670 C CA . VAL B 1 97 ? -8 -12.336 -11.445 1 98.94 97 VAL B CA 1
ATOM 2671 C C . VAL B 1 97 ? -7.684 -10.844 -11.469 1 98.94 97 VAL B C 1
ATOM 2673 O O . VAL B 1 97 ? -8.57 -10.023 -11.703 1 98.94 97 VAL B O 1
ATOM 2676 N N . VAL B 1 98 ? -6.438 -10.5 -11.172 1 98.94 98 VAL B N 1
ATOM 2677 C CA . VAL B 1 98 ? -5.957 -9.125 -11.234 1 98.94 98 VAL B CA 1
ATOM 2678 C C . VAL B 1 98 ? -4.945 -8.977 -12.367 1 98.94 98 VAL B C 1
ATOM 2680 O O . VAL B 1 98 ? -4.027 -9.789 -12.5 1 98.94 98 VAL B O 1
ATOM 2683 N N . ILE B 1 99 ? -5.168 -7.996 -13.18 1 98.94 99 ILE B N 1
ATOM 2684 C CA . ILE B 1 99 ? -4.262 -7.672 -14.273 1 98.94 99 ILE B CA 1
ATOM 2685 C C . ILE B 1 99 ? -3.508 -6.383 -13.961 1 98.94 99 ILE B C 1
ATOM 2687 O O . ILE B 1 99 ? -4.121 -5.34 -13.727 1 98.94 99 ILE B O 1
ATOM 2691 N N . LEU B 1 100 ? -2.191 -6.492 -13.953 1 98.75 100 LEU B N 1
ATOM 2692 C CA . LEU B 1 100 ? -1.357 -5.32 -13.719 1 98.75 100 LEU B CA 1
ATOM 2693 C C . LEU B 1 100 ? -0.753 -4.809 -15.016 1 98.75 100 LEU B C 1
ATOM 2695 O O . LEU B 1 100 ? 0.084 -5.48 -15.625 1 98.75 100 LEU B O 1
ATOM 2699 N N . ASP B 1 101 ? -1.158 -3.639 -15.398 1 98.25 101 ASP B N 1
ATOM 2700 C CA . ASP B 1 101 ? -0.735 -3.049 -16.672 1 98.25 101 ASP B CA 1
ATOM 2701 C C . ASP B 1 101 ? 0.395 -2.045 -16.453 1 98.25 101 ASP B C 1
ATOM 2703 O O . ASP B 1 101 ? 0.149 -0.843 -16.328 1 98.25 101 ASP B O 1
ATOM 2707 N N . GLY B 1 102 ? 1.584 -2.594 -16.422 1 96.25 102 GLY B N 1
ATOM 2708 C CA . GLY B 1 102 ? 2.74 -1.713 -16.375 1 96.25 102 GLY B CA 1
ATOM 2709 C C . GLY B 1 102 ? 3.236 -1.442 -14.977 1 96.25 102 GLY B C 1
ATOM 2710 O O . GLY B 1 102 ? 3.881 -0.424 -14.719 1 96.25 102 GLY B O 1
ATOM 2711 N N . LEU B 1 103 ? 2.908 -2.248 -14.008 1 97.06 103 LEU B N 1
ATOM 2712 C CA . LEU B 1 103 ? 3.439 -2.102 -12.656 1 97.06 103 LEU B CA 1
ATOM 2713 C C . LEU B 1 103 ? 4.934 -2.412 -12.617 1 97.06 103 LEU B C 1
ATOM 2715 O O . LEU B 1 103 ? 5.363 -3.463 -13.102 1 97.06 103 LEU B O 1
ATOM 2719 N N . GLU B 1 104 ? 5.715 -1.576 -11.984 1 95.06 104 GLU B N 1
ATOM 2720 C CA . GLU B 1 104 ? 7.16 -1.763 -12.047 1 95.06 104 GLU B CA 1
ATOM 2721 C C . GLU B 1 104 ? 7.754 -1.969 -10.656 1 95.06 104 GLU B C 1
ATOM 2723 O O . GLU B 1 104 ? 8.867 -2.484 -10.523 1 95.06 104 GLU B O 1
ATOM 2728 N N . ASP B 1 105 ? 7.125 -1.603 -9.656 1 95.19 105 ASP B N 1
ATOM 2729 C CA . ASP B 1 105 ? 7.656 -1.638 -8.297 1 95.19 105 ASP B CA 1
ATOM 2730 C C . ASP B 1 105 ? 7.453 -3.014 -7.664 1 95.19 105 ASP B C 1
ATOM 2732 O O . ASP B 1 105 ? 6.32 -3.439 -7.438 1 95.19 105 ASP B O 1
ATOM 2736 N N . PRO B 1 106 ? 8.531 -3.693 -7.254 1 96.12 106 PRO B N 1
ATOM 2737 C CA . PRO B 1 106 ? 8.391 -5.023 -6.66 1 96.12 106 PRO B CA 1
ATOM 2738 C C . PRO B 1 106 ? 7.648 -5.004 -5.328 1 96.12 106 PRO B C 1
ATOM 2740 O O . PRO B 1 106 ? 6.984 -5.98 -4.973 1 96.12 106 PRO B O 1
ATOM 2743 N N . HIS B 1 107 ? 7.742 -3.938 -4.555 1 95.5 107 HIS B N 1
ATOM 2744 C CA . HIS B 1 107 ? 7.02 -3.844 -3.293 1 95.5 107 HIS B CA 1
ATOM 2745 C C . HIS B 1 107 ? 5.512 -3.811 -3.521 1 95.5 107 HIS B C 1
ATOM 2747 O O . HIS B 1 107 ? 4.754 -4.43 -2.771 1 95.5 107 HIS B O 1
ATOM 2753 N N . ASN B 1 108 ? 5.152 -3.123 -4.586 1 97.5 108 ASN B N 1
ATOM 2754 C CA . ASN B 1 108 ? 3.74 -3.1 -4.941 1 97.5 108 ASN B CA 1
ATOM 2755 C C . ASN B 1 108 ? 3.24 -4.484 -5.344 1 97.5 108 ASN B C 1
ATOM 2757 O O . ASN B 1 108 ? 2.162 -4.906 -4.922 1 97.5 108 ASN B O 1
ATOM 2761 N N . LEU B 1 109 ? 4.027 -5.148 -6.156 1 98.19 109 LEU B N 1
ATOM 2762 C CA . LEU B 1 109 ? 3.611 -6.488 -6.559 1 98.19 109 LEU B CA 1
ATOM 2763 C C . LEU B 1 109 ? 3.482 -7.406 -5.348 1 98.19 109 LEU B C 1
ATOM 2765 O O . LEU B 1 109 ? 2.498 -8.133 -5.215 1 98.19 109 LEU B O 1
ATOM 2769 N N . GLY B 1 110 ? 4.508 -7.344 -4.496 1 97.19 110 GLY B N 1
ATOM 2770 C CA . GLY B 1 110 ? 4.43 -8.148 -3.283 1 97.19 110 GLY B CA 1
ATOM 2771 C C . GLY B 1 110 ? 3.189 -7.852 -2.457 1 97.19 110 GLY B C 1
ATOM 2772 O O . GLY B 1 110 ? 2.506 -8.773 -2.008 1 97.19 110 GLY B O 1
ATOM 2773 N N . SER B 1 111 ? 2.92 -6.578 -2.277 1 97.75 111 SER B N 1
ATOM 2774 C CA . SER B 1 111 ? 1.75 -6.156 -1.514 1 97.75 111 SER B CA 1
ATOM 2775 C C . SER B 1 111 ? 0.458 -6.617 -2.18 1 97.75 111 SER B C 1
ATOM 2777 O O . SER B 1 111 ? -0.473 -7.055 -1.501 1 97.75 111 SER B O 1
ATOM 2779 N N . ILE B 1 112 ? 0.399 -6.551 -3.453 1 98.75 112 ILE B N 1
ATOM 2780 C CA . ILE B 1 112 ? -0.783 -6.961 -4.203 1 98.75 112 ILE B CA 1
ATOM 2781 C C . ILE B 1 112 ? -0.98 -8.469 -4.074 1 98.75 112 ILE B C 1
ATOM 2783 O O . ILE B 1 112 ? -2.102 -8.938 -3.873 1 98.75 112 ILE B O 1
ATOM 2787 N N . LEU B 1 113 ? 0.111 -9.227 -4.156 1 98.44 113 LEU B N 1
ATOM 2788 C CA . LEU B 1 113 ? 0.018 -10.672 -3.971 1 98.44 113 LEU B CA 1
ATOM 2789 C C . LEU B 1 113 ? -0.488 -11.008 -2.572 1 98.44 113 LEU B C 1
ATOM 2791 O O . LEU B 1 113 ? -1.311 -11.906 -2.406 1 98.44 113 LEU B O 1
ATOM 2795 N N . ARG B 1 114 ? 0.033 -10.25 -1.646 1 97.38 114 ARG B N 1
ATOM 2796 C CA . ARG B 1 114 ? -0.395 -10.43 -0.264 1 97.38 114 ARG B CA 1
ATOM 2797 C C . ARG B 1 114 ? -1.896 -10.203 -0.119 1 97.38 114 ARG B C 1
ATOM 2799 O O . ARG B 1 114 ? -2.598 -11.008 0.493 1 97.38 114 ARG B O 1
ATOM 2806 N N . THR B 1 115 ? -2.418 -9.18 -0.704 1 98.69 115 THR B N 1
ATOM 2807 C CA . THR B 1 115 ? -3.842 -8.867 -0.666 1 98.69 115 THR B CA 1
ATOM 2808 C C . THR B 1 115 ? -4.645 -9.891 -1.464 1 98.69 115 THR B C 1
ATOM 2810 O O . THR B 1 115 ? -5.75 -10.258 -1.073 1 98.69 115 THR B O 1
ATOM 2813 N N . ALA B 1 116 ? -4.07 -10.305 -2.604 1 98.88 116 ALA B N 1
ATOM 2814 C CA . ALA B 1 116 ? -4.734 -11.312 -3.424 1 98.88 116 ALA B CA 1
ATOM 2815 C C . ALA B 1 116 ? -4.957 -12.602 -2.637 1 98.88 116 ALA B C 1
ATOM 2817 O O . ALA B 1 116 ? -6.062 -13.141 -2.619 1 98.88 116 ALA B O 1
ATOM 2818 N N . ASP B 1 117 ? -3.98 -13.039 -1.953 1 97.88 117 ASP B N 1
ATOM 2819 C CA . ASP B 1 117 ? -4.105 -14.227 -1.108 1 97.88 117 ASP B CA 1
ATOM 2820 C C . ASP B 1 117 ? -5.145 -14.016 -0.013 1 97.88 117 ASP B C 1
ATOM 2822 O O . ASP B 1 117 ? -6.023 -14.859 0.188 1 97.88 117 ASP B O 1
ATOM 2826 N N . ALA B 1 118 ? -5.082 -12.875 0.585 1 97.44 118 ALA B N 1
ATOM 2827 C CA . ALA B 1 118 ? -5.949 -12.562 1.717 1 97.44 118 ALA B CA 1
ATOM 2828 C C . ALA B 1 118 ? -7.414 -12.508 1.288 1 97.44 118 ALA B C 1
ATOM 2830 O O . ALA B 1 118 ? -8.305 -12.906 2.043 1 97.44 118 ALA B O 1
ATOM 2831 N N . SER B 1 119 ? -7.672 -12.008 0.111 1 98.25 119 SER B N 1
ATOM 2832 C CA . SER B 1 119 ? -9.047 -11.75 -0.311 1 98.25 119 SER B CA 1
ATOM 2833 C C . SER B 1 119 ? -9.578 -12.883 -1.188 1 98.25 119 SER B C 1
ATOM 2835 O O . SER B 1 119 ? -10.734 -12.859 -1.604 1 98.25 119 SER B O 1
ATOM 2837 N N . GLY B 1 120 ? -8.734 -13.797 -1.568 1 97.56 120 GLY B N 1
ATOM 2838 C CA . GLY B 1 120 ? -9.195 -14.969 -2.297 1 97.56 120 GLY B CA 1
ATOM 2839 C C . GLY B 1 120 ? -9.133 -14.797 -3.803 1 97.56 120 GLY B C 1
ATOM 2840 O O . GLY B 1 120 ? -9.836 -15.484 -4.543 1 97.56 120 GLY B O 1
ATOM 2841 N N . VAL B 1 121 ? -8.367 -13.891 -4.273 1 98.69 121 VAL B N 1
ATOM 2842 C CA . VAL B 1 121 ? -8.117 -13.719 -5.703 1 98.69 121 VAL B CA 1
ATOM 2843 C C . VAL B 1 121 ? -7.367 -14.938 -6.238 1 98.69 121 VAL B C 1
ATOM 2845 O O . VAL B 1 121 ? -6.453 -15.453 -5.586 1 98.69 121 VAL B O 1
ATOM 2848 N N . ASP B 1 122 ? -7.699 -15.336 -7.445 1 98.56 122 ASP B N 1
ATOM 2849 C CA . ASP B 1 122 ? -7.254 -16.641 -7.934 1 98.56 122 ASP B CA 1
ATOM 2850 C C . ASP B 1 122 ? -5.914 -16.531 -8.656 1 98.56 122 ASP B C 1
ATOM 2852 O O . ASP B 1 122 ? -5.195 -17.516 -8.797 1 98.56 122 ASP B O 1
ATOM 2856 N N . GLY B 1 123 ? -5.617 -15.336 -9.172 1 98.75 123 GLY B N 1
ATOM 2857 C CA . GLY B 1 123 ? -4.379 -15.18 -9.914 1 98.75 123 GLY B CA 1
ATOM 2858 C C . GLY B 1 123 ? -4.082 -13.742 -10.281 1 98.75 123 GLY B C 1
ATOM 2859 O O . GLY B 1 123 ? -4.969 -12.883 -10.227 1 98.75 123 GLY B O 1
ATOM 2860 N N . VAL B 1 124 ? -2.799 -13.523 -10.633 1 98.94 124 VAL B N 1
ATOM 2861 C CA . VAL B 1 124 ? -2.334 -12.211 -11.062 1 98.94 124 VAL B CA 1
ATOM 2862 C C . VAL B 1 124 ? -1.64 -12.32 -12.414 1 98.94 124 VAL B C 1
ATOM 2864 O O . VAL B 1 124 ? -0.854 -13.25 -12.641 1 98.94 124 VAL B O 1
ATOM 2867 N N . ILE B 1 125 ? -1.979 -11.391 -13.297 1 98.94 125 ILE B N 1
ATOM 2868 C CA . ILE B 1 125 ? -1.424 -11.383 -14.641 1 98.94 125 ILE B CA 1
ATOM 2869 C C . ILE B 1 125 ? -0.567 -10.141 -14.852 1 98.94 125 ILE B C 1
ATOM 2871 O O . ILE B 1 125 ? -1.002 -9.023 -14.555 1 98.94 125 ILE B O 1
ATOM 2875 N N . ILE B 1 126 ? 0.63 -10.352 -15.344 1 98.69 126 ILE B N 1
ATOM 2876 C CA . ILE B 1 126 ? 1.537 -9.25 -15.641 1 98.69 126 ILE B CA 1
ATOM 2877 C C . ILE B 1 126 ? 2.146 -9.438 -17.031 1 98.69 126 ILE B C 1
ATOM 2879 O O . ILE B 1 126 ? 2.273 -10.57 -17.516 1 98.69 126 ILE B O 1
ATOM 2883 N N . PRO B 1 127 ? 2.508 -8.312 -17.656 1 98.19 127 PRO B N 1
ATOM 2884 C CA . PRO B 1 127 ? 3.188 -8.461 -18.953 1 98.19 127 PRO B CA 1
ATOM 2885 C C . PRO B 1 127 ? 4.664 -8.812 -18.812 1 98.19 127 PRO B C 1
ATOM 2887 O O . PRO B 1 127 ? 5.266 -8.555 -17.766 1 98.19 127 PRO B O 1
ATOM 2890 N N . LYS B 1 128 ? 5.215 -9.375 -19.844 1 96.38 128 LYS B N 1
ATOM 2891 C CA . LYS B 1 128 ? 6.617 -9.773 -19.859 1 96.38 128 LYS B CA 1
ATOM 2892 C C . LYS B 1 128 ? 7.539 -8.562 -19.875 1 96.38 128 LYS B C 1
ATOM 2894 O O . LYS B 1 128 ? 8.617 -8.578 -19.281 1 96.38 128 LYS B O 1
ATOM 2899 N N . ARG B 1 129 ? 7.062 -7.527 -20.531 1 93.38 129 ARG B N 1
ATOM 2900 C CA . ARG B 1 129 ? 7.914 -6.359 -20.719 1 93.38 129 ARG B CA 1
ATOM 2901 C C . ARG B 1 129 ? 7.391 -5.164 -19.922 1 93.38 129 ARG B C 1
ATOM 2903 O O . ARG B 1 129 ? 6.184 -5.035 -19.703 1 93.38 129 ARG B O 1
ATOM 2910 N N . ARG B 1 130 ? 8.367 -4.328 -19.609 1 89.94 130 ARG B N 1
ATOM 2911 C CA . ARG B 1 130 ? 8.055 -3.082 -18.922 1 89.94 130 ARG B CA 1
ATOM 2912 C C . ARG B 1 130 ? 7.172 -3.336 -17.703 1 89.94 130 ARG B C 1
ATOM 2914 O O . ARG B 1 130 ? 6.164 -2.652 -17.5 1 89.94 130 ARG B O 1
ATOM 2921 N N . SER B 1 131 ? 7.551 -4.41 -17 1 94.25 131 SER B N 1
ATOM 2922 C CA . SER B 1 131 ? 6.773 -4.844 -15.844 1 94.25 131 SER B CA 1
ATOM 2923 C C . SER B 1 131 ? 7.668 -5.453 -14.766 1 94.25 131 SER B C 1
ATOM 2925 O O . SER B 1 131 ? 8.781 -5.891 -15.055 1 94.25 131 SER B O 1
ATOM 2927 N N . VAL B 1 132 ? 7.164 -5.41 -13.594 1 94.56 132 VAL B N 1
ATOM 2928 C CA . VAL B 1 132 ? 7.824 -6.027 -12.453 1 94.56 132 VAL B CA 1
ATOM 2929 C C . VAL B 1 132 ? 7.898 -7.539 -12.656 1 94.56 132 VAL B C 1
ATOM 2931 O O . VAL B 1 132 ? 7.062 -8.125 -13.352 1 94.56 132 VAL B O 1
ATOM 2934 N N . ALA B 1 133 ? 8.938 -8.133 -12.07 1 94.06 133 ALA B N 1
ATOM 2935 C CA . ALA B 1 133 ? 9.125 -9.586 -12.102 1 94.06 133 ALA B CA 1
ATOM 2936 C C . ALA B 1 133 ? 9.109 -10.18 -10.695 1 94.06 133 ALA B C 1
ATOM 2938 O O . ALA B 1 133 ? 9.18 -9.445 -9.711 1 94.06 133 ALA B O 1
ATOM 2939 N N . LEU B 1 134 ? 8.945 -11.492 -10.672 1 92.88 134 LEU B N 1
ATOM 2940 C CA . LEU B 1 134 ? 9.062 -12.18 -9.391 1 92.88 134 LEU B CA 1
ATOM 2941 C C . LEU B 1 134 ? 10.516 -12.219 -8.93 1 92.88 134 LEU B C 1
ATOM 2943 O O . LEU B 1 134 ? 11.383 -12.742 -9.633 1 92.88 134 LEU B O 1
ATOM 2947 N N . THR B 1 135 ? 10.727 -11.617 -7.824 1 88.75 135 THR B N 1
ATOM 2948 C CA . THR B 1 135 ? 12.062 -11.523 -7.238 1 88.75 135 THR B CA 1
ATOM 2949 C C . THR B 1 135 ? 12.016 -11.828 -5.742 1 88.75 135 THR B C 1
ATOM 2951 O O . THR B 1 135 ? 10.938 -12.047 -5.18 1 88.75 135 THR B O 1
ATOM 2954 N N . GLN B 1 136 ? 13.188 -11.797 -5.129 1 83.81 136 GLN B N 1
ATOM 2955 C CA . GLN B 1 136 ? 13.281 -11.969 -3.682 1 83.81 136 GLN B CA 1
ATOM 2956 C C . GLN B 1 136 ? 12.578 -10.828 -2.949 1 83.81 136 GLN B C 1
ATOM 2958 O O . GLN B 1 136 ? 11.961 -11.047 -1.901 1 83.81 136 GLN B O 1
ATOM 2963 N N . THR B 1 137 ? 12.727 -9.672 -3.547 1 87.88 137 THR B N 1
ATOM 2964 C CA . THR B 1 137 ? 12.047 -8.516 -2.969 1 87.88 137 THR B CA 1
ATOM 2965 C C . THR B 1 137 ? 10.531 -8.742 -2.943 1 87.88 137 THR B C 1
ATOM 2967 O O . THR B 1 137 ? 9.883 -8.484 -1.932 1 87.88 137 THR B O 1
ATOM 2970 N N . VAL B 1 138 ? 10.008 -9.25 -4.016 1 93.88 138 VAL B N 1
ATOM 2971 C CA . VAL B 1 138 ? 8.578 -9.547 -4.102 1 93.88 138 VAL B CA 1
ATOM 2972 C C . VAL B 1 138 ? 8.211 -10.633 -3.088 1 93.88 138 VAL B C 1
ATOM 2974 O O . VAL B 1 138 ? 7.191 -10.523 -2.402 1 93.88 138 VAL B O 1
ATOM 2977 N N . ALA B 1 139 ? 9.008 -11.617 -2.977 1 88.38 139 ALA B N 1
ATOM 2978 C CA . ALA B 1 139 ? 8.773 -12.703 -2.033 1 88.38 139 ALA B CA 1
ATOM 2979 C C . ALA B 1 139 ? 8.68 -12.18 -0.602 1 88.38 139 ALA B C 1
ATOM 2981 O O . ALA B 1 139 ? 7.758 -12.531 0.138 1 88.38 139 ALA B O 1
ATOM 2982 N N . LYS B 1 140 ? 9.562 -11.352 -0.274 1 85.31 140 LYS B N 1
ATOM 2983 C CA . LYS B 1 140 ? 9.586 -10.773 1.066 1 85.31 140 LYS B CA 1
ATOM 2984 C C . LYS B 1 140 ? 8.352 -9.906 1.312 1 85.31 140 LYS B C 1
ATOM 2986 O O . LYS B 1 140 ? 7.695 -10.031 2.346 1 85.31 140 LYS B O 1
ATOM 2991 N N . ALA B 1 141 ? 8.062 -9.062 0.357 1 91 141 ALA B N 1
ATOM 2992 C CA . ALA B 1 141 ? 6.953 -8.125 0.489 1 91 141 ALA B CA 1
ATOM 2993 C C . ALA B 1 141 ? 5.613 -8.859 0.513 1 91 141 ALA B C 1
ATOM 2995 O O . ALA B 1 141 ? 4.637 -8.359 1.07 1 91 141 ALA B O 1
ATOM 2996 N N . SER B 1 142 ? 5.547 -10.047 -0.057 1 93 142 SER B N 1
ATOM 2997 C CA . SER B 1 142 ? 4.305 -10.805 -0.164 1 93 142 SER B CA 1
ATOM 2998 C C . SER B 1 142 ? 4.059 -11.641 1.086 1 93 142 SER B C 1
ATOM 3000 O O . SER B 1 142 ? 2.971 -12.195 1.263 1 93 142 SER B O 1
ATOM 3002 N N . THR B 1 143 ? 5.117 -11.703 1.931 1 86.62 143 THR B N 1
ATOM 3003 C CA . THR B 1 143 ? 5.043 -12.492 3.156 1 86.62 143 THR B CA 1
ATOM 3004 C C . THR B 1 143 ? 4.531 -13.898 2.865 1 86.62 143 THR B C 1
ATOM 3006 O O . THR B 1 143 ? 3.617 -14.383 3.535 1 86.62 143 THR B O 1
ATOM 3009 N N . GLY B 1 144 ? 5.027 -14.531 1.76 1 81.88 144 GLY B N 1
ATOM 3010 C CA . GLY B 1 144 ? 4.715 -15.914 1.459 1 81.88 144 GLY B CA 1
ATOM 3011 C C . GLY B 1 144 ? 3.588 -16.078 0.456 1 81.88 144 GLY B C 1
ATOM 3012 O O . GLY B 1 144 ? 3.41 -17.141 -0.127 1 81.88 144 GLY B O 1
ATOM 3013 N N . ALA B 1 145 ? 2.779 -15.039 0.193 1 92.06 145 ALA B N 1
ATOM 3014 C CA . ALA B 1 145 ? 1.659 -15.109 -0.744 1 92.06 145 ALA B CA 1
ATOM 3015 C C . ALA B 1 145 ? 2.131 -15.516 -2.135 1 92.06 145 ALA B C 1
ATOM 3017 O O . ALA B 1 145 ? 1.366 -16.094 -2.91 1 92.06 145 ALA B O 1
ATOM 3018 N N . ILE B 1 146 ? 3.355 -15.273 -2.395 1 92.06 146 ILE B N 1
ATOM 3019 C CA . ILE B 1 146 ? 3.953 -15.562 -3.693 1 92.06 146 ILE B CA 1
ATOM 3020 C C . ILE B 1 146 ? 3.869 -17.062 -3.979 1 92.06 146 ILE B C 1
ATOM 3022 O O . ILE B 1 146 ? 3.898 -17.484 -5.137 1 92.06 146 ILE B O 1
ATOM 3026 N N . GLN B 1 147 ? 3.756 -17.875 -2.965 1 87.31 147 GLN B N 1
ATOM 3027 C CA . GLN B 1 147 ? 3.707 -19.328 -3.104 1 87.31 147 GLN B CA 1
ATOM 3028 C C . GLN B 1 147 ? 2.281 -19.797 -3.354 1 87.31 147 GLN B C 1
ATOM 3030 O O . GLN B 1 147 ? 2.07 -20.953 -3.756 1 87.31 147 GLN B O 1
ATOM 3035 N N . HIS B 1 148 ? 1.336 -18.938 -3.162 1 92.31 148 HIS B N 1
ATOM 3036 C CA . HIS B 1 148 ? -0.044 -19.406 -3.131 1 92.31 148 HIS B CA 1
ATOM 3037 C C . HIS B 1 148 ? -0.875 -18.766 -4.234 1 92.31 148 HIS B C 1
ATOM 3039 O O . HIS B 1 148 ? -1.908 -19.297 -4.637 1 92.31 148 HIS B O 1
ATOM 3045 N N . VAL B 1 149 ? -0.459 -17.609 -4.672 1 97.19 149 VAL B N 1
ATOM 3046 C CA . VAL B 1 149 ? -1.171 -16.922 -5.734 1 97.19 149 VAL B CA 1
ATOM 3047 C C . VAL B 1 149 ? -0.403 -17.047 -7.047 1 97.19 149 VAL B C 1
ATOM 3049 O O . VAL B 1 149 ? 0.682 -16.484 -7.203 1 97.19 149 VAL B O 1
ATOM 3052 N N . PRO B 1 150 ? -0.94 -17.781 -7.98 1 97.94 150 PRO B N 1
ATOM 3053 C CA . PRO B 1 150 ? -0.232 -17.891 -9.258 1 97.94 150 PRO B CA 1
ATOM 3054 C C . PRO B 1 150 ? -0.08 -16.562 -9.969 1 97.94 150 PRO B C 1
ATOM 3056 O O . PRO B 1 150 ? -1.024 -15.766 -10.016 1 97.94 150 PRO B O 1
ATOM 3059 N N . VAL B 1 151 ? 1.114 -16.344 -10.453 1 98.56 151 VAL B N 1
ATOM 3060 C CA . VAL B 1 151 ? 1.402 -15.18 -11.289 1 98.56 151 VAL B CA 1
ATOM 3061 C C . VAL B 1 151 ? 1.685 -15.633 -12.719 1 98.56 151 VAL B C 1
ATOM 3063 O O . VAL B 1 151 ? 2.531 -16.5 -12.953 1 98.56 151 VAL B O 1
ATOM 3066 N N . MET B 1 152 ? 0.927 -15.07 -13.641 1 98.69 152 MET B N 1
ATOM 3067 C CA . MET B 1 152 ? 1.089 -15.391 -15.055 1 98.69 152 MET B CA 1
ATOM 3068 C C . MET B 1 152 ? 1.719 -14.227 -15.805 1 98.69 152 MET B C 1
ATOM 3070 O O . MET B 1 152 ? 1.245 -13.094 -15.711 1 98.69 152 MET B O 1
ATOM 3074 N N . ARG B 1 153 ? 2.713 -14.562 -16.516 1 97.75 153 ARG B N 1
ATOM 3075 C CA . ARG B 1 153 ? 3.342 -13.586 -17.406 1 97.75 153 ARG B CA 1
ATOM 3076 C C . ARG B 1 153 ? 2.9 -13.781 -18.844 1 97.75 153 ARG B C 1
ATOM 3078 O O . ARG B 1 153 ? 2.963 -14.898 -19.375 1 97.75 153 ARG B O 1
ATOM 3085 N N . VAL B 1 154 ? 2.531 -12.68 -19.438 1 98.44 154 VAL B N 1
ATOM 3086 C CA . VAL B 1 154 ? 1.992 -12.805 -20.781 1 98.44 154 VAL B CA 1
ATOM 3087 C C . VAL B 1 154 ? 2.674 -11.797 -21.703 1 98.44 154 VAL B C 1
ATOM 3089 O O . VAL B 1 154 ? 3.238 -10.805 -21.234 1 98.44 154 VAL B O 1
ATOM 3092 N N . THR B 1 155 ? 2.596 -12.016 -22.969 1 97.25 155 THR B N 1
ATOM 3093 C CA . THR B 1 155 ? 3.238 -11.141 -23.938 1 97.25 155 THR B CA 1
ATOM 3094 C C . THR B 1 155 ? 2.367 -9.93 -24.234 1 97.25 155 THR B C 1
ATOM 3096 O O . THR B 1 155 ? 2.873 -8.812 -24.359 1 97.25 155 THR B O 1
ATOM 3099 N N . ASN B 1 156 ? 1.039 -10.203 -24.391 1 97.62 156 ASN B N 1
ATOM 3100 C CA . ASN B 1 156 ? 0.102 -9.164 -24.797 1 97.62 156 ASN B CA 1
ATOM 3101 C C . ASN B 1 156 ? -1.136 -9.148 -23.906 1 97.62 156 ASN B C 1
ATOM 3103 O O . ASN B 1 156 ? -1.99 -10.023 -24 1 97.62 156 ASN B O 1
ATOM 3107 N N . LEU B 1 157 ? -1.251 -8.031 -23.172 1 98.5 157 LEU B N 1
ATOM 3108 C CA . LEU B 1 157 ? -2.344 -7.945 -22.203 1 98.5 157 LEU B CA 1
ATOM 3109 C C . LEU B 1 157 ? -3.688 -7.82 -22.922 1 98.5 157 LEU B C 1
ATOM 3111 O O . LEU B 1 157 ? -4.676 -8.422 -22.5 1 98.5 157 LEU B O 1
ATOM 3115 N N . ALA B 1 158 ? -3.711 -7.039 -23.953 1 98.5 158 ALA B N 1
ATOM 3116 C CA . ALA B 1 158 ? -4.961 -6.84 -24.672 1 98.5 158 ALA B CA 1
ATOM 3117 C C . ALA B 1 158 ? -5.504 -8.164 -25.203 1 98.5 158 ALA B C 1
ATOM 3119 O O . ALA B 1 158 ? -6.691 -8.453 -25.062 1 98.5 158 ALA B O 1
ATOM 3120 N N . LYS B 1 159 ? -4.664 -8.938 -25.797 1 98.38 159 LYS B N 1
ATOM 3121 C CA . LYS B 1 159 ? -5.055 -10.25 -26.312 1 98.38 159 LYS B CA 1
ATOM 3122 C C . LYS B 1 159 ? -5.473 -11.18 -25.172 1 98.38 159 LYS B C 1
ATOM 3124 O O . LYS B 1 159 ? -6.426 -11.953 -25.312 1 98.38 159 LYS B O 1
ATOM 3129 N N . THR B 1 160 ? -4.754 -11.102 -24.125 1 98.81 160 THR B N 1
ATOM 3130 C CA . THR B 1 160 ? -5.066 -11.914 -22.953 1 98.81 160 THR B CA 1
ATOM 3131 C C . THR B 1 160 ? -6.457 -11.578 -22.406 1 98.81 160 THR B C 1
ATOM 3133 O O . THR B 1 160 ? -7.211 -12.469 -22.016 1 98.81 160 THR B O 1
ATOM 3136 N N . ILE B 1 161 ? -6.812 -10.32 -22.391 1 98.88 161 ILE B N 1
ATOM 3137 C CA . ILE B 1 161 ? -8.125 -9.875 -21.938 1 98.88 161 ILE B CA 1
ATOM 3138 C C . ILE B 1 161 ? -9.211 -10.461 -22.844 1 98.88 161 ILE B C 1
ATOM 3140 O O . ILE B 1 161 ? -10.242 -10.938 -22.375 1 98.88 161 ILE B O 1
ATOM 3144 N N . ASP B 1 162 ? -8.93 -10.484 -24.156 1 98.75 162 ASP B N 1
ATOM 3145 C CA . ASP B 1 162 ? -9.867 -11.094 -25.094 1 98.75 162 ASP B CA 1
ATOM 3146 C C . ASP B 1 162 ? -10.094 -12.57 -24.75 1 98.75 162 ASP B C 1
ATOM 3148 O O . ASP B 1 162 ? -11.234 -13.039 -24.75 1 98.75 162 ASP B O 1
ATOM 3152 N N . GLU B 1 163 ? -9.047 -13.211 -24.484 1 98.56 163 GLU B N 1
ATOM 3153 C CA . GLU B 1 163 ? -9.133 -14.633 -24.156 1 98.56 163 GLU B CA 1
ATOM 3154 C C . GLU B 1 163 ? -9.906 -14.852 -22.859 1 98.56 163 GLU B C 1
ATOM 3156 O O . GLU B 1 163 ? -10.727 -15.773 -22.766 1 98.56 163 GLU B O 1
ATOM 3161 N N . LEU B 1 164 ? -9.68 -14.031 -21.875 1 98.81 164 LEU B N 1
ATOM 3162 C CA . LEU B 1 164 ? -10.43 -14.094 -20.625 1 98.81 164 LEU B CA 1
ATOM 3163 C C . LEU B 1 164 ? -11.922 -13.938 -20.891 1 98.81 164 LEU B C 1
ATOM 3165 O O . LEU B 1 164 ? -12.734 -14.695 -20.344 1 98.81 164 LEU B O 1
ATOM 3169 N N . LYS B 1 165 ? -12.266 -13 -21.703 1 98.62 165 LYS B N 1
ATOM 3170 C CA . LYS B 1 165 ? -13.672 -12.75 -22.016 1 98.62 165 LYS B CA 1
ATOM 3171 C C . LYS B 1 165 ? -14.305 -13.945 -22.719 1 98.62 165 LYS B C 1
ATOM 3173 O O . LYS B 1 165 ? -15.469 -14.281 -22.453 1 98.62 165 LYS B O 1
ATOM 3178 N N . GLU B 1 166 ? -13.523 -14.586 -23.578 1 98.19 166 GLU B N 1
ATOM 3179 C CA . GLU B 1 166 ? -13.992 -15.805 -24.234 1 98.19 166 GLU B CA 1
ATOM 3180 C C . GLU B 1 166 ? -14.312 -16.891 -23.203 1 98.19 166 GLU B C 1
ATOM 3182 O O . GLU B 1 166 ? -15.125 -17.781 -23.469 1 98.19 166 GLU B O 1
ATOM 3187 N N . HIS B 1 167 ? -13.711 -16.766 -22.078 1 97.44 167 HIS B N 1
ATOM 3188 C CA . HIS B 1 167 ? -13.914 -17.781 -21.047 1 97.44 167 HIS B CA 1
ATOM 3189 C C . HIS B 1 167 ? -14.859 -17.266 -19.969 1 97.44 167 HIS B C 1
ATOM 3191 O O . HIS B 1 167 ? -14.875 -17.797 -18.844 1 97.44 167 HIS B O 1
ATOM 3197 N N . GLY B 1 168 ? -15.523 -16.141 -20.156 1 97.56 168 GLY B N 1
ATOM 3198 C CA . GLY B 1 168 ? -16.641 -15.742 -19.312 1 97.56 168 GLY B CA 1
ATOM 3199 C C . GLY B 1 168 ? -16.297 -14.625 -18.344 1 97.56 168 GLY B C 1
ATOM 3200 O O . GLY B 1 168 ? -17.141 -14.195 -17.562 1 97.56 168 GLY B O 1
ATOM 3201 N N . TYR B 1 169 ? -15.102 -14.086 -18.422 1 98.69 169 TYR B N 1
ATOM 3202 C CA . TYR B 1 169 ? -14.727 -13 -17.531 1 98.69 169 TYR B CA 1
ATOM 3203 C C . TYR B 1 169 ? -15.273 -11.664 -18.016 1 98.69 169 TYR B C 1
ATOM 3205 O O . TYR B 1 169 ? -15.266 -11.391 -19.219 1 98.69 169 TYR B O 1
ATOM 3213 N N . TRP B 1 170 ? -15.695 -10.922 -17.109 1 98.81 170 TRP B N 1
ATOM 3214 C CA . TRP B 1 170 ? -15.852 -9.492 -17.328 1 98.81 170 TRP B CA 1
ATOM 3215 C C . TRP B 1 170 ? -14.641 -8.727 -16.828 1 98.81 170 TRP B C 1
ATOM 3217 O O . TRP B 1 170 ? -13.969 -9.164 -15.891 1 98.81 170 TRP B O 1
ATOM 3227 N N . VAL B 1 171 ? -14.391 -7.598 -17.5 1 98.88 171 VAL B N 1
ATOM 3228 C CA . VAL B 1 171 ? -13.148 -6.891 -17.188 1 98.88 171 VAL B CA 1
ATOM 3229 C C . VAL B 1 171 ? -13.477 -5.5 -16.641 1 98.88 171 VAL B C 1
ATOM 3231 O O . VAL B 1 171 ? -14.062 -4.676 -17.344 1 98.88 171 VAL B O 1
ATOM 3234 N N . ALA B 1 172 ? -13.086 -5.273 -15.406 1 98.69 172 ALA B N 1
ATOM 3235 C CA . ALA B 1 172 ? -13.234 -3.98 -14.75 1 98.69 172 ALA B CA 1
ATOM 3236 C C . ALA B 1 172 ? -11.906 -3.238 -14.688 1 98.69 172 ALA B C 1
ATOM 3238 O O . ALA B 1 172 ? -10.945 -3.715 -14.078 1 98.69 172 ALA B O 1
ATOM 3239 N N . GLY B 1 173 ? -11.883 -2.076 -15.281 1 98.5 173 GLY B N 1
ATOM 3240 C CA . GLY B 1 173 ? -10.695 -1.244 -15.203 1 98.5 173 GLY B CA 1
ATOM 3241 C C . GLY B 1 173 ? -10.789 -0.167 -14.141 1 98.5 173 GLY B C 1
ATOM 3242 O O . GLY B 1 173 ? -11.789 0.544 -14.055 1 98.5 173 GLY B O 1
ATOM 3243 N N . ALA B 1 174 ? -9.758 -0.051 -13.312 1 97.19 174 ALA B N 1
ATOM 3244 C CA . ALA B 1 174 ? -9.695 1.044 -12.352 1 97.19 174 ALA B CA 1
ATOM 3245 C C . ALA B 1 174 ? -9.352 2.361 -13.039 1 97.19 174 ALA B C 1
ATOM 3247 O O . ALA B 1 174 ? -8.227 2.537 -13.523 1 97.19 174 ALA B O 1
ATOM 3248 N N . GLU B 1 175 ? -10.32 3.227 -13.039 1 93.31 175 GLU B N 1
ATOM 3249 C CA . GLU B 1 175 ? -10.195 4.496 -13.742 1 93.31 175 GLU B CA 1
ATOM 3250 C C . GLU B 1 175 ? -10.945 5.609 -13.016 1 93.31 175 GLU B C 1
ATOM 3252 O O . GLU B 1 175 ? -12.023 5.387 -12.477 1 93.31 175 GLU B O 1
ATOM 3257 N N . ALA B 1 176 ? -10.336 6.797 -13.07 1 87.19 176 ALA B N 1
ATOM 3258 C CA . ALA B 1 176 ? -10.922 7.914 -12.344 1 87.19 176 ALA B CA 1
ATOM 3259 C C . ALA B 1 176 ? -12.055 8.555 -13.141 1 87.19 176 ALA B C 1
ATOM 3261 O O . ALA B 1 176 ? -13.07 8.953 -12.578 1 87.19 176 ALA B O 1
ATOM 3262 N N . ASP B 1 177 ? -11.906 8.539 -14.422 1 87.38 177 ASP B N 1
ATOM 3263 C CA . ASP B 1 177 ? -12.82 9.305 -15.258 1 87.38 177 ASP B CA 1
ATOM 3264 C C . ASP B 1 177 ? -13.922 8.422 -15.836 1 87.38 177 ASP B C 1
ATOM 3266 O O . ASP B 1 177 ? -13.648 7.305 -16.281 1 87.38 177 ASP B O 1
ATOM 3270 N N . ASN B 1 178 ? -15.133 8.969 -15.836 1 90.69 178 ASN B N 1
ATOM 3271 C CA . ASN B 1 178 ? -16.266 8.297 -16.453 1 90.69 178 ASN B CA 1
ATOM 3272 C C . ASN B 1 178 ? -16.406 6.859 -15.961 1 90.69 178 ASN B C 1
ATOM 3274 O O . ASN B 1 178 ? -16.516 5.934 -16.766 1 90.69 178 ASN B O 1
ATOM 3278 N N . ALA B 1 179 ? -16.391 6.75 -14.695 1 95 179 ALA B N 1
ATOM 3279 C CA . ALA B 1 179 ? -16.375 5.426 -14.078 1 95 179 ALA B CA 1
ATOM 3280 C C . ALA B 1 179 ? -17.422 5.312 -12.984 1 95 179 ALA B C 1
ATOM 3282 O O . ALA B 1 179 ? -17.938 6.324 -12.492 1 95 179 ALA B O 1
ATOM 3283 N N . THR B 1 180 ? -17.797 4.094 -12.719 1 96.25 180 THR B N 1
ATOM 3284 C CA . THR B 1 180 ? -18.734 3.764 -11.656 1 96.25 180 THR B CA 1
ATOM 3285 C C . THR B 1 180 ? -18.016 3.682 -10.312 1 96.25 180 THR B C 1
ATOM 3287 O O . THR B 1 180 ? -16.891 3.188 -10.227 1 96.25 180 THR B O 1
ATOM 3290 N N . ASP B 1 181 ? -18.766 4.207 -9.25 1 97.69 181 ASP B N 1
ATOM 3291 C CA . ASP B 1 181 ? -18.219 4.074 -7.898 1 97.69 181 ASP B CA 1
ATOM 3292 C C . ASP B 1 181 ? -17.938 2.611 -7.559 1 97.69 181 ASP B C 1
ATOM 3294 O O . ASP B 1 181 ? -18.75 1.733 -7.855 1 97.69 181 ASP B O 1
ATOM 3298 N N . TYR B 1 182 ? -16.75 2.383 -6.895 1 98.06 182 TYR B N 1
ATOM 3299 C CA . TYR B 1 182 ? -16.359 1.001 -6.629 1 98.06 182 TYR B CA 1
ATOM 3300 C C . TYR B 1 182 ? -17.406 0.305 -5.758 1 98.06 182 TYR B C 1
ATOM 3302 O O . TYR B 1 182 ? -17.547 -0.919 -5.809 1 98.06 182 TYR B O 1
ATOM 3310 N N . ARG B 1 183 ? -18.234 0.981 -5.074 1 97.69 183 ARG B N 1
ATOM 3311 C CA . ARG B 1 183 ? -19.281 0.423 -4.219 1 97.69 183 ARG B CA 1
ATOM 3312 C C . ARG B 1 183 ? -20.422 -0.163 -5.047 1 97.69 183 ARG B C 1
ATOM 3314 O O . ARG B 1 183 ? -21.172 -1.004 -4.566 1 97.69 183 ARG B O 1
ATOM 3321 N N . ASP B 1 184 ? -20.438 0.246 -6.285 1 97.5 184 ASP B N 1
ATOM 3322 C CA . ASP B 1 184 ? -21.5 -0.211 -7.168 1 97.5 184 ASP B CA 1
ATOM 3323 C C . ASP B 1 184 ? -20.969 -1.212 -8.195 1 97.5 184 ASP B C 1
ATOM 3325 O O . ASP B 1 184 ? -21.688 -1.582 -9.133 1 97.5 184 ASP B O 1
ATOM 3329 N N . MET B 1 185 ? -19.812 -1.635 -8.008 1 96.94 185 MET B N 1
ATOM 3330 C CA . MET B 1 185 ? -19.203 -2.576 -8.938 1 96.94 185 MET B CA 1
ATOM 3331 C C . MET B 1 185 ? -19.938 -3.908 -8.93 1 96.94 185 MET B C 1
ATOM 3333 O O . MET B 1 185 ? -20.172 -4.484 -7.867 1 96.94 185 MET B O 1
ATOM 3337 N N . ALA B 1 186 ? -20.312 -4.367 -10.117 1 97.06 186 ALA B N 1
ATOM 3338 C CA . ALA B 1 186 ? -20.891 -5.703 -10.227 1 97.06 186 ALA B CA 1
ATOM 3339 C C . ALA B 1 186 ? -19.844 -6.777 -9.984 1 97.06 186 ALA B C 1
ATOM 3341 O O . ALA B 1 186 ? -18.719 -6.68 -10.492 1 97.06 186 ALA B O 1
ATOM 3342 N N . ALA B 1 187 ? -20.219 -7.762 -9.148 1 97.56 187 ALA B N 1
ATOM 3343 C CA . ALA B 1 187 ? -19.25 -8.805 -8.828 1 97.56 187 ALA B CA 1
ATOM 3344 C C . ALA B 1 187 ? -19.906 -10.188 -8.836 1 97.56 187 ALA B C 1
ATOM 3346 O O . ALA B 1 187 ? -19.422 -11.109 -8.172 1 97.56 187 ALA B O 1
ATOM 3347 N N . ASP B 1 188 ? -20.969 -10.32 -9.555 1 97.94 188 ASP B N 1
ATOM 3348 C CA . ASP B 1 188 ? -21.719 -11.578 -9.578 1 97.94 188 ASP B CA 1
ATOM 3349 C C . ASP B 1 188 ? -21.344 -12.406 -10.812 1 97.94 188 ASP B C 1
ATOM 3351 O O . ASP B 1 188 ? -22.141 -13.219 -11.273 1 97.94 188 ASP B O 1
ATOM 3355 N N . MET B 1 189 ? -20.266 -12.18 -11.414 1 97.75 189 MET B N 1
ATOM 3356 C CA . MET B 1 189 ? -19.688 -12.883 -12.555 1 97.75 189 MET B CA 1
ATOM 3357 C C . MET B 1 189 ? -18.188 -13.07 -12.367 1 97.75 189 MET B C 1
ATOM 3359 O O . MET B 1 189 ? -17.578 -12.422 -11.523 1 97.75 189 MET B O 1
ATOM 3363 N N . PRO B 1 190 ? -17.562 -14.016 -13.117 1 98.5 190 PRO B N 1
ATOM 3364 C CA . PRO B 1 190 ? -16.109 -14.016 -13.125 1 98.5 190 PRO B CA 1
ATOM 3365 C C . PRO B 1 190 ? -15.523 -12.656 -13.523 1 98.5 190 PRO B C 1
ATOM 3367 O O . PRO B 1 190 ? -16.047 -11.984 -14.406 1 98.5 190 PRO B O 1
ATOM 3370 N N . LEU B 1 191 ? -14.477 -12.234 -12.805 1 98.81 191 LEU B N 1
ATOM 3371 C CA . LEU B 1 191 ? -14.047 -10.852 -12.93 1 98.81 191 LEU B CA 1
ATOM 3372 C C . LEU B 1 191 ? -12.531 -10.758 -13.086 1 98.81 191 LEU B C 1
ATOM 3374 O O . LEU B 1 191 ? -11.797 -11.453 -12.375 1 98.81 191 LEU B O 1
ATOM 3378 N N . ALA B 1 192 ? -12.125 -9.977 -14.039 1 98.94 192 ALA B N 1
ATOM 3379 C CA . ALA B 1 192 ? -10.742 -9.5 -14.117 1 98.94 192 ALA B CA 1
ATOM 3380 C C . ALA B 1 192 ? -10.656 -8.023 -13.758 1 98.94 192 ALA B C 1
ATOM 3382 O O . ALA B 1 192 ? -11.359 -7.191 -14.344 1 98.94 192 ALA B O 1
ATOM 3383 N N . ILE B 1 193 ? -9.82 -7.715 -12.805 1 98.88 193 ILE B N 1
ATOM 3384 C CA . ILE B 1 193 ? -9.617 -6.34 -12.367 1 98.88 193 ILE B CA 1
ATOM 3385 C C . ILE B 1 193 ? -8.305 -5.809 -12.922 1 98.88 193 ILE B C 1
ATOM 3387 O O . ILE B 1 193 ? -7.238 -6.379 -12.672 1 98.88 193 ILE B O 1
ATOM 3391 N N . VAL B 1 194 ? -8.359 -4.68 -13.633 1 98.88 194 VAL B N 1
ATOM 3392 C CA . VAL B 1 194 ? -7.16 -4.102 -14.227 1 98.88 194 VAL B CA 1
ATOM 3393 C C . VAL B 1 194 ? -6.699 -2.904 -13.398 1 98.88 194 VAL B C 1
ATOM 3395 O O . VAL B 1 194 ? -7.473 -1.977 -13.148 1 98.88 194 VAL B O 1
ATOM 3398 N N . ILE B 1 195 ? -5.496 -2.98 -12.977 1 98.44 195 ILE B N 1
ATOM 3399 C CA . ILE B 1 195 ? -4.832 -1.882 -12.281 1 98.44 195 ILE B CA 1
ATOM 3400 C C . ILE B 1 195 ? -3.729 -1.309 -13.172 1 98.44 195 ILE B C 1
ATOM 3402 O O . ILE B 1 195 ? -2.83 -2.035 -13.609 1 98.44 195 ILE B O 1
ATOM 3406 N N . GLY B 1 196 ? -3.756 -0.073 -13.398 1 96.44 196 GLY B N 1
ATOM 3407 C CA . GLY B 1 196 ? -2.77 0.586 -14.234 1 96.44 196 GLY B CA 1
ATOM 3408 C C . GLY B 1 196 ? -1.494 0.941 -13.492 1 96.44 196 GLY B C 1
ATOM 3409 O O . GLY B 1 196 ? -1.426 0.812 -12.273 1 96.44 196 GLY B O 1
ATOM 3410 N N . SER B 1 197 ? -0.553 1.422 -14.305 1 90.62 197 SER B N 1
ATOM 3411 C CA . SER B 1 197 ? 0.747 1.799 -13.758 1 90.62 197 SER B CA 1
ATOM 3412 C C . SER B 1 197 ? 0.652 3.088 -12.945 1 90.62 197 SER B C 1
ATOM 3414 O O . SER B 1 197 ? -0.324 3.832 -13.062 1 90.62 197 SER B O 1
ATOM 3416 N N . GLU B 1 198 ? 1.799 3.184 -12.117 1 79.25 198 GLU B N 1
ATOM 3417 C CA . GLU B 1 198 ? 1.932 4.426 -11.359 1 79.25 198 GLU B CA 1
ATOM 3418 C C . GLU B 1 198 ? 2.217 5.605 -12.281 1 79.25 198 GLU B C 1
ATOM 3420 O O . GLU B 1 198 ? 3.068 5.516 -13.172 1 79.25 198 GLU B O 1
ATOM 3425 N N . GLY B 1 199 ? 1.5 6.629 -12.461 1 76.44 199 GLY B N 1
ATOM 3426 C CA . GLY B 1 199 ? 1.788 7.805 -13.266 1 76.44 199 GLY B CA 1
ATOM 3427 C C . GLY B 1 199 ? 0.912 7.914 -14.5 1 76.44 199 GLY B C 1
ATOM 3428 O O . GLY B 1 199 ? 0.254 8.93 -14.719 1 76.44 199 GLY B O 1
ATOM 3429 N N . GLN B 1 200 ? 0.929 6.727 -15.305 1 83.62 200 GLN B N 1
ATOM 3430 C CA . GLN B 1 200 ? 0.268 6.824 -16.594 1 83.62 200 GLN B CA 1
ATOM 3431 C C . GLN B 1 200 ? -1.113 6.176 -16.562 1 83.62 200 GLN B C 1
ATOM 3433 O O . GLN B 1 200 ? -1.937 6.406 -17.453 1 83.62 200 GLN B O 1
ATOM 3438 N N . GLY B 1 201 ? -1.326 5.371 -15.594 1 91.56 201 GLY B N 1
ATOM 3439 C CA . GLY B 1 201 ? -2.57 4.621 -15.57 1 91.56 201 GLY B CA 1
ATOM 3440 C C . GLY B 1 201 ? -2.584 3.465 -16.562 1 91.56 201 GLY B C 1
ATOM 3441 O O . GLY B 1 201 ? -1.54 2.875 -16.844 1 91.56 201 GLY B O 1
ATOM 3442 N N . MET B 1 202 ? -3.707 3.109 -17.016 1 95.31 202 MET B N 1
ATOM 3443 C CA . MET B 1 202 ? -3.871 1.992 -17.953 1 95.31 202 MET B CA 1
ATOM 3444 C C . MET B 1 202 ? -3.486 2.4 -19.359 1 95.31 202 MET B C 1
ATOM 3446 O O . MET B 1 202 ? -3.785 3.514 -19.797 1 95.31 202 MET B O 1
ATOM 3450 N N . SER B 1 203 ? -2.881 1.487 -20.016 1 96 203 SER B N 1
ATOM 3451 C CA . SER B 1 203 ? -2.592 1.734 -21.438 1 96 203 SER B CA 1
ATOM 3452 C C . SER B 1 203 ? -3.873 1.794 -22.25 1 96 203 SER B C 1
ATOM 3454 O O . SER B 1 203 ? -4.887 1.198 -21.891 1 96 203 SER B O 1
ATOM 3456 N N . ARG B 1 204 ? -3.773 2.475 -23.344 1 95.88 204 ARG B N 1
ATOM 3457 C CA . ARG B 1 204 ? -4.941 2.711 -24.188 1 95.88 204 ARG B CA 1
ATOM 3458 C C . ARG B 1 204 ? -5.555 1.395 -24.656 1 95.88 204 ARG B C 1
ATOM 3460 O O . ARG B 1 204 ? -6.773 1.21 -24.578 1 95.88 204 ARG B O 1
ATOM 3467 N N . LEU B 1 205 ? -4.762 0.495 -25.203 1 97.31 205 LEU B N 1
ATOM 3468 C CA . LEU B 1 205 ? -5.25 -0.771 -25.734 1 97.31 205 LEU B CA 1
ATOM 3469 C C . LEU B 1 205 ? -5.961 -1.582 -24.656 1 97.31 205 LEU B C 1
ATOM 3471 O O . LEU B 1 205 ? -7.008 -2.182 -24.922 1 97.31 205 LEU B O 1
ATOM 3475 N N . VAL B 1 206 ? -5.402 -1.595 -23.469 1 98.12 206 VAL B N 1
ATOM 3476 C CA . VAL B 1 206 ? -6.004 -2.318 -22.359 1 98.12 206 VAL B CA 1
ATOM 3477 C C . VAL B 1 206 ? -7.305 -1.64 -21.938 1 98.12 206 VAL B C 1
ATOM 3479 O O . VAL B 1 206 ? -8.32 -2.307 -21.719 1 98.12 206 VAL B O 1
ATOM 3482 N N . LYS B 1 207 ? -7.242 -0.351 -21.891 1 97.12 207 LYS B N 1
ATOM 3483 C CA . LYS B 1 207 ? -8.422 0.434 -21.531 1 97.12 207 LYS B CA 1
ATOM 3484 C C . LYS B 1 207 ? -9.578 0.137 -22.484 1 97.12 207 LYS B C 1
ATOM 3486 O O . LYS B 1 207 ? -10.719 -0.049 -22.047 1 97.12 207 LYS B O 1
ATOM 3491 N N . ASP B 1 208 ? -9.289 0.005 -23.703 1 97.56 208 ASP B N 1
ATOM 3492 C CA . ASP B 1 208 ? -10.289 -0.23 -24.734 1 97.56 208 ASP B CA 1
ATOM 3493 C C . ASP B 1 208 ? -10.93 -1.61 -24.578 1 97.56 208 ASP B C 1
ATOM 3495 O O . ASP B 1 208 ? -12.023 -1.854 -25.078 1 97.56 208 ASP B O 1
ATOM 3499 N N . LYS B 1 209 ? -10.25 -2.498 -23.922 1 98.25 209 LYS B N 1
ATOM 3500 C CA . LYS B 1 209 ? -10.727 -3.873 -23.797 1 98.25 209 LYS B CA 1
ATOM 3501 C C . LYS B 1 209 ? -11.586 -4.051 -22.562 1 98.25 209 LYS B C 1
ATOM 3503 O O . LYS B 1 209 ? -12.266 -5.066 -22.406 1 98.25 209 LYS B O 1
ATOM 3508 N N . CYS B 1 210 ? -11.602 -3.084 -21.703 1 98.44 210 CYS B N 1
ATOM 3509 C CA . CYS B 1 210 ? -12.375 -3.203 -20.469 1 98.44 210 CYS B CA 1
ATOM 3510 C C . CYS B 1 210 ? -13.875 -3.146 -20.75 1 98.44 210 CYS B C 1
ATOM 3512 O O . CYS B 1 210 ? -14.312 -2.43 -21.656 1 98.44 210 CYS B O 1
ATOM 3514 N N . ASP B 1 211 ? -14.609 -3.883 -20 1 98.44 211 ASP B N 1
ATOM 3515 C CA . ASP B 1 211 ? -16.062 -3.869 -20.141 1 98.44 211 ASP B CA 1
ATOM 3516 C C . ASP B 1 211 ? -16.688 -2.688 -19.406 1 98.44 211 ASP B C 1
ATOM 3518 O O . ASP B 1 211 ? -17.703 -2.148 -19.828 1 98.44 211 ASP B O 1
ATOM 3522 N N . PHE B 1 212 ? -16.141 -2.305 -18.312 1 97.62 212 PHE B N 1
ATOM 3523 C CA . PHE B 1 212 ? -16.594 -1.143 -17.547 1 97.62 212 PHE B CA 1
ATOM 3524 C C . PHE B 1 212 ? -15.461 -0.597 -16.688 1 97.62 212 PHE B C 1
ATOM 3526 O O . PHE B 1 212 ? -14.43 -1.253 -16.516 1 97.62 212 PHE B O 1
ATOM 3533 N N . TYR B 1 213 ? -15.672 0.639 -16.219 1 98 213 TYR B N 1
ATOM 3534 C CA . TYR B 1 213 ? -14.656 1.334 -15.422 1 98 213 TYR B CA 1
ATOM 3535 C C . TYR B 1 213 ? -15.156 1.591 -14.008 1 98 213 TYR B C 1
ATOM 3537 O O . TYR B 1 213 ? -16.344 1.876 -13.797 1 98 213 TYR B O 1
ATOM 3545 N N . ILE B 1 214 ? -14.25 1.42 -13.086 1 98.06 214 ILE B N 1
ATOM 3546 C CA . ILE B 1 214 ? -14.555 1.59 -11.664 1 98.06 214 ILE B CA 1
ATOM 3547 C C . ILE B 1 214 ? -13.648 2.67 -11.07 1 98.06 214 ILE B C 1
ATOM 3549 O O . ILE B 1 214 ? -12.445 2.689 -11.328 1 98.06 214 ILE B O 1
ATOM 3553 N N . LYS B 1 215 ? -14.219 3.533 -10.273 1 97.06 215 LYS B N 1
ATOM 3554 C CA . LYS B 1 215 ? -13.43 4.562 -9.609 1 97.06 215 LYS B CA 1
ATOM 3555 C C . LYS B 1 215 ? -13.539 4.438 -8.094 1 97.06 215 LYS B C 1
ATOM 3557 O O . LYS B 1 215 ? -14.578 4.039 -7.566 1 97.06 215 LYS B O 1
ATOM 3562 N N . ILE B 1 216 ? -12.516 4.699 -7.453 1 97.06 216 ILE B N 1
ATOM 3563 C CA . ILE B 1 216 ? -12.484 4.914 -6.008 1 97.06 216 ILE B CA 1
ATOM 3564 C C . ILE B 1 216 ? -12.609 6.406 -5.707 1 97.06 216 ILE B C 1
ATOM 3566 O O . ILE B 1 216 ? -11.766 7.203 -6.133 1 97.06 216 ILE B O 1
ATOM 3570 N N . PRO B 1 217 ? -13.641 6.734 -5.062 1 96.5 217 PRO B N 1
ATOM 3571 C CA . PRO B 1 217 ? -13.828 8.164 -4.82 1 96.5 217 PRO B CA 1
ATOM 3572 C C . PRO B 1 217 ? -12.695 8.789 -4.012 1 96.5 217 PRO B C 1
ATOM 3574 O O . PRO B 1 217 ? -12.156 8.141 -3.107 1 96.5 217 PRO B O 1
ATOM 3577 N N . MET B 1 218 ? -12.383 9.992 -4.355 1 94.5 218 MET B N 1
ATOM 3578 C CA . MET B 1 218 ? -11.375 10.773 -3.645 1 94.5 218 MET B CA 1
ATOM 3579 C C . MET B 1 218 ? -11.891 12.18 -3.355 1 94.5 218 MET B C 1
ATOM 3581 O O . MET B 1 218 ? -12.43 12.844 -4.238 1 94.5 218 MET B O 1
ATOM 3585 N N . VAL B 1 219 ? -11.727 12.672 -2.186 1 93.75 219 VAL B N 1
ATOM 3586 C CA . VAL B 1 219 ? -12.281 13.969 -1.825 1 93.75 219 VAL B CA 1
ATOM 3587 C C . VAL B 1 219 ? -11.148 14.953 -1.539 1 93.75 219 VAL B C 1
ATOM 3589 O O . VAL B 1 219 ? -11.383 16.156 -1.406 1 93.75 219 VAL B O 1
ATOM 3592 N N . GLY B 1 220 ? -9.938 14.547 -1.45 1 93.19 220 GLY B N 1
ATOM 3593 C CA . GLY B 1 220 ? -8.828 15.43 -1.147 1 93.19 220 GLY B CA 1
ATOM 3594 C C . GLY B 1 220 ? -8.18 16.016 -2.385 1 93.19 220 GLY B C 1
ATOM 3595 O O . GLY B 1 220 ? -8.875 16.438 -3.314 1 93.19 220 GLY B O 1
ATOM 3596 N N . HIS B 1 221 ? -6.91 16.141 -2.316 1 90.69 221 HIS B N 1
ATOM 3597 C CA . HIS B 1 221 ? -6.176 16.891 -3.328 1 90.69 221 HIS B CA 1
ATOM 3598 C C . HIS B 1 221 ? -5.434 15.953 -4.277 1 90.69 221 HIS B C 1
ATOM 3600 O O . HIS B 1 221 ? -5.055 16.359 -5.379 1 90.69 221 HIS B O 1
ATOM 3606 N N . VAL B 1 222 ? -5.258 14.742 -3.852 1 89.69 222 VAL B N 1
ATOM 3607 C CA . VAL B 1 222 ? -4.516 13.805 -4.691 1 89.69 222 VAL B CA 1
ATOM 3608 C C . VAL B 1 222 ? -5.402 13.32 -5.836 1 89.69 222 VAL B C 1
ATOM 3610 O O . VAL B 1 222 ? -6.633 13.328 -5.719 1 89.69 222 VAL B O 1
ATOM 3613 N N . ASN B 1 223 ? -4.727 12.836 -6.875 1 87.5 223 ASN B N 1
ATOM 3614 C CA . ASN B 1 223 ? -5.492 12.422 -8.047 1 87.5 223 ASN B CA 1
ATOM 3615 C C . ASN B 1 223 ? -5.379 10.914 -8.281 1 87.5 223 ASN B C 1
ATOM 3617 O O . ASN B 1 223 ? -5.895 10.398 -9.266 1 87.5 223 ASN B O 1
ATOM 3621 N N . SER B 1 224 ? -4.68 10.297 -7.461 1 92.5 224 SER B N 1
ATOM 3622 C CA . SER B 1 224 ? -4.551 8.852 -7.57 1 92.5 224 SER B CA 1
ATOM 3623 C C . SER B 1 224 ? -4.07 8.234 -6.262 1 92.5 224 SER B C 1
ATOM 3625 O O . SER B 1 224 ? -3.527 8.938 -5.406 1 92.5 224 SER B O 1
ATOM 3627 N N . LEU B 1 225 ? -4.34 6.992 -6.168 1 95.62 225 LEU B N 1
ATOM 3628 C CA . LEU B 1 225 ? -3.854 6.199 -5.043 1 95.62 225 LEU B CA 1
ATOM 3629 C C . LEU B 1 225 ? -2.648 5.359 -5.449 1 95.62 225 LEU B C 1
ATOM 3631 O O . LEU B 1 225 ? -2.359 5.215 -6.641 1 95.62 225 LEU B O 1
ATOM 3635 N N . ASN B 1 226 ? -1.872 4.934 -4.441 1 95.88 226 ASN B N 1
ATOM 3636 C CA . ASN B 1 226 ? -0.869 3.908 -4.711 1 95.88 226 ASN B CA 1
ATOM 3637 C C . ASN B 1 226 ? -1.486 2.678 -5.367 1 95.88 226 ASN B C 1
ATOM 3639 O O . ASN B 1 226 ? -2.58 2.252 -4.992 1 95.88 226 ASN B O 1
ATOM 3643 N N . ALA B 1 227 ? -0.75 2.045 -6.246 1 97.19 227 ALA B N 1
ATOM 3644 C CA . ALA B 1 227 ? -1.289 0.94 -7.035 1 97.19 227 ALA B CA 1
ATOM 3645 C C . ALA B 1 227 ? -1.734 -0.209 -6.137 1 97.19 227 ALA B C 1
ATOM 3647 O O . ALA B 1 227 ? -2.779 -0.82 -6.371 1 97.19 227 ALA B O 1
ATOM 3648 N N . SER B 1 228 ? -0.947 -0.564 -5.125 1 98.06 228 SER B N 1
ATOM 3649 C CA . SER B 1 228 ? -1.31 -1.677 -4.254 1 98.06 228 SER B CA 1
ATOM 3650 C C . SER B 1 228 ? -2.533 -1.34 -3.406 1 98.06 228 SER B C 1
ATOM 3652 O O . SER B 1 228 ? -3.34 -2.219 -3.096 1 98.06 228 SER B O 1
ATOM 3654 N N . VAL B 1 229 ? -2.68 -0.046 -3.057 1 98.19 229 VAL B N 1
ATOM 3655 C CA . VAL B 1 229 ? -3.85 0.409 -2.312 1 98.19 229 VAL B CA 1
ATOM 3656 C C . VAL B 1 229 ? -5.09 0.323 -3.197 1 98.19 229 VAL B C 1
ATOM 3658 O O . VAL B 1 229 ? -6.113 -0.238 -2.791 1 98.19 229 VAL B O 1
ATOM 3661 N N . ALA B 1 230 ? -4.984 0.849 -4.422 1 98.19 230 ALA B N 1
ATOM 3662 C CA . ALA B 1 230 ? -6.109 0.774 -5.352 1 98.19 230 ALA B CA 1
ATOM 3663 C C . ALA B 1 230 ? -6.523 -0.674 -5.594 1 98.19 230 ALA B C 1
ATOM 3665 O O . ALA B 1 230 ? -7.711 -1.003 -5.539 1 98.19 230 ALA B O 1
ATOM 3666 N N . ALA B 1 231 ? -5.539 -1.517 -5.809 1 98.62 231 ALA B N 1
ATOM 3667 C CA . ALA B 1 231 ? -5.809 -2.936 -6.031 1 98.62 231 ALA B CA 1
ATOM 3668 C C . ALA B 1 231 ? -6.516 -3.555 -4.832 1 98.62 231 ALA B C 1
ATOM 3670 O O . ALA B 1 231 ? -7.465 -4.328 -4.992 1 98.62 231 ALA B O 1
ATOM 3671 N N . SER B 1 232 ? -6.09 -3.203 -3.648 1 98.81 232 SER B N 1
ATOM 3672 C CA . SER B 1 232 ? -6.641 -3.809 -2.441 1 98.81 232 SER B CA 1
ATOM 3673 C C . SER B 1 232 ? -8.094 -3.4 -2.232 1 98.81 232 SER B C 1
ATOM 3675 O O . SER B 1 232 ? -8.922 -4.219 -1.827 1 98.81 232 SER B O 1
ATOM 3677 N N . LEU B 1 233 ? -8.414 -2.109 -2.504 1 98.81 233 LEU B N 1
ATOM 3678 C CA . LEU B 1 233 ? -9.789 -1.633 -2.369 1 98.81 233 LEU B CA 1
ATOM 3679 C C . LEU B 1 233 ? -10.711 -2.344 -3.355 1 98.81 233 LEU B C 1
ATOM 3681 O O . LEU B 1 233 ? -11.82 -2.738 -2.996 1 98.81 233 LEU B O 1
ATOM 3685 N N . MET B 1 234 ? -10.219 -2.592 -4.547 1 98.75 234 MET B N 1
ATOM 3686 C CA . MET B 1 234 ? -11.016 -3.291 -5.555 1 98.75 234 MET B CA 1
ATOM 3687 C C . MET B 1 234 ? -11.203 -4.754 -5.176 1 98.75 234 MET B C 1
ATOM 3689 O O . MET B 1 234 ? -12.32 -5.277 -5.242 1 98.75 234 MET B O 1
ATOM 3693 N N . MET B 1 235 ? -10.164 -5.406 -4.758 1 98.88 235 MET B N 1
ATOM 3694 C CA . MET B 1 235 ? -10.234 -6.82 -4.402 1 98.88 235 MET B CA 1
ATOM 3695 C C . MET B 1 235 ? -11.18 -7.039 -3.223 1 98.88 235 MET B C 1
ATOM 3697 O O . MET B 1 235 ? -11.992 -7.965 -3.238 1 98.88 235 MET B O 1
ATOM 3701 N N . TYR B 1 236 ? -11.125 -6.191 -2.27 1 98.75 236 TYR B N 1
ATOM 3702 C CA . TYR B 1 236 ? -11.953 -6.387 -1.081 1 98.75 236 TYR B CA 1
ATOM 3703 C C . TYR B 1 236 ? -13.398 -5.988 -1.349 1 98.75 236 TYR B C 1
ATOM 3705 O O . TYR B 1 236 ? -14.305 -6.414 -0.633 1 98.75 236 TYR B O 1
ATOM 3713 N N . GLU B 1 237 ? -13.602 -5.086 -2.371 1 98.69 237 GLU B N 1
ATOM 3714 C CA . GLU B 1 237 ? -14.984 -4.855 -2.768 1 98.69 237 GLU B CA 1
ATOM 3715 C C . GLU B 1 237 ? -15.602 -6.117 -3.373 1 98.69 237 GLU B C 1
ATOM 3717 O O . GLU B 1 237 ? -16.766 -6.438 -3.104 1 98.69 237 GLU B O 1
ATOM 3722 N N . VAL B 1 238 ? -14.828 -6.824 -4.188 1 98.56 238 VAL B N 1
ATOM 3723 C CA . VAL B 1 238 ? -15.289 -8.102 -4.727 1 98.56 238 VAL B CA 1
ATOM 3724 C C . VAL B 1 238 ? -15.547 -9.086 -3.586 1 98.56 238 VAL B C 1
ATOM 3726 O O . VAL B 1 238 ? -16.594 -9.742 -3.547 1 98.56 238 VAL B O 1
ATOM 3729 N N . TYR B 1 239 ? -14.648 -9.156 -2.629 1 98.38 239 TYR B N 1
ATOM 3730 C CA . TYR B 1 239 ? -14.805 -10.016 -1.461 1 98.38 239 TYR B CA 1
ATOM 3731 C C . TYR B 1 239 ? -16.094 -9.703 -0.723 1 98.38 239 TYR B C 1
ATOM 3733 O O . TYR B 1 239 ? -16.859 -10.609 -0.392 1 98.38 239 TYR B O 1
ATOM 3741 N N . ARG B 1 240 ? -16.328 -8.445 -0.522 1 97.62 240 ARG B N 1
ATOM 3742 C CA . ARG B 1 240 ? -17.5 -7.973 0.2 1 97.62 240 ARG B CA 1
ATOM 3743 C C . ARG B 1 240 ? -18.781 -8.438 -0.482 1 97.62 240 ARG B C 1
ATOM 3745 O O . ARG B 1 240 ? -19.703 -8.906 0.181 1 97.62 240 ARG B O 1
ATOM 3752 N N . LYS B 1 241 ? -18.797 -8.352 -1.75 1 97.44 241 LYS B N 1
ATOM 3753 C CA . LYS B 1 241 ? -20.016 -8.648 -2.502 1 97.44 241 LYS B CA 1
ATOM 3754 C C . LYS B 1 241 ? -20.25 -10.148 -2.598 1 97.44 241 LYS B C 1
ATOM 3756 O O . LYS B 1 241 ? -21.391 -10.602 -2.732 1 97.44 241 LYS B O 1
ATOM 3761 N N . ARG B 1 242 ? -19.156 -10.859 -2.424 1 97.19 242 ARG B N 1
ATOM 3762 C CA . ARG B 1 242 ? -19.281 -12.297 -2.654 1 97.19 242 ARG B CA 1
ATOM 3763 C C . ARG B 1 242 ? -19.328 -13.062 -1.336 1 97.19 242 ARG B C 1
ATOM 3765 O O . ARG B 1 242 ? -19.562 -14.266 -1.321 1 97.19 242 ARG B O 1
ATOM 3772 N N . HIS B 1 243 ? -19.062 -12.398 -0.222 1 95.38 243 HIS B N 1
ATOM 3773 C CA . HIS B 1 243 ? -19.062 -13.039 1.089 1 95.38 243 HIS B CA 1
ATOM 3774 C C . HIS B 1 243 ? -19.922 -12.258 2.08 1 95.38 243 HIS B C 1
ATOM 3776 O O . HIS B 1 243 ? -19.703 -11.062 2.283 1 95.38 243 HIS B O 1
ATOM 3782 N N . GLN B 1 244 ? -20.797 -12.906 2.697 1 89.94 244 GLN B N 1
ATOM 3783 C CA . GLN B 1 244 ? -21.594 -12.258 3.729 1 89.94 244 GLN B CA 1
ATOM 3784 C C . GLN B 1 244 ? -20.859 -12.219 5.062 1 89.94 244 GLN B C 1
ATOM 3786 O O . GLN B 1 244 ? -20.031 -13.094 5.348 1 89.94 244 GLN B O 1
ATOM 3791 N N . VAL B 1 245 ? -21.203 -11.109 5.766 1 88.44 245 VAL B N 1
ATOM 3792 C CA . VAL B 1 245 ? -20.609 -11.023 7.098 1 88.44 245 VAL B CA 1
ATOM 3793 C C . VAL B 1 245 ? -21.062 -12.227 7.934 1 88.44 245 VAL B C 1
ATOM 3795 O O . VAL B 1 245 ? -22.234 -12.57 7.945 1 88.44 245 VAL B O 1
ATOM 3798 N N . GLY B 1 246 ? -20.125 -12.82 8.625 1 75.81 246 GLY B N 1
ATOM 3799 C CA . GLY B 1 246 ? -20.453 -14.008 9.398 1 75.81 246 GLY B CA 1
ATOM 3800 C C . GLY B 1 246 ? -20.141 -15.305 8.672 1 75.81 246 GLY B C 1
ATOM 3801 O O . GLY B 1 246 ? -20.172 -16.375 9.273 1 75.81 246 GLY B O 1
ATOM 3802 N N . ASP B 1 247 ? -20 -15.172 7.332 1 66.94 247 ASP B N 1
ATOM 3803 C CA . ASP B 1 247 ? -19.578 -16.359 6.59 1 66.94 247 ASP B CA 1
ATOM 3804 C C . ASP B 1 247 ? -18.234 -16.875 7.078 1 66.94 247 ASP B C 1
ATOM 3806 O O . ASP B 1 247 ? -17.359 -16.094 7.465 1 66.94 247 ASP B O 1
ATOM 3810 N N . ASN B 1 248 ? -18.156 -17.891 7.824 1 53.62 248 ASN B N 1
ATOM 3811 C CA . ASN B 1 248 ? -16.922 -18.5 8.297 1 53.62 248 ASN B CA 1
ATOM 3812 C C . ASN B 1 248 ? -15.945 -18.75 7.148 1 53.62 248 ASN B C 1
ATOM 3814 O O . ASN B 1 248 ? -16.312 -19.344 6.133 1 53.62 248 ASN B O 1
ATOM 3818 N N . ALA B 1 249 ? -15.07 -17.812 7.07 1 45.69 249 ALA B N 1
ATOM 3819 C CA . ALA B 1 249 ? -13.984 -18.312 6.234 1 45.69 249 ALA B CA 1
ATOM 3820 C C . ALA B 1 249 ? -13.32 -19.531 6.867 1 45.69 249 ALA B C 1
ATOM 3822 O O . ALA B 1 249 ? -13.227 -19.625 8.094 1 45.69 249 ALA B O 1
#

Organism: Staphylococcus haemolyticus (strain JCSC1435) (NCBI:txid279808)

Foldseek 3Di:
DFWDKDAALVLLLLCLVLVFAFAEKEFEPPDDCVVNVSNVVSCVVVVHHYYYDHPVVVVVRDVDDRVRMMTTTDDQDADDPVVLLVVVVPDDDAAEEEEEAQAADLLLLLLLLLLCQVLVHAAYEYEPPNHHDDDSSSSVSVVNSSVVHHYHYDHDPLVVLVVVVVSWEAEEEEDAPPAAELLPDDQRHHYYYYFYYDPPTHDPSNVVSHPGYYYHDDDDDDDDDDRSVSSNVNSVSSSPVRDDPVRDD/DFWDKDAALVLLLLCLVLVFAFAEKEFEPPDDCVVNVSNVVSCVVVVHHYYYDHPVVVVVRDVDDRVRMMTTTDDQDADDPVVLLVVLVPDDDAAEEEEEAQAADLLLLLLLLLLCQVLVHQAYEYEPPNHHDDDSSSSVSVVNSSVVHHYHYDHDPLVVLVVVVVSWEAEEEEDAPPAAELLPDDQRHHYYYYFYYDPPTHDPSNVVSHPGYYYHDDDDDDDDDDRSVSSNSNSVSSSPVRDDPVRDD